Protein AF-0000000085249756 (afdb_homodimer)

Radius of gyration: 27.8 Å; Cα contacts (8 Å, |Δi|>4): 1154; chains: 2; bounding box: 87×97×58 Å

Organism: NCBI:txid5678

Solvent-accessible surface area (backbone atoms only — not comparable to full-atom values): 41626 Å² total; per-residue (Å²): 131,80,69,64,93,68,58,51,68,56,66,18,58,30,31,37,41,35,39,55,57,66,58,37,74,75,39,72,69,78,70,68,62,56,28,53,48,41,50,52,50,50,51,49,50,52,55,45,48,48,43,33,20,74,36,70,45,77,42,36,67,75,70,61,50,64,76,68,68,72,65,55,71,78,68,76,75,75,80,78,74,88,68,78,77,55,53,72,53,57,59,58,46,49,34,54,41,51,49,51,51,50,49,52,52,38,36,36,44,55,62,61,50,63,65,44,80,71,52,57,88,26,47,45,56,36,38,41,28,48,49,40,75,51,28,17,43,48,33,41,35,42,73,72,65,35,29,40,31,41,24,62,15,58,65,51,78,73,72,75,57,87,63,75,73,45,44,59,49,67,73,26,51,44,69,50,57,63,71,55,48,72,67,52,49,52,50,50,51,53,56,70,62,54,48,57,88,50,70,26,47,48,30,43,49,78,79,74,61,82,77,68,73,71,62,78,74,71,81,71,82,74,72,78,86,61,92,65,77,76,75,55,50,48,31,34,16,35,81,38,40,38,50,30,33,42,70,90,43,91,58,73,26,67,48,69,50,51,89,55,46,47,50,47,50,44,58,72,64,48,93,42,74,67,39,50,52,50,35,45,57,29,23,55,48,46,39,51,54,42,48,49,37,27,56,72,27,38,39,58,43,48,52,42,24,54,64,25,20,28,34,29,30,35,84,62,55,97,83,51,64,89,63,78,48,41,64,54,49,23,50,57,23,58,53,61,68,49,88,68,84,48,63,68,58,49,51,50,50,39,51,49,51,51,50,49,53,50,46,43,37,40,69,63,65,48,41,89,70,64,38,72,75,122,131,80,69,66,91,68,56,49,67,57,65,19,59,31,31,37,41,37,40,54,58,68,58,38,74,76,39,73,71,78,71,69,63,56,29,53,46,41,50,52,50,50,52,49,49,50,53,47,49,48,41,33,20,74,36,69,43,76,44,36,68,77,69,61,48,63,75,70,67,73,64,57,73,78,68,77,74,76,80,79,73,86,66,78,76,55,51,72,54,56,58,57,47,48,32,54,42,49,49,51,51,51,48,51,52,39,34,37,43,55,62,61,49,60,65,43,79,71,52,58,89,26,47,46,56,37,38,40,28,49,49,41,75,52,28,16,44,47,33,42,33,43,74,71,65,34,29,40,32,44,22,62,15,56,64,53,78,76,72,74,56,87,63,75,70,43,45,57,48,68,75,26,52,44,67,50,57,63,69,57,48,71,66,51,50,52,50,50,50,52,55,69,60,56,45,57,88,50,69,27,49,47,29,45,50,76,80,72,61,83,76,69,71,74,63,78,76,71,80,72,82,74,73,77,86,61,91,66,76,77,75,55,51,48,31,33,17,35,82,38,42,38,49,33,33,44,71,89,42,90,59,74,27,68,47,69,54,54,90,55,45,48,50,47,50,44,57,73,64,48,91,43,75,65,38,50,52,51,35,44,54,31,23,57,47,48,40,50,54,43,48,48,38,26,57,73,28,37,38,59,44,46,52,42,24,53,62,26,20,29,34,29,31,35,85,63,54,99,82,53,63,90,64,80,48,40,65,53,49,22,49,55,24,57,52,61,67,47,88,70,81,49,63,68,59,49,50,50,51,39,52,50,51,51,51,50,51,51,46,42,37,40,69,62,65,48,40,90,70,66,40,74,77,124

Foldseek 3Di:
DDLPDQQPAALAAEEEEEELQPQVPPQPDDDPPSNVLVVVLVVLLVSLRNRNHPYYHYHYPVNLDDPVVVPDPPPPPDDDPPRDPVPVVRSLVVLVSLVVVVVVVVVCCCVNPVVDPTFPLRYAYEYEYQDECPGNNNVCCQQPVLHAYEHAHQDYDPCVDPDDDALSCVLRYHYFHHRQDSVSSSVSSNVVSRAHPAFAAFAADDPPDVPDPPDPPPVPDPPDPPPPPPQAWEFEAELLRHTQDTSVDPHGHDGDDLPCPVVLCCLQDPDDPVSLVVLQVCLLVLLVSSLVSNLSCQSSNSSSRRRHHHYYYDHDDVPPPNPQHSLNSSLVSQCSNDPDPDPVVSVVSSVVSVVVSVCCNCPVSVGDDHDYPD/DDLPDQQPAALAAEEEEEELQPQVPPLPDDDPVSNVLSVVLVVLLVSLRNRNHPYYHYHYPVNLDDPVVVPDPPPPPDDDPPRDPVPVVRSLVVLVSLVVVVVVVVVCCCVNPVVDPTFPLRYAYEYEYQDECPGNNNVCCQQVVLHAYEHAHQDYDPCPDPDDDALSCVLRYHYFHHRDDSVSSSVSSNVVSRAHPAFAAFAADPPPDVPDPPDPPPVDDPDDPPPPPPQAWEFEAELLQFTQDTSVDPHGHDGDDLPCPVVLCCLQPPDDPVSLVVLQVCLLVLLVSSLVSNLSCQSSNSSSRRRHHHYYYDHDDVPPPNPQHSLNSSLVSQCSNDPDPDPVVSVVSSVVSVVVSVCCNCPVSVGDDHDYPD

Sequence (748 aa):
MAVPAGCHPERFERVTVYTDMVDAANTQLEGRGDDEEAAVLLALIRTSAAALARQLVVVDSKSLLPSAEQARPSLPPKGDTGTASVAASSSTSTTAQLLRYWQAEEADVYTRDVNNTVPFMRDWECLITCKDTRDGAVTYALHRRQMPVLSLALTQTSTSTRTPKSAVEELLYTCVPSGATLKDKEDAITRFFTFPSELGAYVVAPSVTAAGEAKPQHSSEAASASATAAAAAVVLVNKNGYPVRLPWVASLLPPPPARFAGVLQKLCSANSAQMEVLRRRNPLLPGVLAAFHRYENRGLLRSALQRGCHVEVVETTEGDTAVVSAEDWVRRFVDLSTTSSDEADSQRRQTTAAATLKNFELKWLDLPLPQTQTMAVPAGCHPERFERVTVYTDMVDAANTQLEGRGDDEEAAVLLALIRTSAAALARQLVVVDSKSLLPSAEQARPSLPPKGDTGTASVAASSSTSTTAQLLRYWQAEEADVYTRDVNNTVPFMRDWECLITCKDTRDGAVTYALHRRQMPVLSLALTQTSTSTRTPKSAVEELLYTCVPSGATLKDKEDAITRFFTFPSELGAYVVAPSVTAAGEAKPQHSSEAASASATAAAAAVVLVNKNGYPVRLPWVASLLPPPPARFAGVLQKLCSANSAQMEVLRRRNPLLPGVLAAFHRYENRGLLRSALQRGCHVEVVETTEGDTAVVSAEDWVRRFVDLSTTSSDEADSQRRQTTAAATLKNFELKWLDLPLPQTQT

Secondary structure (DSSP, 8-state):
----TT--TTSEEEEEEEEE---TTT---S-HHHHHHHHHHHHHHHHHHHTTEEEEEEE-HHHHS-HHHHSS-----------GGGHHHHHHHHHHHHHHHHHHHHH-HIIIIIS--S-GGGEEEEEEES--TTBHHHHIIIIIS---EEE--SS------SSPPPHHHHHHEEEPPTT--HHHHHHHHHHHT---SSPPPEEE-----TTS-------------S-------EEEE-TTS-EEE-TT-SSPPPPPP-TTHHHHHHHHH---HHHHHHHHH-TTHHHHHHHHHHHHTHHHHHHHHHTT-EEEE-SS-TT------HHHHHHHHHTTS-----HHHHHHHHHHHHHHHHHIIIIIS----PEE--/----TT--TTSEEEEEEEEE---TTT--SS-HHHHHHHHHHHHHHHHHHHTTEEEEEEE-HHHHS-HHHHSS-----------GGGHHHHHHHHHHHHHHHHHHHHH-HIIIIIS--S-GGGEEEEEEES--TTBHHHHIIIIIS---EEE--SS------SSPPPHHHHHHEEEPPTT--HHHHHHHHHHHT---SSPPPEEEPP---TTS-------------S-------EEEE-TTS-EEE-TT-SSPPPPPP-TTHHHHHHHHH---HHHHHHHHH-TTHHHHHHHHHHHHTHHHHHHHHHTT-EEEE-SS-TT------HHHHHHHHHTTS-----HHHHHHHHHHHHHHHHHIIIIIS----PEE--

Structure (mmCIF, N/CA/C/O backbone):
data_AF-0000000085249756-model_v1
#
loop_
_entity.id
_entity.type
_entity.pdbx_description
1 polymer 'Uncharacterized protein'
#
loop_
_atom_site.group_PDB
_atom_site.id
_atom_site.type_symbol
_atom_site.label_atom_id
_atom_site.label_alt_id
_atom_site.label_comp_id
_atom_site.label_asym_id
_atom_site.label_entity_id
_atom_site.label_seq_id
_atom_site.pdbx_PDB_ins_code
_atom_site.Cartn_x
_atom_site.Cartn_y
_atom_site.Cartn_z
_atom_site.occupancy
_atom_site.B_iso_or_equiv
_atom_site.auth_seq_id
_atom_site.auth_comp_id
_atom_site.auth_asym_id
_atom_site.auth_atom_id
_atom_site.pdbx_PDB_model_num
ATOM 1 N N . MET A 1 1 ? 10.797 -23.172 -33.094 1 26.7 1 MET A N 1
ATOM 2 C CA . MET A 1 1 ? 11.523 -23.391 -31.844 1 26.7 1 MET A CA 1
ATOM 3 C C . MET A 1 1 ? 10.602 -23.969 -30.766 1 26.7 1 MET A C 1
ATOM 5 O O . MET A 1 1 ? 9.5 -23.453 -30.547 1 26.7 1 MET A O 1
ATOM 9 N N . ALA A 1 2 ? 10.805 -25.156 -30.281 1 32.47 2 ALA A N 1
ATOM 10 C CA . ALA A 1 2 ? 9.922 -26.047 -29.531 1 32.47 2 ALA A CA 1
ATOM 11 C C . ALA A 1 2 ? 9.594 -25.453 -28.156 1 32.47 2 ALA A C 1
ATOM 13 O O . ALA A 1 2 ? 10.445 -24.844 -27.516 1 32.47 2 ALA A O 1
ATOM 14 N N . VAL A 1 3 ? 8.375 -25.078 -27.984 1 40.91 3 VAL A N 1
ATOM 15 C CA . VAL A 1 3 ? 7.852 -24.766 -26.656 1 40.91 3 VAL A CA 1
ATOM 16 C C . VAL A 1 3 ? 8.422 -25.734 -25.625 1 40.91 3 VAL A C 1
ATOM 18 O O . VAL A 1 3 ? 8.469 -26.938 -25.875 1 40.91 3 VAL A O 1
ATOM 21 N N . PRO A 1 4 ? 9.328 -25.312 -24.828 1 41.38 4 PRO A N 1
ATOM 22 C CA . PRO A 1 4 ? 9.875 -26.328 -23.922 1 41.38 4 PRO A CA 1
ATOM 23 C C . PRO A 1 4 ? 8.812 -27.297 -23.422 1 41.38 4 PRO A C 1
ATOM 25 O O . PRO A 1 4 ? 7.637 -26.938 -23.328 1 41.38 4 PRO A O 1
ATOM 28 N N . ALA A 1 5 ? 8.977 -28.531 -23.203 1 38 5 ALA A N 1
ATOM 29 C CA . ALA A 1 5 ? 8.234 -29.672 -22.688 1 38 5 ALA A CA 1
ATOM 30 C C . ALA A 1 5 ? 7.773 -29.422 -21.25 1 38 5 ALA A C 1
ATOM 32 O O . ALA A 1 5 ? 8.578 -29.078 -20.391 1 38 5 ALA A O 1
ATOM 33 N N . GLY A 1 6 ? 6.41 -29.094 -21 1 46.22 6 GLY A N 1
ATOM 34 C CA . GLY A 1 6 ? 5.734 -28.875 -19.734 1 46.22 6 GLY A CA 1
ATOM 35 C C . GLY A 1 6 ? 5.09 -27.516 -19.625 1 46.22 6 GLY A C 1
ATOM 36 O O . GLY A 1 6 ? 4.598 -27.141 -18.547 1 46.22 6 GLY A O 1
ATOM 37 N N . CYS A 1 7 ? 5.52 -26.641 -20.438 1 49.34 7 CYS A N 1
ATOM 38 C CA . CYS A 1 7 ? 4.883 -25.328 -20.422 1 49.34 7 CYS A CA 1
ATOM 39 C C . CYS A 1 7 ? 3.441 -25.422 -20.906 1 49.34 7 CYS A C 1
ATOM 41 O O . CYS A 1 7 ? 3.164 -26.031 -21.938 1 49.34 7 CYS A O 1
ATOM 43 N N . HIS A 1 8 ? 2.469 -25.562 -20.094 1 54.97 8 HIS A N 1
ATOM 44 C CA . HIS A 1 8 ? 1.066 -25.484 -20.484 1 54.97 8 HIS A CA 1
ATOM 45 C C . HIS A 1 8 ? 0.76 -24.188 -21.203 1 54.97 8 HIS A C 1
ATOM 47 O O . HIS A 1 8 ? 0.866 -23.109 -20.625 1 54.97 8 HIS A O 1
ATOM 53 N N . PRO A 1 9 ? 0.713 -24.312 -22.5 1 60.59 9 PRO A N 1
ATOM 54 C CA . PRO A 1 9 ? 0.316 -23.156 -23.312 1 60.59 9 PRO A CA 1
ATOM 55 C C . PRO A 1 9 ? -0.956 -22.5 -22.797 1 60.59 9 PRO A C 1
ATOM 57 O O . PRO A 1 9 ? -1.84 -23.172 -22.266 1 60.59 9 PRO A O 1
ATOM 60 N N . GLU A 1 10 ? -0.854 -21.281 -22.719 1 70.88 10 GLU A N 1
ATOM 61 C CA . GLU A 1 10 ? -1.98 -20.375 -22.516 1 70.88 10 GLU A CA 1
ATOM 62 C C . GLU A 1 10 ? -2.455 -20.406 -21.062 1 70.88 10 GLU A C 1
ATOM 64 O O . GLU A 1 10 ? -3.658 -20.406 -20.797 1 70.88 10 GLU A O 1
ATOM 69 N N . ARG A 1 11 ? -1.448 -20.688 -20.172 1 84.44 11 ARG A N 1
ATOM 70 C CA . ARG A 1 11 ? -1.786 -20.641 -18.75 1 84.44 11 ARG A CA 1
ATOM 71 C C . ARG A 1 11 ? -2.348 -19.281 -18.375 1 84.44 11 ARG A C 1
ATOM 73 O O . ARG A 1 11 ? -3.295 -19.188 -17.594 1 84.44 11 ARG A O 1
ATOM 80 N N . PHE A 1 12 ? -1.739 -18.375 -19.016 1 92.06 12 PHE A N 1
ATOM 81 C CA . PHE A 1 12 ? -2.131 -17.016 -18.688 1 92.06 12 PHE A CA 1
ATOM 82 C C . PHE A 1 12 ? -2.709 -16.312 -19.906 1 92.06 12 PHE A C 1
ATOM 84 O O . PHE A 1 12 ? -2.352 -16.641 -21.047 1 92.06 12 PHE A O 1
ATOM 91 N N . GLU A 1 13 ? -3.596 -15.477 -19.719 1 92.38 13 GLU A N 1
ATOM 92 C CA . GLU A 1 13 ? -4.074 -14.586 -20.766 1 92.38 13 GLU A CA 1
ATOM 93 C C . GLU A 1 13 ? -3.057 -13.492 -21.078 1 92.38 13 GLU A C 1
ATOM 95 O O . GLU A 1 13 ? -2.844 -13.141 -22.234 1 92.38 13 GLU A O 1
ATOM 100 N N . ARG A 1 14 ? -2.436 -13.07 -20.047 1 92.94 14 ARG A N 1
ATOM 101 C CA . ARG A 1 14 ? -1.44 -12.016 -20.203 1 92.94 14 ARG A CA 1
ATOM 102 C C . ARG A 1 14 ? -0.266 -12.227 -19.25 1 92.94 14 ARG A C 1
ATOM 104 O O . ARG A 1 14 ? -0.459 -12.586 -18.094 1 92.94 14 ARG A O 1
ATOM 111 N N . VAL A 1 15 ? 0.903 -12.07 -19.75 1 94.31 15 VAL A N 1
ATOM 112 C CA . VAL A 1 15 ? 2.127 -12.047 -18.953 1 94.31 15 VAL A CA 1
ATOM 113 C C . VAL A 1 15 ? 2.875 -10.742 -19.188 1 94.31 15 VAL A C 1
ATOM 115 O O . VAL A 1 15 ? 3.119 -10.359 -20.344 1 94.31 15 VAL A O 1
ATOM 118 N N . THR A 1 16 ? 3.139 -10 -18.141 1 94.12 16 THR A N 1
ATOM 119 C CA . THR A 1 16 ? 3.945 -8.789 -18.203 1 94.12 16 THR A CA 1
ATOM 120 C C . THR A 1 16 ? 5.289 -8.992 -17.516 1 94.12 16 THR A C 1
ATOM 122 O O . THR A 1 16 ? 5.336 -9.312 -16.328 1 94.12 16 THR A O 1
ATOM 125 N N . VAL A 1 17 ? 6.348 -8.844 -18.297 1 96.12 17 VAL A N 1
ATOM 126 C CA . VAL A 1 17 ? 7.684 -9.016 -17.734 1 96.12 17 VAL A CA 1
ATOM 127 C C . VAL A 1 17 ? 8.43 -7.684 -17.75 1 96.12 17 VAL A C 1
ATOM 129 O O . VAL A 1 17 ? 8.609 -7.078 -18.812 1 96.12 17 VAL A O 1
ATOM 132 N N . TYR A 1 18 ? 8.773 -7.219 -16.562 1 95.06 18 TYR A N 1
ATOM 133 C CA . TYR A 1 18 ? 9.688 -6.09 -16.438 1 95.06 18 TYR A CA 1
ATOM 134 C C . TYR A 1 18 ? 11.133 -6.562 -16.328 1 95.06 18 TYR A C 1
ATOM 136 O O . TYR A 1 18 ? 11.445 -7.438 -15.516 1 95.06 18 TYR A O 1
ATOM 144 N N . THR A 1 19 ? 11.984 -6.043 -17.156 1 92.62 19 THR A N 1
ATOM 145 C CA . THR A 1 19 ? 13.391 -6.43 -17.109 1 92.62 19 THR A CA 1
ATOM 146 C C . THR A 1 19 ? 14.273 -5.219 -16.828 1 92.62 19 THR A C 1
ATOM 148 O O . THR A 1 19 ? 14.086 -4.156 -17.422 1 92.62 19 THR A O 1
ATOM 151 N N . ASP A 1 20 ? 15.008 -5.27 -15.828 1 85.69 20 ASP A N 1
ATOM 152 C CA . ASP A 1 20 ? 16.016 -4.273 -15.461 1 85.69 20 ASP A CA 1
ATOM 153 C C . ASP A 1 20 ? 17.422 -4.867 -15.523 1 85.69 20 ASP A C 1
ATOM 155 O O . ASP A 1 20 ? 18.031 -5.137 -14.484 1 85.69 20 ASP A O 1
ATOM 159 N N . MET A 1 21 ? 17.734 -5.305 -16.688 1 77.12 21 MET A N 1
ATOM 160 C CA . MET A 1 21 ? 19.062 -5.879 -16.922 1 77.12 21 MET A CA 1
ATOM 161 C C . MET A 1 21 ? 19.922 -4.93 -17.734 1 77.12 21 MET A C 1
ATOM 163 O O . MET A 1 21 ? 19.422 -4.172 -18.562 1 77.12 21 MET A O 1
ATOM 167 N N . VAL A 1 22 ? 20.953 -4.301 -17.109 1 58.12 22 VAL A N 1
ATOM 168 C CA . VAL A 1 22 ? 21.828 -3.375 -17.812 1 58.12 22 VAL A CA 1
ATOM 169 C C . VAL A 1 22 ? 22.062 -3.873 -19.234 1 58.12 22 VAL A C 1
ATOM 171 O O . VAL A 1 22 ? 22.453 -5.027 -19.438 1 58.12 22 VAL A O 1
ATOM 174 N N . ASP A 1 23 ? 21.391 -3.354 -20.156 1 45.97 23 ASP A N 1
ATOM 175 C CA . ASP A 1 23 ? 21.938 -3.537 -21.5 1 45.97 23 ASP A CA 1
ATOM 176 C C . ASP A 1 23 ? 23.438 -3.234 -21.531 1 45.97 23 ASP A C 1
ATOM 178 O O . ASP A 1 23 ? 23.859 -2.152 -21.125 1 45.97 23 ASP A O 1
ATOM 182 N N . ALA A 1 24 ? 24.297 -4.102 -21.484 1 35.22 24 ALA A N 1
ATOM 183 C CA . ALA A 1 24 ? 25.672 -3.879 -21.891 1 35.22 24 ALA A CA 1
ATOM 184 C C . ALA A 1 24 ? 25.75 -2.857 -23.031 1 35.22 24 ALA A C 1
ATOM 186 O O . ALA A 1 24 ? 26.828 -2.512 -23.5 1 35.22 24 ALA A O 1
ATOM 187 N N . ALA A 1 25 ? 24.75 -2.641 -23.75 1 33.19 25 ALA A N 1
ATOM 188 C CA . ALA A 1 25 ? 25.078 -1.747 -24.859 1 33.19 25 ALA A CA 1
ATOM 189 C C . ALA A 1 25 ? 25.516 -0.374 -24.344 1 33.19 25 ALA A C 1
ATOM 191 O O . ALA A 1 25 ? 26.172 0.378 -25.062 1 33.19 25 ALA A O 1
ATOM 192 N N . ASN A 1 26 ? 24.719 0.231 -23.406 1 34.72 26 ASN A N 1
ATOM 193 C CA . ASN A 1 26 ? 25.078 1.627 -23.188 1 34.72 26 ASN A CA 1
ATOM 194 C C . ASN A 1 26 ? 26.312 1.749 -22.312 1 34.72 26 ASN A C 1
ATOM 196 O O . ASN A 1 26 ? 26.734 2.857 -21.969 1 34.72 26 ASN A O 1
ATOM 200 N N . THR A 1 27 ? 26.547 0.923 -21.359 1 34.62 27 THR A N 1
ATOM 201 C CA . THR A 1 27 ? 27.875 1.143 -20.781 1 34.62 27 THR A CA 1
ATOM 202 C C . THR A 1 27 ? 28.969 0.778 -21.766 1 34.62 27 THR A C 1
ATOM 204 O O . THR A 1 27 ? 29.031 -0.354 -22.25 1 34.62 27 THR A O 1
ATOM 207 N N . GLN A 1 28 ? 29.438 1.624 -22.453 1 33.06 28 GLN A N 1
ATOM 208 C CA . GLN A 1 28 ? 30.672 1.558 -23.234 1 33.06 28 GLN A CA 1
ATOM 209 C C . GLN A 1 28 ? 31.734 0.709 -22.531 1 33.06 28 GLN A C 1
ATOM 211 O O . GLN A 1 28 ? 32.875 0.629 -22.984 1 33.06 28 GLN A O 1
ATOM 216 N N . LEU A 1 29 ? 31.797 0.744 -21.188 1 32.12 29 LEU A N 1
ATOM 217 C CA . LEU A 1 29 ? 33.031 0.08 -20.844 1 32.12 29 LEU A CA 1
ATOM 218 C C . LEU A 1 29 ? 33.156 -1.275 -21.531 1 32.12 29 LEU A C 1
ATOM 220 O O . LEU A 1 29 ? 32.125 -1.875 -21.891 1 32.12 29 LEU A O 1
ATOM 224 N N . GLU A 1 30 ? 34.375 -1.739 -21.688 1 34.72 30 GLU A N 1
ATOM 225 C CA . GLU A 1 30 ? 35.125 -2.732 -22.438 1 34.72 30 GLU A CA 1
ATOM 226 C C . GLU A 1 30 ? 34.438 -4.09 -22.422 1 34.72 30 GLU A C 1
ATOM 228 O O . GLU A 1 30 ? 34.688 -4.934 -23.281 1 34.72 30 GLU A O 1
ATOM 233 N N . GLY A 1 31 ? 33.969 -4.715 -21.219 1 36.56 31 GLY A N 1
ATOM 234 C CA . GLY A 1 31 ? 34 -6.16 -21.375 1 36.56 31 GLY A CA 1
ATOM 235 C C . GLY A 1 31 ? 32.812 -6.715 -22.141 1 36.56 31 GLY A C 1
ATOM 236 O O . GLY A 1 31 ? 31.672 -6.543 -21.719 1 36.56 31 GLY A O 1
ATOM 237 N N . ARG A 1 32 ? 32.812 -6.926 -23.406 1 44.44 32 ARG A N 1
ATOM 238 C CA . ARG A 1 32 ? 32.156 -7.57 -24.531 1 44.44 32 ARG A CA 1
ATOM 239 C C . ARG A 1 32 ? 31.219 -8.688 -24.047 1 44.44 32 ARG A C 1
ATOM 241 O O . ARG A 1 32 ? 30.141 -8.883 -24.609 1 44.44 32 ARG A O 1
ATOM 248 N N . GLY A 1 33 ? 31.578 -9.305 -22.984 1 46.22 33 GLY A N 1
ATOM 249 C CA . GLY A 1 33 ? 30.969 -10.539 -22.516 1 46.22 33 GLY A CA 1
ATOM 250 C C . GLY A 1 33 ? 29.656 -10.32 -21.781 1 46.22 33 GLY A C 1
ATOM 251 O O . GLY A 1 33 ? 28.719 -11.117 -21.922 1 46.22 33 GLY A O 1
ATOM 252 N N . ASP A 1 34 ? 29.438 -9.078 -21.031 1 59.25 34 ASP A N 1
ATOM 253 C CA . ASP A 1 34 ? 28.25 -8.852 -20.219 1 59.25 34 ASP A CA 1
ATOM 254 C C . ASP A 1 34 ? 27.047 -8.492 -21.078 1 59.25 34 ASP A C 1
ATOM 256 O O . ASP A 1 34 ? 25.922 -8.891 -20.781 1 59.25 34 ASP A O 1
ATOM 260 N N . ASP A 1 35 ? 27.375 -7.836 -22.188 1 67.62 35 ASP A N 1
ATOM 261 C CA . ASP A 1 35 ? 26.281 -7.488 -23.094 1 67.62 35 ASP A CA 1
ATOM 262 C C . ASP A 1 35 ? 25.734 -8.727 -23.797 1 67.62 35 ASP A C 1
ATOM 264 O O . ASP A 1 35 ? 24.516 -8.859 -23.984 1 67.62 35 ASP A O 1
ATOM 268 N N . GLU A 1 36 ? 26.719 -9.539 -24.203 1 77.12 36 GLU A N 1
ATOM 269 C CA . GLU A 1 36 ? 26.266 -10.766 -24.859 1 77.12 36 GLU A CA 1
ATOM 270 C C . GLU A 1 36 ? 25.453 -11.625 -23.906 1 77.12 36 GLU A C 1
ATOM 272 O O . GLU A 1 36 ? 24.422 -12.195 -24.297 1 77.12 36 GLU A O 1
ATOM 277 N N . GLU A 1 37 ? 25.891 -11.586 -22.641 1 84.25 37 GLU A N 1
ATOM 278 C CA . GLU A 1 37 ? 25.141 -12.367 -21.656 1 84.25 37 GLU A CA 1
ATOM 279 C C . GLU A 1 37 ? 23.734 -11.82 -21.453 1 84.25 37 GLU A C 1
ATOM 281 O O . GLU A 1 37 ? 22.766 -12.586 -21.406 1 84.25 37 GLU A O 1
ATOM 286 N N . ALA A 1 38 ? 23.656 -10.555 -21.391 1 84.44 38 ALA A N 1
ATOM 287 C CA . ALA A 1 38 ? 22.344 -9.93 -21.188 1 84.44 38 ALA A CA 1
ATOM 288 C C . ALA A 1 38 ? 21.406 -10.219 -22.359 1 84.44 38 ALA A C 1
ATOM 290 O O . ALA A 1 38 ? 20.219 -10.461 -22.156 1 84.44 38 ALA A O 1
ATOM 291 N N . ALA A 1 39 ? 22 -10.211 -23.516 1 85.94 39 ALA A N 1
ATOM 292 C CA . ALA A 1 39 ? 21.188 -10.477 -24.703 1 85.94 39 ALA A CA 1
ATOM 293 C C . ALA A 1 39 ? 20.656 -11.906 -24.688 1 85.94 39 ALA A C 1
ATOM 295 O O . ALA A 1 39 ? 19.5 -12.141 -25.031 1 85.94 39 ALA A O 1
ATOM 296 N N . VAL A 1 40 ? 21.531 -12.773 -24.344 1 90.19 40 VAL A N 1
ATOM 297 C CA . VAL A 1 40 ? 21.156 -14.18 -24.281 1 90.19 40 VAL A CA 1
ATOM 298 C C . VAL A 1 40 ? 20.062 -14.367 -23.234 1 90.19 40 VAL A C 1
ATOM 300 O O . VAL A 1 40 ? 19.062 -15.047 -23.484 1 90.19 40 VAL A O 1
ATOM 303 N N . LEU A 1 41 ? 20.234 -13.781 -22.156 1 93 41 LEU A N 1
ATOM 304 C CA . LEU A 1 41 ? 19.266 -13.93 -21.062 1 93 41 LEU A CA 1
ATOM 305 C C . LEU A 1 41 ? 17.938 -13.297 -21.438 1 93 41 LEU A C 1
ATOM 307 O O . LEU A 1 41 ? 16.875 -13.852 -21.141 1 93 41 LEU A O 1
ATOM 311 N N . LEU A 1 42 ? 18 -12.172 -22.062 1 90.88 42 LEU A N 1
ATOM 312 C CA . LEU A 1 42 ? 16.766 -11.492 -22.469 1 90.88 42 LEU A CA 1
ATOM 313 C C . LEU A 1 42 ? 16 -12.328 -23.484 1 90.88 42 LEU A C 1
ATOM 315 O O . LEU A 1 42 ? 14.766 -12.383 -23.453 1 90.88 42 LEU A O 1
ATOM 319 N N . ALA A 1 43 ? 16.734 -12.93 -24.375 1 92.25 43 ALA A N 1
ATOM 320 C CA . ALA A 1 43 ? 16.094 -13.797 -25.359 1 92.25 43 ALA A CA 1
ATOM 321 C C . ALA A 1 43 ? 15.406 -14.984 -24.672 1 92.25 43 ALA A C 1
ATOM 323 O O . ALA A 1 43 ? 14.289 -15.352 -25.031 1 92.25 43 ALA A O 1
ATOM 324 N N . LEU A 1 44 ? 16.078 -15.516 -23.734 1 93.88 44 LEU A N 1
ATOM 325 C CA . LEU A 1 44 ? 15.516 -16.641 -22.984 1 93.88 44 LEU A CA 1
ATOM 326 C C . LEU A 1 44 ? 14.273 -16.219 -22.219 1 93.88 44 LEU A C 1
ATOM 328 O O . LEU A 1 44 ? 13.289 -16.969 -22.172 1 93.88 44 LEU A O 1
ATOM 332 N N . ILE A 1 45 ? 14.328 -15.078 -21.625 1 94.19 45 ILE A N 1
ATOM 333 C CA . ILE A 1 45 ? 13.195 -14.555 -20.875 1 94.19 45 ILE A CA 1
ATOM 334 C C . ILE A 1 45 ? 11.992 -14.391 -21.812 1 94.19 45 ILE A C 1
ATOM 336 O O . ILE A 1 45 ? 10.883 -14.828 -21.484 1 94.19 45 ILE A O 1
ATOM 340 N N . ARG A 1 46 ? 12.258 -13.836 -22.922 1 92.44 46 ARG A N 1
ATOM 341 C CA . ARG A 1 46 ? 11.172 -13.586 -23.875 1 92.44 46 ARG A CA 1
ATOM 342 C C . ARG A 1 46 ? 10.578 -14.898 -24.375 1 92.44 46 ARG A C 1
ATOM 344 O O . ARG A 1 46 ? 9.352 -15.039 -24.453 1 92.44 46 ARG A O 1
ATOM 351 N N . THR A 1 47 ? 11.398 -15.789 -24.641 1 93 47 THR A N 1
ATOM 352 C CA . THR A 1 47 ? 10.93 -17.078 -25.141 1 93 47 THR A CA 1
ATOM 353 C C . THR A 1 47 ? 10.148 -17.828 -24.062 1 93 47 THR A C 1
ATOM 355 O O . THR A 1 47 ? 9.086 -18.375 -24.344 1 93 47 THR A O 1
ATOM 358 N N . SER A 1 48 ? 10.68 -17.797 -22.875 1 93.31 48 SER A N 1
ATOM 359 C CA . SER A 1 48 ? 10.031 -18.5 -21.781 1 93.31 48 SER A CA 1
ATOM 360 C C . SER A 1 48 ? 8.688 -17.859 -21.438 1 93.31 48 SER A C 1
ATOM 362 O O . SER A 1 48 ? 7.703 -18.578 -21.203 1 93.31 48 SER A O 1
ATOM 364 N N . ALA A 1 49 ? 8.641 -16.562 -21.422 1 93 49 ALA A N 1
ATOM 365 C CA . ALA A 1 49 ? 7.406 -15.844 -21.109 1 93 49 ALA A CA 1
ATOM 366 C C . ALA A 1 49 ? 6.367 -16.016 -22.203 1 93 49 ALA A C 1
ATOM 368 O O . ALA A 1 49 ? 5.172 -16.156 -21.938 1 93 49 ALA A O 1
ATOM 369 N N . ALA A 1 50 ? 6.801 -16.016 -23.438 1 92.25 50 ALA A N 1
ATOM 370 C CA . ALA A 1 50 ? 5.902 -16.156 -24.578 1 92.25 50 ALA A CA 1
ATOM 371 C C . ALA A 1 50 ? 5.203 -17.5 -24.578 1 92.25 50 ALA A C 1
ATOM 373 O O . ALA A 1 50 ? 4.07 -17.625 -25.062 1 92.25 50 ALA A O 1
ATOM 374 N N . ALA A 1 51 ? 5.844 -18.453 -24.031 1 90.56 51 ALA A N 1
ATOM 375 C CA . ALA A 1 51 ? 5.289 -19.812 -24 1 90.56 51 ALA A CA 1
ATOM 376 C C . ALA A 1 51 ? 4.137 -19.906 -23.016 1 90.56 51 ALA A C 1
ATOM 378 O O . ALA A 1 51 ? 3.324 -20.828 -23.078 1 90.56 51 ALA A O 1
ATOM 379 N N . LEU A 1 52 ? 4.023 -18.953 -22.094 1 90.38 52 LEU A N 1
ATOM 380 C CA . LEU A 1 52 ? 3.059 -19.047 -21 1 90.38 52 LEU A CA 1
ATOM 381 C C . LEU A 1 52 ? 1.783 -18.281 -21.344 1 90.38 52 LEU A C 1
ATOM 383 O O . LEU A 1 52 ? 0.754 -18.453 -20.688 1 90.38 52 LEU A O 1
ATOM 387 N N . ALA A 1 53 ? 1.854 -17.344 -22.266 1 86.75 53 ALA A N 1
ATOM 388 C CA . ALA A 1 53 ? 0.736 -16.406 -22.328 1 86.75 53 ALA A CA 1
ATOM 389 C C . ALA A 1 53 ? 0.293 -16.172 -23.766 1 86.75 53 ALA A C 1
ATOM 391 O O . ALA A 1 53 ? 1.076 -16.359 -24.703 1 86.75 53 ALA A O 1
ATOM 392 N N . ARG A 1 54 ? -0.941 -15.766 -23.938 1 86.12 54 ARG A N 1
ATOM 393 C CA . ARG A 1 54 ? -1.479 -15.297 -25.219 1 86.12 54 ARG A CA 1
ATOM 394 C C . ARG A 1 54 ? -0.963 -13.898 -25.547 1 86.12 54 ARG A C 1
ATOM 396 O O . ARG A 1 54 ? -0.614 -13.617 -26.703 1 86.12 54 ARG A O 1
ATOM 403 N N . GLN A 1 55 ? -0.929 -13.094 -24.547 1 89.56 55 GLN A N 1
ATOM 404 C CA . GLN A 1 55 ? -0.425 -11.734 -24.672 1 89.56 55 GLN A CA 1
ATOM 405 C C . GLN A 1 55 ? 0.811 -11.516 -23.812 1 89.56 55 GLN A C 1
ATOM 407 O O . GLN A 1 55 ? 0.749 -11.664 -22.578 1 89.56 55 GLN A O 1
ATOM 412 N N . LEU A 1 56 ? 1.883 -11.242 -24.469 1 92.81 56 LEU A N 1
ATOM 413 C CA . LEU A 1 56 ? 3.121 -10.961 -23.75 1 92.81 56 LEU A CA 1
ATOM 414 C C . LEU A 1 56 ? 3.477 -9.477 -23.844 1 92.81 56 LEU A C 1
ATOM 416 O O . LEU A 1 56 ? 3.486 -8.898 -24.938 1 92.81 56 LEU A O 1
ATOM 420 N N . VAL A 1 57 ? 3.654 -8.875 -22.719 1 91.06 57 VAL A N 1
ATOM 421 C CA . VAL A 1 57 ? 4.152 -7.508 -22.641 1 91.06 57 VAL A CA 1
ATOM 422 C C . VAL A 1 57 ? 5.523 -7.5 -21.953 1 91.06 57 VAL A C 1
ATOM 424 O O . VAL A 1 57 ? 5.664 -7.965 -20.828 1 91.06 57 VAL A O 1
ATOM 427 N N . VAL A 1 58 ? 6.48 -7.078 -22.688 1 92.31 58 VAL A N 1
ATOM 428 C CA . VAL A 1 58 ? 7.816 -6.965 -22.109 1 92.31 58 VAL A CA 1
ATOM 429 C C . VAL A 1 58 ? 8.211 -5.496 -22 1 92.31 58 VAL A C 1
ATOM 431 O O . VAL A 1 58 ? 8.156 -4.754 -22.984 1 92.31 58 VAL A O 1
ATOM 434 N N . VAL A 1 59 ? 8.5 -5.09 -20.766 1 90.62 59 VAL A N 1
ATOM 435 C CA . VAL A 1 59 ? 8.969 -3.736 -20.516 1 90.62 59 VAL A CA 1
ATOM 436 C C . VAL A 1 59 ? 10.461 -3.766 -20.172 1 90.62 59 VAL A C 1
ATOM 438 O O . VAL A 1 59 ? 10.852 -4.246 -19.109 1 90.62 59 VAL A O 1
ATOM 441 N N . ASP A 1 60 ? 11.258 -3.301 -21.078 1 87.19 60 ASP A N 1
ATOM 442 C CA . ASP A 1 60 ? 12.703 -3.275 -20.875 1 87.19 60 ASP A CA 1
ATOM 443 C C . ASP A 1 60 ? 13.227 -1.842 -20.844 1 87.19 60 ASP A C 1
ATOM 445 O O . ASP A 1 60 ? 12.445 -0.889 -20.844 1 87.19 60 ASP A O 1
ATOM 449 N N . SER A 1 61 ? 14.578 -1.715 -20.672 1 76.31 61 SER A N 1
ATOM 450 C CA . SER A 1 61 ? 15.188 -0.394 -20.578 1 76.31 61 SER A CA 1
ATOM 451 C C . SER A 1 61 ? 14.867 0.453 -21.812 1 76.31 61 SER A C 1
ATOM 453 O O . SER A 1 61 ? 14.703 1.671 -21.703 1 76.31 61 SER A O 1
ATOM 455 N N . LYS A 1 62 ? 14.742 -0.172 -22.906 1 71.44 62 LYS A N 1
ATOM 456 C CA . LYS A 1 62 ? 14.414 0.547 -24.125 1 71.44 62 LYS A CA 1
ATOM 457 C C . LYS A 1 62 ? 12.992 1.093 -24.094 1 71.44 62 LYS A C 1
ATOM 459 O O . LYS A 1 62 ? 12.727 2.186 -24.594 1 71.44 62 LYS A O 1
ATOM 464 N N . SER A 1 63 ? 12.109 0.333 -23.438 1 74.94 63 SER A N 1
ATOM 465 C CA . SER A 1 63 ? 10.711 0.733 -23.328 1 74.94 63 SER A CA 1
ATOM 466 C C . SER A 1 63 ? 10.547 1.883 -22.344 1 74.94 63 SER A C 1
ATOM 468 O O . SER A 1 63 ? 9.555 2.607 -22.391 1 74.94 63 SER A O 1
ATOM 470 N N . LEU A 1 64 ? 11.508 1.965 -21.469 1 73 64 LEU A N 1
ATOM 471 C CA . LEU A 1 64 ? 11.391 2.945 -20.391 1 73 64 LEU A CA 1
ATOM 472 C C . LEU A 1 64 ? 11.953 4.293 -20.828 1 73 64 LEU A C 1
ATOM 474 O O . LEU A 1 64 ? 11.68 5.32 -20.188 1 73 64 LEU A O 1
ATOM 478 N N . LEU A 1 65 ? 12.875 4.391 -21.891 1 59.72 65 LEU A N 1
ATOM 479 C CA . LEU A 1 65 ? 13.453 5.637 -22.375 1 59.72 65 LEU A CA 1
ATOM 480 C C . LEU A 1 65 ? 12.43 6.438 -23.172 1 59.72 65 LEU A C 1
ATOM 482 O O . LEU A 1 65 ? 11.602 5.863 -23.891 1 59.72 65 LEU A O 1
ATOM 486 N N . PRO A 1 66 ? 12.289 7.75 -22.891 1 50.19 66 PRO A N 1
ATOM 487 C CA . PRO A 1 66 ? 11.359 8.57 -23.656 1 50.19 66 PRO A CA 1
ATOM 488 C C . PRO A 1 66 ? 11.625 8.523 -25.156 1 50.19 66 PRO A C 1
ATOM 490 O O . PRO A 1 66 ? 12.766 8.281 -25.578 1 50.19 66 PRO A O 1
ATOM 493 N N . SER A 1 67 ? 10.609 8.5 -26.062 1 42.28 67 SER A N 1
ATOM 494 C CA . SER A 1 67 ? 10.68 8.523 -27.531 1 42.28 67 SER A CA 1
ATOM 495 C C . SER A 1 67 ? 11.703 9.547 -28.016 1 42.28 67 SER A C 1
ATOM 497 O O . SER A 1 67 ? 12.328 9.359 -29.062 1 42.28 67 SER A O 1
ATOM 499 N N . ALA A 1 68 ? 11.953 10.797 -27.578 1 36.22 68 ALA A N 1
ATOM 500 C CA . ALA A 1 68 ? 12.852 11.773 -28.172 1 36.22 68 ALA A CA 1
ATOM 501 C C . ALA A 1 68 ? 14.305 11.305 -28.109 1 36.22 68 ALA A C 1
ATOM 503 O O . ALA A 1 68 ? 15.102 11.594 -29 1 36.22 68 ALA A O 1
ATOM 504 N N . GLU A 1 69 ? 14.836 10.75 -27.141 1 39.56 69 GLU A N 1
ATOM 505 C CA . GLU A 1 69 ? 16.234 10.344 -27.172 1 39.56 69 GLU A CA 1
ATOM 506 C C . GLU A 1 69 ? 16.438 9.109 -28.047 1 39.56 69 GLU A C 1
ATOM 508 O O . GLU A 1 69 ? 17.578 8.75 -28.359 1 39.56 69 GLU A O 1
ATOM 513 N N . GLN A 1 70 ? 15.414 8.422 -28.266 1 34.72 70 GLN A N 1
ATOM 514 C CA . GLN A 1 70 ? 15.664 7.383 -29.266 1 34.72 70 GLN A CA 1
ATOM 515 C C . GLN A 1 70 ? 16.141 7.992 -30.578 1 34.72 70 GLN A C 1
ATOM 517 O O . GLN A 1 70 ? 16.812 7.324 -31.375 1 34.72 70 GLN A O 1
ATOM 522 N N . ALA A 1 71 ? 15.758 9.234 -30.922 1 31.55 71 ALA A N 1
ATOM 523 C CA . ALA A 1 71 ? 16.109 9.805 -32.219 1 31.55 71 ALA A CA 1
ATOM 524 C C . ALA A 1 71 ? 17.406 10.594 -32.156 1 31.55 71 ALA A C 1
ATOM 526 O O . ALA A 1 71 ? 17.828 11.211 -33.125 1 31.55 71 ALA A O 1
ATOM 527 N N . ARG A 1 72 ? 17.938 11.039 -31.031 1 29.42 72 ARG A N 1
ATOM 528 C CA . ARG A 1 72 ? 19.141 11.836 -31.266 1 29.42 72 ARG A CA 1
ATOM 529 C C . ARG A 1 72 ? 20.266 10.977 -31.812 1 29.42 72 ARG A C 1
ATOM 531 O O . ARG A 1 72 ? 20.578 9.922 -31.25 1 29.42 72 ARG A O 1
ATOM 538 N N . PRO A 1 73 ? 20.641 11.188 -32.969 1 27.23 73 PRO A N 1
ATOM 539 C CA . PRO A 1 73 ? 21.859 10.578 -33.5 1 27.23 73 PRO A CA 1
ATOM 540 C C . PRO A 1 73 ? 23.047 10.688 -32.531 1 27.23 73 PRO A C 1
ATOM 542 O O . PRO A 1 73 ? 23.141 11.656 -31.781 1 27.23 73 PRO A O 1
ATOM 545 N N . SER A 1 74 ? 23.578 9.609 -32.094 1 29.75 74 SER A N 1
ATOM 546 C CA . SER A 1 74 ? 24.859 9.461 -31.406 1 29.75 74 SER A CA 1
ATOM 547 C C . SER A 1 74 ? 25.875 10.484 -31.891 1 29.75 74 SER A C 1
ATOM 549 O O . SER A 1 74 ? 26.359 10.391 -33 1 29.75 74 SER A O 1
ATOM 551 N N . LEU A 1 75 ? 25.703 11.734 -31.625 1 27.39 75 LEU A N 1
ATOM 552 C CA . LEU A 1 75 ? 26.938 12.422 -32.031 1 27.39 75 LEU A CA 1
ATOM 553 C C . LEU A 1 75 ? 28.141 11.781 -31.359 1 27.39 75 LEU A C 1
ATOM 555 O O . LEU A 1 75 ? 28.062 11.312 -30.219 1 27.39 75 LEU A O 1
ATOM 559 N N . PRO A 1 76 ? 29.141 11.398 -32.125 1 26.58 76 PRO A N 1
ATOM 560 C CA . PRO A 1 76 ? 30.391 10.766 -31.703 1 26.58 76 PRO A CA 1
ATOM 561 C C . PRO A 1 76 ? 31.016 11.453 -30.5 1 26.58 76 PRO A C 1
ATOM 563 O O . PRO A 1 76 ? 31.078 12.688 -30.453 1 26.58 76 PRO A O 1
ATOM 566 N N . PRO A 1 77 ? 30.859 10.82 -29.328 1 26.22 77 PRO A N 1
ATOM 567 C CA . PRO A 1 77 ? 31.562 11.445 -28.203 1 26.22 77 PRO A CA 1
ATOM 568 C C . PRO A 1 77 ? 33 11.836 -28.547 1 26.22 77 PRO A C 1
ATOM 570 O O . PRO A 1 77 ? 33.656 11.164 -29.359 1 26.22 77 PRO A O 1
ATOM 573 N N . LYS A 1 78 ? 33.312 13.086 -28.656 1 26.14 78 LYS A N 1
ATOM 574 C CA . LYS A 1 78 ? 34.719 13.414 -28.625 1 26.14 78 LYS A CA 1
ATOM 575 C C . LYS A 1 78 ? 35.438 12.625 -27.531 1 26.14 78 LYS A C 1
ATOM 577 O O . LYS A 1 78 ? 34.844 12.273 -26.516 1 26.14 78 LYS A O 1
ATOM 582 N N . GLY A 1 79 ? 36.656 11.938 -27.734 1 24.38 79 GLY A N 1
ATOM 583 C CA . GLY A 1 79 ? 37.625 11 -27.188 1 24.38 79 GLY A CA 1
ATOM 584 C C . GLY A 1 79 ? 37.969 11.258 -25.734 1 24.38 79 GLY A C 1
ATOM 585 O O . GLY A 1 79 ? 39 10.789 -25.234 1 24.38 79 GLY A O 1
ATOM 586 N N . ASP A 1 80 ? 37.5 12.289 -25.062 1 25.06 80 ASP A N 1
ATOM 587 C CA . ASP A 1 80 ? 38.281 12.391 -23.859 1 25.06 80 ASP A CA 1
ATOM 588 C C . ASP A 1 80 ? 38 11.234 -22.906 1 25.06 80 ASP A C 1
ATOM 590 O O . ASP A 1 80 ? 36.875 10.75 -22.828 1 25.06 80 ASP A O 1
ATOM 594 N N . THR A 1 81 ? 39 10.461 -22.344 1 26.19 81 THR A N 1
ATOM 595 C CA . THR A 1 81 ? 39.406 9.258 -21.625 1 26.19 81 THR A CA 1
ATOM 596 C C . THR A 1 81 ? 38.625 9.117 -20.312 1 26.19 81 THR A C 1
ATOM 598 O O . THR A 1 81 ? 38.906 8.227 -19.516 1 26.19 81 THR A O 1
ATOM 601 N N . GLY A 1 82 ? 37.969 10.117 -19.797 1 26.16 82 GLY A N 1
ATOM 602 C CA . GLY A 1 82 ? 37.719 9.828 -18.391 1 26.16 82 GLY A CA 1
ATOM 603 C C . GLY A 1 82 ? 36.625 8.766 -18.203 1 26.16 82 GLY A C 1
ATOM 604 O O . GLY A 1 82 ? 35.5 8.969 -18.578 1 26.16 82 GLY A O 1
ATOM 605 N N . THR A 1 83 ? 36.938 7.414 -18.188 1 26.09 83 THR A N 1
ATOM 606 C CA . THR A 1 83 ? 36.375 6.074 -18.297 1 26.09 83 THR A CA 1
ATOM 607 C C . THR A 1 83 ? 35.25 5.859 -17.281 1 26.09 83 THR A C 1
ATOM 609 O O . THR A 1 83 ? 34.25 5.25 -17.594 1 26.09 83 THR A O 1
ATOM 612 N N . ALA A 1 84 ? 35.656 5.719 -15.969 1 26.89 84 ALA A N 1
ATOM 613 C CA . ALA A 1 84 ? 35.062 4.828 -14.992 1 26.89 84 ALA A CA 1
ATOM 614 C C . ALA A 1 84 ? 33.656 5.328 -14.594 1 26.89 84 ALA A C 1
ATOM 616 O O . ALA A 1 84 ? 32.875 4.586 -14.008 1 26.89 84 ALA A O 1
ATOM 617 N N . SER A 1 85 ? 33.406 6.605 -14.609 1 27.3 85 SER A N 1
ATOM 618 C CA . SER A 1 85 ? 32.281 7.234 -13.898 1 27.3 85 SER A CA 1
ATOM 619 C C . SER A 1 85 ? 30.969 6.926 -14.578 1 27.3 85 SER A C 1
ATOM 621 O O . SER A 1 85 ? 29.906 7.379 -14.133 1 27.3 85 SER A O 1
ATOM 623 N N . VAL A 1 86 ? 30.984 6.344 -15.75 1 29 86 VAL A N 1
ATOM 624 C CA . VAL A 1 86 ? 29.828 6.277 -16.641 1 29 86 VAL A CA 1
ATOM 625 C C . VAL A 1 86 ? 28.953 5.074 -16.281 1 29 86 VAL A C 1
ATOM 627 O O . VAL A 1 86 ? 27.734 5.094 -16.469 1 29 86 VAL A O 1
ATOM 630 N N . ALA A 1 87 ? 29.578 3.936 -15.844 1 29.7 87 ALA A N 1
ATOM 631 C CA . ALA A 1 87 ? 28.859 2.686 -15.641 1 29.7 87 ALA A CA 1
ATOM 632 C C . ALA A 1 87 ? 27.844 2.818 -14.508 1 29.7 87 ALA A C 1
ATOM 634 O O . ALA A 1 87 ? 26.75 2.232 -14.57 1 29.7 87 ALA A O 1
ATOM 635 N N . ALA A 1 88 ? 28.203 3.285 -13.305 1 33.69 88 ALA A N 1
ATOM 636 C CA . ALA A 1 88 ? 27.328 3.504 -12.148 1 33.69 88 ALA A CA 1
ATOM 637 C C . ALA A 1 88 ? 26.125 4.352 -12.531 1 33.69 88 ALA A C 1
ATOM 639 O O . ALA A 1 88 ? 25.062 4.23 -11.922 1 33.69 88 ALA A O 1
ATOM 640 N N . SER A 1 89 ? 26.156 5.148 -13.57 1 37.25 89 SER A N 1
ATOM 641 C CA . SER A 1 89 ? 25.172 6.129 -14.008 1 37.25 89 SER A CA 1
ATOM 642 C C . SER A 1 89 ? 24 5.453 -14.711 1 37.25 89 SER A C 1
ATOM 644 O O . SER A 1 89 ? 22.859 5.871 -14.555 1 37.25 89 SER A O 1
ATOM 646 N N . SER A 1 90 ? 24.297 4.371 -15.539 1 38.28 90 SER A N 1
ATOM 647 C CA . SER A 1 90 ? 23.266 3.791 -16.391 1 38.28 90 SER A CA 1
ATOM 648 C C . SER A 1 90 ? 22.312 2.916 -15.586 1 38.28 90 SER A C 1
ATOM 650 O O . SER A 1 90 ? 21.094 2.922 -15.828 1 38.28 90 SER A O 1
ATOM 652 N N . SER A 1 91 ? 22.812 1.949 -14.695 1 43.62 91 SER A N 1
ATOM 653 C CA . SER A 1 91 ? 22.016 1.059 -13.859 1 43.62 91 SER A CA 1
ATOM 654 C C . SER A 1 91 ? 21.078 1.847 -12.945 1 43.62 91 SER A C 1
ATOM 656 O O . SER A 1 91 ? 19.953 1.413 -12.68 1 43.62 91 SER A O 1
ATOM 658 N N . THR A 1 92 ? 21.656 2.965 -12.398 1 50.56 92 THR A N 1
ATOM 659 C CA . THR A 1 92 ? 20.984 3.883 -11.484 1 50.56 92 THR A CA 1
ATOM 660 C C . THR A 1 92 ? 19.766 4.523 -12.156 1 50.56 92 THR A C 1
ATOM 662 O O . THR A 1 92 ? 18.75 4.738 -11.508 1 50.56 92 THR A O 1
ATOM 665 N N . SER A 1 93 ? 19.844 4.504 -13.508 1 62.47 93 SER A N 1
ATOM 666 C CA . SER A 1 93 ? 18.828 5.203 -14.289 1 62.47 93 SER A CA 1
ATOM 667 C C . SER A 1 93 ? 17.609 4.324 -14.516 1 62.47 93 SER A C 1
ATOM 669 O O . SER A 1 93 ? 16.469 4.789 -14.406 1 62.47 93 SER A O 1
ATOM 671 N N . THR A 1 94 ? 17.891 3.021 -14.336 1 79.12 94 THR A N 1
ATOM 672 C CA . THR A 1 94 ? 16.781 2.139 -14.695 1 79.12 94 THR A CA 1
ATOM 673 C C . THR A 1 94 ? 15.82 1.974 -13.523 1 79.12 94 THR A C 1
ATOM 675 O O . THR A 1 94 ? 14.609 1.86 -13.719 1 79.12 94 THR A O 1
ATOM 678 N N . THR A 1 95 ? 16.406 2.09 -12.297 1 85.38 95 THR A N 1
ATOM 679 C CA . THR A 1 95 ? 15.555 1.971 -11.117 1 85.38 95 THR A CA 1
ATOM 680 C C . THR A 1 95 ? 14.539 3.109 -11.062 1 85.38 95 THR A C 1
ATOM 682 O O . THR A 1 95 ? 13.336 2.871 -10.938 1 85.38 95 THR A O 1
ATOM 685 N N . ALA A 1 96 ? 15.016 4.27 -11.211 1 81.25 96 ALA A N 1
ATOM 686 C CA . ALA A 1 96 ? 14.133 5.43 -11.156 1 81.25 96 ALA A CA 1
ATOM 687 C C . ALA A 1 96 ? 13.109 5.398 -12.289 1 81.25 96 ALA A C 1
ATOM 689 O O . ALA A 1 96 ? 11.945 5.758 -12.094 1 81.25 96 ALA A O 1
ATOM 690 N N . GLN A 1 97 ? 13.594 4.953 -13.453 1 83.12 97 GLN A N 1
ATOM 691 C CA . GLN A 1 97 ? 12.703 4.887 -14.609 1 83.12 97 GLN A CA 1
ATOM 692 C C . GLN A 1 97 ? 11.594 3.859 -14.391 1 83.12 97 GLN A C 1
ATOM 694 O O . GLN A 1 97 ? 10.438 4.109 -14.727 1 83.12 97 GLN A O 1
ATOM 699 N N . LEU A 1 98 ? 11.945 2.766 -13.844 1 88.12 98 LEU A N 1
ATOM 700 C CA . LEU A 1 98 ? 10.953 1.73 -13.57 1 88.12 98 LEU A CA 1
ATOM 701 C C . LEU A 1 98 ? 9.938 2.207 -12.531 1 88.12 98 LEU A C 1
ATOM 703 O O . LEU A 1 98 ? 8.742 1.965 -12.672 1 88.12 98 LEU A O 1
ATOM 707 N N . LEU A 1 99 ? 10.422 2.877 -11.5 1 86.31 99 LEU A N 1
ATOM 708 C CA . LEU A 1 99 ? 9.547 3.404 -10.461 1 86.31 99 LEU A CA 1
ATOM 709 C C . LEU A 1 99 ? 8.547 4.398 -11.047 1 86.31 99 LEU A C 1
ATOM 711 O O . LEU A 1 99 ? 7.348 4.32 -10.766 1 86.31 99 LEU A O 1
ATOM 715 N N . ARG A 1 100 ? 8.992 5.23 -11.852 1 80.62 100 ARG A N 1
ATOM 716 C CA . ARG A 1 100 ? 8.117 6.223 -12.469 1 80.62 100 ARG A CA 1
ATOM 717 C C . ARG A 1 100 ? 7.117 5.562 -13.414 1 80.62 100 ARG A C 1
ATOM 719 O O . ARG A 1 100 ? 5.957 5.969 -13.484 1 80.62 100 ARG A O 1
ATOM 726 N N . TYR A 1 101 ? 7.617 4.582 -14.203 1 84.69 101 TYR A N 1
ATOM 727 C CA . TYR A 1 101 ? 6.734 3.832 -15.086 1 84.69 101 TYR A CA 1
ATOM 728 C C . TYR A 1 101 ? 5.598 3.184 -14.305 1 84.69 101 TYR A C 1
ATOM 730 O O . TYR A 1 101 ? 4.43 3.287 -14.688 1 84.69 101 TYR A O 1
ATOM 738 N N . TRP A 1 102 ? 5.914 2.562 -13.188 1 86.56 102 TRP A N 1
ATOM 739 C CA . TRP A 1 102 ? 4.91 1.884 -12.375 1 86.56 102 TRP A CA 1
ATOM 740 C C . TRP A 1 102 ? 3.949 2.889 -11.75 1 86.56 102 TRP A C 1
ATOM 742 O O . TRP A 1 102 ? 2.748 2.629 -11.648 1 86.56 102 TRP A O 1
ATOM 752 N N . GLN A 1 103 ? 4.438 4.023 -11.352 1 78.81 103 GLN A N 1
ATOM 753 C CA . GLN A 1 103 ? 3.576 5.059 -10.789 1 78.81 103 GLN A CA 1
ATOM 754 C C . GLN A 1 103 ? 2.576 5.562 -11.828 1 78.81 103 GLN A C 1
ATOM 756 O O . GLN A 1 103 ? 1.406 5.789 -11.508 1 78.81 103 GLN A O 1
ATOM 761 N N . ALA A 1 104 ? 3.057 5.672 -13.016 1 76.69 104 ALA A N 1
ATOM 762 C CA . ALA A 1 104 ? 2.174 6.102 -14.094 1 76.69 104 ALA A CA 1
ATOM 763 C C . ALA A 1 104 ? 1.116 5.043 -14.391 1 76.69 104 ALA A C 1
ATOM 765 O O . ALA A 1 104 ? -0.047 5.371 -14.633 1 76.69 104 ALA A O 1
ATOM 766 N N . GLU A 1 105 ? 1.534 3.779 -14.414 1 79.5 105 GLU A N 1
ATOM 767 C CA . GLU A 1 105 ? 0.588 2.688 -14.617 1 79.5 105 GLU A CA 1
ATOM 768 C C . GLU A 1 105 ? -0.481 2.672 -13.531 1 79.5 105 GLU A C 1
ATOM 770 O O . GLU A 1 105 ? -1.658 2.439 -13.812 1 79.5 105 GLU A O 1
ATOM 775 N N . GLU A 1 106 ? -0.056 2.902 -12.305 1 75.5 106 GLU A N 1
ATOM 776 C CA . GLU A 1 106 ? -0.979 2.857 -11.172 1 75.5 106 GLU A CA 1
ATOM 777 C C . GLU A 1 106 ? -1.936 4.047 -11.195 1 75.5 106 GLU A C 1
ATOM 779 O O . GLU A 1 106 ? -3.07 3.945 -10.727 1 75.5 106 GLU A O 1
ATOM 784 N N . ALA A 1 107 ? -1.479 5.094 -11.789 1 68.06 107 ALA A N 1
ATOM 785 C CA . ALA A 1 107 ? -2.307 6.297 -11.875 1 68.06 107 ALA A CA 1
ATOM 786 C C . ALA A 1 107 ? -3.396 6.133 -12.93 1 68.06 107 ALA A C 1
ATOM 788 O O . ALA A 1 107 ? -4.457 6.754 -12.836 1 68.06 107 ALA A O 1
ATOM 789 N N . ASP A 1 108 ? -3.074 5.293 -13.859 1 68.69 108 ASP A N 1
ATOM 790 C CA . ASP A 1 108 ? -4.043 5.059 -14.922 1 68.69 108 ASP A CA 1
ATOM 791 C C . ASP A 1 108 ? -5.043 3.975 -14.531 1 68.69 108 ASP A C 1
ATOM 793 O O . ASP A 1 108 ? -5.008 2.865 -15.07 1 68.69 108 ASP A O 1
ATOM 797 N N . VAL A 1 109 ? -5.957 4.371 -13.695 1 63.88 109 VAL A N 1
ATOM 798 C CA . VAL A 1 109 ? -6.934 3.455 -13.109 1 63.88 109 VAL A CA 1
ATOM 799 C C . VAL A 1 109 ? -7.867 2.934 -14.203 1 63.88 109 VAL A C 1
ATOM 801 O O . VAL A 1 109 ? -8.289 1.776 -14.164 1 63.88 109 VAL A O 1
ATOM 804 N N . TYR A 1 110 ? -8.164 3.75 -15.055 1 63.81 110 TYR A N 1
ATOM 805 C CA . TYR A 1 110 ? -9.109 3.377 -16.109 1 63.81 110 TYR A CA 1
ATOM 806 C C . TYR A 1 110 ? -8.578 2.211 -16.922 1 63.81 110 TYR A C 1
ATOM 808 O O . TYR A 1 110 ? -9.273 1.216 -17.141 1 63.81 110 TYR A O 1
ATOM 816 N N . THR A 1 111 ? -7.391 2.332 -17.328 1 67.88 111 THR A N 1
ATOM 817 C CA . THR A 1 111 ? -6.805 1.268 -18.125 1 67.88 111 THR A CA 1
ATOM 818 C C . THR A 1 111 ? -6.516 0.038 -17.266 1 67.88 111 THR A C 1
ATOM 820 O O . THR A 1 111 ? -6.766 -1.093 -17.688 1 67.88 111 THR A O 1
ATOM 823 N N . ARG A 1 112 ? -6.117 0.256 -16.109 1 70.12 112 ARG A N 1
ATOM 824 C CA . ARG A 1 112 ? -5.641 -0.837 -15.273 1 70.12 112 ARG A CA 1
ATOM 825 C C . ARG A 1 112 ? -6.809 -1.632 -14.695 1 70.12 112 ARG A C 1
ATOM 827 O O . ARG A 1 112 ? -6.754 -2.861 -14.625 1 70.12 112 ARG A O 1
ATOM 834 N N . ASP A 1 113 ? -7.797 -0.852 -14.328 1 66.25 113 ASP A N 1
ATOM 835 C CA . ASP A 1 113 ? -8.828 -1.526 -13.547 1 66.25 113 ASP A CA 1
ATOM 836 C C . ASP A 1 113 ? -10.148 -1.6 -14.312 1 66.25 113 ASP A C 1
ATOM 838 O O . ASP A 1 113 ? -10.805 -2.641 -14.328 1 66.25 113 ASP A O 1
ATOM 842 N N . VAL A 1 114 ? -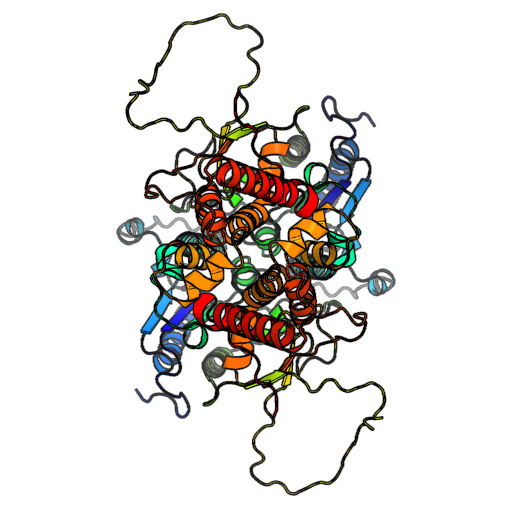10.461 -0.538 -14.898 1 63.31 114 VAL A N 1
ATOM 843 C CA . VAL A 1 114 ? -11.797 -0.436 -15.469 1 63.31 114 VAL A CA 1
ATOM 844 C C . VAL A 1 114 ? -11.844 -1.156 -16.812 1 63.31 114 VAL A C 1
ATOM 846 O O . VAL A 1 114 ? -12.75 -1.953 -17.078 1 63.31 114 VAL A O 1
ATOM 849 N N . ASN A 1 115 ? -10.828 -0.885 -17.609 1 68.38 115 ASN A N 1
ATOM 850 C CA . ASN A 1 115 ? -10.82 -1.454 -18.953 1 68.38 115 ASN A CA 1
ATOM 851 C C . ASN A 1 115 ? -10.094 -2.797 -18.984 1 68.38 115 ASN A C 1
ATOM 853 O O . ASN A 1 115 ? -10.008 -3.432 -20.047 1 68.38 115 ASN A O 1
ATOM 857 N N . ASN A 1 116 ? -9.625 -3.176 -17.875 1 76.06 116 ASN A N 1
ATOM 858 C CA . ASN A 1 116 ? -8.906 -4.445 -17.844 1 76.06 116 ASN A CA 1
ATOM 859 C C . ASN A 1 116 ? -9.859 -5.633 -17.953 1 76.06 116 ASN A C 1
ATOM 861 O O . ASN A 1 116 ? -10.734 -5.812 -17.094 1 76.06 116 ASN A O 1
ATOM 865 N N . THR A 1 117 ? -9.703 -6.359 -18.938 1 79.19 117 THR A N 1
ATOM 866 C CA . THR A 1 117 ? -10.586 -7.496 -19.172 1 79.19 117 THR A CA 1
ATOM 867 C C . THR A 1 117 ? -9.898 -8.805 -18.781 1 79.19 117 THR A C 1
ATOM 869 O O . THR A 1 117 ? -10.5 -9.875 -18.859 1 79.19 117 THR A O 1
ATOM 872 N N . VAL A 1 118 ? -8.672 -8.805 -18.406 1 86.31 118 VAL A N 1
ATOM 873 C CA . VAL A 1 118 ? -7.938 -10.016 -18.047 1 86.31 118 VAL A CA 1
ATOM 874 C C . VAL A 1 118 ? -8.219 -10.383 -16.594 1 86.31 118 VAL A C 1
ATOM 876 O O . VAL A 1 118 ? -7.965 -9.594 -15.688 1 86.31 118 VAL A O 1
ATOM 879 N N . PRO A 1 119 ? -8.75 -11.562 -16.391 1 86 119 PRO A N 1
ATOM 880 C CA . PRO A 1 119 ? -9.016 -11.984 -15.016 1 86 119 PRO A CA 1
ATOM 881 C C . PRO A 1 119 ? -7.762 -11.969 -14.141 1 86 119 PRO A C 1
ATOM 883 O O . PRO A 1 119 ? -6.668 -12.281 -14.625 1 86 119 PRO A O 1
ATOM 886 N N . PHE A 1 120 ? -7.953 -11.773 -12.938 1 87.5 120 PHE A N 1
ATOM 887 C CA . PHE A 1 120 ? -6.875 -11.586 -11.969 1 87.5 120 PHE A CA 1
ATOM 888 C C . PHE A 1 120 ? -5.965 -12.812 -11.938 1 87.5 120 PHE A C 1
ATOM 890 O O . PHE A 1 120 ? -4.742 -12.68 -11.977 1 87.5 120 PHE A O 1
ATOM 897 N N . MET A 1 121 ? -6.555 -13.984 -11.992 1 89.19 121 MET A N 1
ATOM 898 C CA . MET A 1 121 ? -5.785 -15.219 -11.867 1 89.19 121 MET A CA 1
ATOM 899 C C . MET A 1 121 ? -5.109 -15.578 -13.188 1 89.19 121 MET A C 1
ATOM 901 O O . MET A 1 121 ? -4.223 -16.438 -13.219 1 89.19 121 MET A O 1
ATOM 905 N N . ARG A 1 122 ? -5.441 -14.906 -14.227 1 91.12 122 ARG A N 1
ATOM 906 C CA . ARG A 1 122 ? -4.879 -15.211 -15.539 1 91.12 122 ARG A CA 1
ATOM 907 C C . ARG A 1 122 ? -3.922 -14.117 -15.992 1 91.12 122 ARG A C 1
ATOM 909 O O . ARG A 1 122 ? -3.471 -14.109 -17.141 1 91.12 122 ARG A O 1
ATOM 916 N N . ASP A 1 123 ? -3.729 -13.234 -15.117 1 91.44 123 ASP A N 1
ATOM 917 C CA . ASP A 1 123 ? -2.748 -12.172 -15.312 1 91.44 123 ASP A CA 1
ATOM 918 C C . ASP A 1 123 ? -1.51 -12.398 -14.445 1 91.44 123 ASP A C 1
ATOM 920 O O . ASP A 1 123 ? -1.617 -12.57 -13.234 1 91.44 123 ASP A O 1
ATOM 924 N N . TRP A 1 124 ? -0.325 -12.492 -15.102 1 94.25 124 TRP A N 1
ATOM 925 C CA . TRP A 1 124 ? 0.907 -12.68 -14.352 1 94.25 124 TRP A CA 1
ATOM 926 C C . TRP A 1 124 ? 1.927 -11.602 -14.688 1 94.25 124 TRP A C 1
ATOM 928 O O . TRP A 1 124 ? 2.178 -11.32 -15.859 1 94.25 124 TRP A O 1
ATOM 938 N N . GLU A 1 125 ? 2.438 -10.93 -13.68 1 95.38 125 GLU A N 1
ATOM 939 C CA . GLU A 1 125 ? 3.49 -9.93 -13.844 1 95.38 125 GLU A CA 1
ATOM 940 C C . GLU A 1 125 ? 4.707 -10.273 -12.984 1 95.38 125 GLU A C 1
ATOM 942 O O . GLU A 1 125 ? 4.57 -10.828 -11.891 1 95.38 125 GLU A O 1
ATOM 947 N N . CYS A 1 126 ? 5.875 -9.953 -13.484 1 97.38 126 CYS A N 1
ATOM 948 C CA . CYS A 1 126 ? 7.082 -10.234 -12.719 1 97.38 126 CYS A CA 1
ATOM 949 C C . CYS A 1 126 ? 8.195 -9.25 -13.078 1 97.38 126 CYS A C 1
ATOM 951 O O . CYS A 1 126 ? 8.086 -8.523 -14.07 1 97.38 126 CYS A O 1
ATOM 953 N N . LEU A 1 127 ? 9.18 -9.164 -12.195 1 97.5 127 LEU A N 1
ATOM 954 C CA . LEU A 1 127 ? 10.391 -8.383 -12.422 1 97.5 127 LEU A CA 1
ATOM 955 C C . LEU A 1 127 ? 11.625 -9.281 -12.461 1 97.5 127 LEU A C 1
ATOM 957 O O . LEU A 1 127 ? 11.844 -10.07 -11.539 1 97.5 127 LEU A O 1
ATOM 961 N N . ILE A 1 128 ? 12.32 -9.266 -13.531 1 96.44 128 ILE A N 1
ATOM 962 C CA . ILE A 1 128 ? 13.625 -9.906 -13.617 1 96.44 128 ILE A CA 1
ATOM 963 C C . ILE A 1 128 ? 14.719 -8.844 -13.625 1 96.44 128 ILE A C 1
ATOM 965 O O . ILE A 1 128 ? 14.711 -7.941 -14.461 1 96.44 128 ILE A O 1
ATOM 969 N N . THR A 1 129 ? 15.648 -8.945 -12.688 1 94 129 THR A N 1
ATOM 970 C CA . THR A 1 129 ? 16.609 -7.855 -12.508 1 94 129 THR A CA 1
ATOM 971 C C . THR A 1 129 ? 17.984 -8.398 -12.125 1 94 129 THR A C 1
ATOM 973 O O . THR A 1 129 ? 18.094 -9.555 -11.703 1 94 129 THR A O 1
ATOM 976 N N . CYS A 1 130 ? 19 -7.574 -12.312 1 90.5 130 CYS A N 1
ATOM 977 C CA . CYS A 1 130 ? 20.359 -7.891 -11.859 1 90.5 130 CYS A CA 1
ATOM 978 C C . CYS A 1 130 ? 20.672 -7.203 -10.539 1 90.5 130 CYS A C 1
ATOM 980 O O . CYS A 1 130 ? 21.828 -7.082 -10.148 1 90.5 130 CYS A O 1
ATOM 982 N N . LYS A 1 131 ? 19.672 -6.75 -9.914 1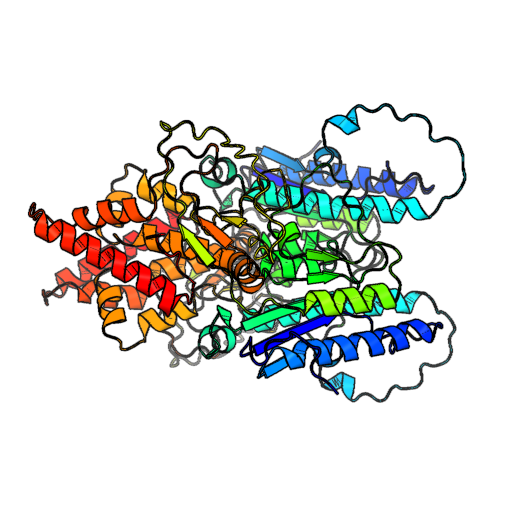 89.75 131 LYS A N 1
ATOM 983 C CA . LYS A 1 131 ? 19.812 -6.074 -8.625 1 89.75 131 LYS A CA 1
ATOM 984 C C . LYS A 1 131 ? 19.219 -6.914 -7.496 1 89.75 131 LYS A C 1
ATOM 986 O O . LYS A 1 131 ? 18.609 -7.957 -7.746 1 89.75 131 LYS A O 1
ATOM 991 N N . ASP A 1 132 ? 19.531 -6.5 -6.289 1 89.12 132 ASP A N 1
ATOM 992 C CA . ASP A 1 132 ? 19.062 -7.289 -5.156 1 89.12 132 ASP A CA 1
ATOM 993 C C . ASP A 1 132 ? 18.031 -6.512 -4.336 1 89.12 132 ASP A C 1
ATOM 995 O O . ASP A 1 132 ? 17.469 -5.531 -4.816 1 89.12 132 ASP A O 1
ATOM 999 N N . THR A 1 133 ? 17.672 -6.992 -3.154 1 87.94 133 THR A N 1
ATOM 1000 C CA . THR A 1 133 ? 16.562 -6.488 -2.354 1 87.94 133 THR A CA 1
ATOM 1001 C C . THR A 1 133 ? 16.859 -5.074 -1.857 1 87.94 133 THR A C 1
ATOM 1003 O O . THR A 1 133 ? 15.961 -4.391 -1.354 1 87.94 133 THR A O 1
ATOM 1006 N N . ARG A 1 134 ? 18.109 -4.57 -2.088 1 86.94 134 ARG A N 1
ATOM 1007 C CA . ARG A 1 134 ? 18.469 -3.23 -1.636 1 86.94 134 ARG A CA 1
ATOM 1008 C C . ARG A 1 134 ? 18.062 -2.18 -2.666 1 86.94 134 ARG A C 1
ATOM 1010 O O . ARG A 1 134 ? 18.047 -0.983 -2.367 1 86.94 134 ARG A O 1
ATOM 1017 N N . ASP A 1 135 ? 17.703 -2.682 -3.771 1 91.31 135 ASP A N 1
ATOM 1018 C CA . ASP A 1 135 ? 17.344 -1.781 -4.859 1 91.31 135 ASP A CA 1
ATOM 1019 C C . ASP A 1 135 ? 15.891 -1.306 -4.715 1 91.31 135 ASP A C 1
ATOM 1021 O O . ASP A 1 135 ? 15.016 -2.084 -4.344 1 91.31 135 ASP A O 1
ATOM 1025 N N . GLY A 1 136 ? 15.672 -0.055 -5.051 1 92.19 136 GLY A N 1
ATOM 1026 C CA . GLY A 1 136 ? 14.352 0.55 -4.922 1 92.19 136 GLY A CA 1
ATOM 1027 C C . GLY A 1 136 ? 13.305 -0.113 -5.797 1 92.19 136 GLY A C 1
ATOM 1028 O O . GLY A 1 136 ? 12.148 -0.252 -5.391 1 92.19 136 GLY A O 1
ATOM 1029 N N . ALA A 1 137 ? 13.68 -0.477 -6.965 1 93 137 ALA A N 1
ATOM 1030 C CA . ALA A 1 137 ? 12.719 -1.126 -7.859 1 93 137 ALA A CA 1
ATOM 1031 C C . ALA A 1 137 ? 12.312 -2.494 -7.324 1 93 137 ALA A C 1
ATOM 1033 O O . ALA A 1 137 ? 11.141 -2.877 -7.41 1 93 137 ALA A O 1
ATOM 1034 N N . VAL A 1 138 ? 13.281 -3.189 -6.824 1 94.56 138 VAL A N 1
ATOM 1035 C CA . VAL A 1 138 ? 12.992 -4.5 -6.254 1 94.56 138 VAL A CA 1
ATOM 1036 C C . VAL A 1 138 ? 12.078 -4.348 -5.043 1 94.56 138 VAL A C 1
ATOM 1038 O O . VAL A 1 138 ? 11.094 -5.082 -4.91 1 94.56 138 VAL A O 1
ATOM 1041 N N . THR A 1 139 ? 12.359 -3.383 -4.27 1 93.31 139 THR A N 1
ATOM 1042 C CA . THR A 1 139 ? 11.547 -3.131 -3.086 1 93.31 139 THR A CA 1
ATOM 1043 C C . THR A 1 139 ? 10.125 -2.74 -3.482 1 93.31 139 THR A C 1
ATOM 1045 O O . THR A 1 139 ? 9.156 -3.209 -2.883 1 93.31 139 THR A O 1
ATOM 1048 N N . TYR A 1 140 ? 10.039 -1.893 -4.445 1 93.88 140 TYR A N 1
ATOM 1049 C CA . TYR A 1 140 ? 8.727 -1.479 -4.93 1 93.88 140 TYR A CA 1
ATOM 1050 C C . TYR A 1 140 ? 7.949 -2.67 -5.484 1 93.88 140 TYR A C 1
ATOM 1052 O O . TYR A 1 140 ? 6.766 -2.842 -5.18 1 93.88 140 TYR A O 1
ATOM 1060 N N . ALA A 1 141 ? 8.586 -3.48 -6.203 1 95.56 141 ALA A N 1
ATOM 1061 C CA . ALA A 1 141 ? 7.965 -4.656 -6.809 1 95.56 141 ALA A CA 1
ATOM 1062 C C . ALA A 1 141 ? 7.457 -5.617 -5.738 1 95.56 141 ALA A C 1
ATOM 1064 O O . ALA A 1 141 ? 6.336 -6.125 -5.836 1 95.56 141 ALA A O 1
ATOM 1065 N N . LEU A 1 142 ? 8.242 -5.797 -4.723 1 93.12 142 LEU A N 1
ATOM 1066 C CA . LEU A 1 142 ? 7.926 -6.777 -3.693 1 93.12 142 LEU A CA 1
ATOM 1067 C C . LEU A 1 142 ? 6.844 -6.25 -2.758 1 93.12 142 LEU A C 1
ATOM 1069 O O . LEU A 1 142 ? 5.84 -6.926 -2.52 1 93.12 142 LEU A O 1
ATOM 1073 N N . HIS A 1 143 ? 6.977 -5.004 -2.365 1 88.19 143 HIS A N 1
ATOM 1074 C CA . HIS A 1 143 ? 6.195 -4.578 -1.208 1 88.19 143 HIS A CA 1
ATOM 1075 C C . HIS A 1 143 ? 5.012 -3.715 -1.63 1 88.19 143 HIS A C 1
ATOM 1077 O O . HIS A 1 143 ? 4.047 -3.568 -0.877 1 88.19 143 HIS A O 1
ATOM 1083 N N . ARG A 1 144 ? 5.141 -3.1 -2.736 1 87.25 144 ARG A N 1
ATOM 1084 C CA . ARG A 1 144 ? 4.035 -2.266 -3.201 1 87.25 144 ARG A CA 1
ATOM 1085 C C . ARG A 1 144 ? 3.186 -3.006 -4.23 1 87.25 144 ARG A C 1
ATOM 1087 O O . ARG A 1 144 ? 1.966 -3.107 -4.078 1 87.25 144 ARG A O 1
ATOM 1094 N N . ARG A 1 145 ? 3.797 -3.584 -5.168 1 89.5 145 ARG A N 1
ATOM 1095 C CA . ARG A 1 145 ? 3.061 -4.23 -6.246 1 89.5 145 ARG A CA 1
ATOM 1096 C C . ARG A 1 145 ? 2.807 -5.703 -5.93 1 89.5 145 ARG A C 1
ATOM 1098 O O . ARG A 1 145 ? 1.94 -6.336 -6.539 1 89.5 145 ARG A O 1
ATOM 1105 N N . GLN A 1 146 ? 3.598 -6.297 -5.02 1 90.44 146 GLN A N 1
ATOM 1106 C CA . GLN A 1 146 ? 3.545 -7.707 -4.648 1 90.44 146 GLN A CA 1
ATOM 1107 C C . GLN A 1 146 ? 3.648 -8.602 -5.883 1 90.44 146 GLN A C 1
ATOM 1109 O O . GLN A 1 146 ? 2.83 -9.508 -6.07 1 90.44 146 GLN A O 1
ATOM 1114 N N . MET A 1 147 ? 4.668 -8.367 -6.699 1 94.81 147 MET A N 1
ATOM 1115 C CA . MET A 1 147 ? 4.926 -9.234 -7.848 1 94.81 147 MET A CA 1
ATOM 1116 C C . MET A 1 147 ? 6.203 -10.039 -7.648 1 94.81 147 MET A C 1
ATOM 1118 O O . MET A 1 147 ? 7.141 -9.578 -7 1 94.81 147 MET A O 1
ATOM 1122 N N . PRO A 1 148 ? 6.23 -11.219 -8.211 1 96.94 148 PRO A N 1
ATOM 1123 C CA . PRO A 1 148 ? 7.441 -12.039 -8.102 1 96.94 148 PRO A CA 1
ATOM 1124 C C . PRO A 1 148 ? 8.664 -11.367 -8.734 1 96.94 148 PRO A C 1
ATOM 1126 O O . PRO A 1 148 ? 8.539 -10.695 -9.766 1 96.94 148 PRO A O 1
ATOM 1129 N N . VAL A 1 149 ? 9.781 -11.562 -8.078 1 97.5 149 VAL A N 1
ATOM 1130 C CA . VAL A 1 149 ? 11.039 -10.977 -8.547 1 97.5 149 VAL A CA 1
ATOM 1131 C C . VAL A 1 149 ? 12.102 -12.07 -8.664 1 97.5 149 VAL A C 1
ATOM 1133 O O . VAL A 1 149 ? 12.281 -12.867 -7.746 1 97.5 149 VAL A O 1
ATOM 1136 N N . LEU A 1 150 ? 12.727 -12.164 -9.82 1 97.5 150 LEU A N 1
ATOM 1137 C CA . LEU A 1 150 ? 13.922 -12.984 -10 1 97.5 150 LEU A CA 1
ATOM 1138 C C . LEU A 1 150 ? 15.172 -12.109 -10.086 1 97.5 150 LEU A C 1
ATOM 1140 O O . LEU A 1 150 ? 15.312 -11.312 -11.016 1 97.5 150 LEU A O 1
ATOM 1144 N N . SER A 1 151 ? 15.992 -12.242 -9.062 1 95.56 151 SER A N 1
ATOM 1145 C CA . SER A 1 151 ? 17.234 -11.484 -9.031 1 95.56 151 SER A CA 1
ATOM 1146 C C . SER A 1 151 ? 18.406 -12.305 -9.562 1 95.56 151 SER A C 1
ATOM 1148 O O . SER A 1 151 ? 18.719 -13.367 -9.031 1 95.56 151 SER A O 1
ATOM 1150 N N . LEU A 1 152 ? 19.016 -11.805 -10.602 1 93.75 152 LEU A N 1
ATOM 1151 C CA . LEU A 1 152 ? 20.203 -12.43 -11.195 1 93.75 152 LEU A CA 1
ATOM 1152 C C . LEU A 1 152 ? 21.469 -11.688 -10.789 1 93.75 152 LEU A C 1
ATOM 1154 O O . LEU A 1 152 ? 22.453 -11.695 -11.523 1 93.75 152 LEU A O 1
ATOM 1158 N N . ALA A 1 153 ? 21.375 -10.984 -9.68 1 86.19 153 ALA A N 1
ATOM 1159 C CA . ALA A 1 153 ? 22.5 -10.172 -9.195 1 86.19 153 ALA A CA 1
ATOM 1160 C C . ALA A 1 153 ? 23.719 -11.039 -8.898 1 86.19 153 ALA A C 1
ATOM 1162 O O . ALA A 1 153 ? 23.578 -12.18 -8.453 1 86.19 153 ALA A O 1
ATOM 1163 N N . LEU A 1 154 ? 24.859 -10.477 -9.156 1 78.44 154 LEU A N 1
ATOM 1164 C CA . LEU A 1 154 ? 26.125 -11.172 -8.922 1 78.44 154 LEU A CA 1
ATOM 1165 C C . LEU A 1 154 ? 26.359 -11.375 -7.43 1 78.44 154 LEU A C 1
ATOM 1167 O O . LEU A 1 154 ? 26.875 -12.422 -7.016 1 78.44 154 LEU A O 1
ATOM 1171 N N . THR A 1 155 ? 26.094 -10.328 -6.68 1 76.12 155 THR A N 1
ATOM 1172 C CA . THR A 1 155 ? 26.234 -10.406 -5.23 1 76.12 155 THR A CA 1
ATOM 1173 C C . THR A 1 155 ? 24.875 -10.234 -4.551 1 76.12 155 THR A C 1
ATOM 1175 O O . THR A 1 155 ? 24.094 -9.367 -4.941 1 76.12 155 THR A O 1
ATOM 1178 N N . GLN A 1 156 ? 24.625 -11.273 -3.805 1 74.56 156 GLN A N 1
ATOM 1179 C CA . GLN A 1 156 ? 23.359 -11.211 -3.076 1 74.56 156 GLN A CA 1
ATOM 1180 C C . GLN A 1 156 ? 23.578 -10.719 -1.645 1 74.56 156 GLN A C 1
ATOM 1182 O O . GLN A 1 156 ? 24.625 -10.977 -1.05 1 74.56 156 GLN A O 1
ATOM 1187 N N . THR A 1 157 ? 22.812 -9.75 -1.358 1 62.88 157 THR A N 1
ATOM 1188 C CA . THR A 1 157 ? 22.906 -9.289 0.022 1 62.88 157 THR A CA 1
ATOM 1189 C C . THR A 1 157 ? 22.781 -10.461 0.994 1 62.88 157 THR A C 1
ATOM 1191 O O . THR A 1 157 ? 21.922 -11.328 0.813 1 62.88 157 THR A O 1
ATOM 1194 N N . SER A 1 158 ? 24 -10.812 1.588 1 55.91 158 SER A N 1
ATOM 1195 C CA . SER A 1 158 ? 24 -11.891 2.57 1 55.91 158 SER A CA 1
ATOM 1196 C C . SER A 1 158 ? 22.953 -11.641 3.65 1 55.91 158 SER A C 1
ATOM 1198 O O . SER A 1 158 ? 22.859 -10.531 4.188 1 55.91 158 SER A O 1
ATOM 1200 N N . THR A 1 159 ? 21.922 -12.008 3.41 1 52.03 159 THR A N 1
ATOM 1201 C CA . THR A 1 159 ? 20.953 -11.914 4.5 1 52.03 159 THR A CA 1
ATOM 1202 C C . THR A 1 159 ? 21.5 -12.562 5.766 1 52.03 159 THR A C 1
ATOM 1204 O O . THR A 1 159 ? 21.469 -13.789 5.902 1 52.03 159 THR A O 1
ATOM 1207 N N . SER A 1 160 ? 22.797 -12.344 6.117 1 45.5 160 SER A N 1
ATOM 1208 C CA . SER A 1 160 ? 23.125 -12.953 7.402 1 45.5 160 SER A CA 1
ATOM 1209 C C . SER A 1 160 ? 21.922 -12.914 8.352 1 45.5 160 SER A C 1
ATOM 1211 O O . SER A 1 160 ? 22.031 -13.336 9.508 1 45.5 160 SER A O 1
ATOM 1213 N N . THR A 1 161 ? 21.141 -11.961 8.125 1 47.97 161 THR A N 1
ATOM 1214 C CA . THR A 1 161 ? 20.547 -11.289 9.281 1 47.97 161 THR A CA 1
ATOM 1215 C C . THR A 1 161 ? 19.609 -12.234 10.031 1 47.97 161 THR A C 1
ATOM 1217 O O . THR A 1 161 ? 18.938 -13.062 9.422 1 47.97 161 THR A O 1
ATOM 1220 N N . ARG A 1 162 ? 19.812 -12.227 11.297 1 48.59 162 ARG A N 1
ATOM 1221 C CA . ARG A 1 162 ? 19 -12.68 12.414 1 48.59 162 ARG A CA 1
ATOM 1222 C C . ARG A 1 162 ? 17.516 -12.359 12.172 1 48.59 162 ARG A C 1
ATOM 1224 O O . ARG A 1 162 ? 16.641 -12.969 12.773 1 48.59 162 ARG A O 1
ATOM 1231 N N . THR A 1 163 ? 17.25 -11.422 11.258 1 59.16 163 THR A N 1
ATOM 1232 C CA . THR A 1 163 ? 15.82 -11.141 11.125 1 59.16 163 THR A CA 1
ATOM 1233 C C . THR A 1 163 ? 15.203 -11.977 10.016 1 59.16 163 THR A C 1
ATOM 1235 O O . THR A 1 163 ? 15.688 -11.961 8.875 1 59.16 163 THR A O 1
ATOM 1238 N N . PRO A 1 164 ? 14.359 -12.844 10.414 1 66 164 PRO A N 1
ATOM 1239 C CA . PRO A 1 164 ? 13.695 -13.711 9.438 1 66 164 PRO A CA 1
ATOM 1240 C C . PRO A 1 164 ? 13.109 -12.938 8.266 1 66 164 PRO A C 1
ATOM 1242 O O . PRO A 1 164 ? 12.727 -11.773 8.414 1 66 164 PRO A O 1
ATOM 1245 N N . LYS A 1 165 ? 13.234 -13.539 7.07 1 74.25 165 LYS A N 1
ATOM 1246 C CA . LYS A 1 165 ? 12.586 -12.992 5.883 1 74.25 165 LYS A CA 1
ATOM 1247 C C . LYS A 1 165 ? 11.07 -12.891 6.082 1 74.25 165 LYS A C 1
ATOM 1249 O O . LYS A 1 165 ? 10.477 -13.688 6.809 1 74.25 165 LYS A O 1
ATOM 1254 N N . SER A 1 166 ? 10.539 -11.898 5.504 1 77.38 166 SER A N 1
ATOM 1255 C CA . SER A 1 166 ? 9.086 -11.766 5.508 1 77.38 166 SER A CA 1
ATOM 1256 C C . SER A 1 166 ? 8.445 -12.734 4.527 1 77.38 166 SER A C 1
ATOM 1258 O O . SER A 1 166 ? 9.125 -13.32 3.688 1 77.38 166 SER A O 1
ATOM 1260 N N . ALA A 1 167 ? 7.09 -12.906 4.645 1 79.5 167 ALA A N 1
ATOM 1261 C CA . ALA A 1 167 ? 6.336 -13.734 3.709 1 79.5 167 ALA A CA 1
ATOM 1262 C C . ALA A 1 167 ? 6.5 -13.234 2.277 1 79.5 167 ALA A C 1
ATOM 1264 O O . ALA A 1 167 ? 6.57 -14.031 1.339 1 79.5 167 ALA A O 1
ATOM 1265 N N . VAL A 1 168 ? 6.629 -11.93 2.18 1 85.88 168 VAL A N 1
ATOM 1266 C CA . VAL A 1 168 ? 6.773 -11.312 0.865 1 85.88 168 VAL A CA 1
ATOM 1267 C C . VAL A 1 168 ? 8.102 -11.742 0.236 1 85.88 168 VAL A C 1
ATOM 1269 O O . VAL A 1 168 ? 8.133 -12.172 -0.918 1 85.88 168 VAL A O 1
ATOM 1272 N N . GLU A 1 169 ? 9.141 -11.688 1.02 1 84.75 169 GLU A N 1
ATOM 1273 C CA . GLU A 1 169 ? 10.461 -12.055 0.503 1 84.75 169 GLU A CA 1
ATOM 1274 C C . GLU A 1 169 ? 10.539 -13.547 0.205 1 84.75 169 GLU A C 1
ATOM 1276 O O . GLU A 1 169 ? 11.117 -13.953 -0.804 1 84.75 169 GLU A O 1
ATOM 1281 N N . GLU A 1 170 ? 9.922 -14.305 1.059 1 85 170 GLU A N 1
ATOM 1282 C CA . GLU A 1 170 ? 9.992 -15.75 0.91 1 85 170 GLU A CA 1
ATOM 1283 C C . GLU A 1 170 ? 9.195 -16.219 -0.302 1 85 170 GLU A C 1
ATOM 1285 O O . GLU A 1 170 ? 9.609 -17.141 -1.004 1 85 170 GLU A O 1
ATOM 1290 N N . LEU A 1 171 ? 8.109 -15.609 -0.55 1 88.56 171 LEU A N 1
ATOM 1291 C CA . LEU A 1 171 ? 7.191 -16.094 -1.578 1 88.56 171 LEU A CA 1
ATOM 1292 C C . LEU A 1 171 ? 7.496 -15.445 -2.924 1 88.56 171 LEU A C 1
ATOM 1294 O O . LEU A 1 171 ? 7.277 -16.062 -3.975 1 88.56 171 LEU A O 1
ATOM 1298 N N . LEU A 1 172 ? 8.008 -14.219 -2.844 1 93.62 172 LEU A N 1
ATOM 1299 C CA . LEU A 1 172 ? 8.016 -13.461 -4.09 1 93.62 172 LEU A CA 1
ATOM 1300 C C . LEU A 1 172 ? 9.445 -13.203 -4.559 1 93.62 172 LEU A C 1
ATOM 1302 O O . LEU A 1 172 ? 9.664 -12.836 -5.715 1 93.62 172 LEU A O 1
ATOM 1306 N N . TYR A 1 173 ? 10.422 -13.375 -3.711 1 93.12 173 TYR A N 1
ATOM 1307 C CA . TYR A 1 173 ? 11.789 -13.055 -4.082 1 93.12 173 TYR A CA 1
ATOM 1308 C C . TYR A 1 173 ? 12.609 -14.32 -4.305 1 93.12 173 TYR A C 1
ATOM 1310 O O . TYR A 1 173 ? 12.805 -15.117 -3.381 1 93.12 173 TYR A O 1
ATOM 1318 N N . THR A 1 174 ? 13.023 -14.531 -5.508 1 94.06 174 THR A N 1
ATOM 1319 C CA . THR A 1 174 ? 13.945 -15.602 -5.887 1 94.06 174 THR A CA 1
ATOM 1320 C C . THR A 1 174 ? 15.258 -15.023 -6.398 1 94.06 174 THR A C 1
ATOM 1322 O O . THR A 1 174 ? 15.266 -14.031 -7.129 1 94.06 174 THR A O 1
ATOM 1325 N N . CYS A 1 175 ? 16.359 -15.633 -5.949 1 92.94 175 CYS A N 1
ATOM 1326 C CA . CYS A 1 175 ? 17.641 -15.109 -6.414 1 92.94 175 CYS A CA 1
ATOM 1327 C C . CYS A 1 175 ? 18.609 -16.25 -6.73 1 92.94 175 CYS A C 1
ATOM 1329 O O . CYS A 1 175 ? 18.453 -17.359 -6.215 1 92.94 175 CYS A O 1
ATOM 1331 N N . VAL A 1 176 ? 19.516 -16 -7.656 1 92.56 176 VAL A N 1
ATOM 1332 C CA . VAL A 1 176 ? 20.625 -16.922 -7.922 1 92.56 176 VAL A CA 1
ATOM 1333 C C . VAL A 1 176 ? 21.703 -16.75 -6.855 1 92.56 176 VAL A C 1
ATOM 1335 O O . VAL A 1 176 ? 21.828 -15.688 -6.258 1 92.56 176 VAL A O 1
ATOM 1338 N N . PRO A 1 177 ? 22.422 -17.797 -6.59 1 89.25 177 PRO A N 1
ATOM 1339 C CA . PRO A 1 177 ? 23.5 -17.656 -5.625 1 89.25 177 PRO A CA 1
ATOM 1340 C C . PRO A 1 177 ? 24.578 -16.688 -6.09 1 89.25 177 PRO A C 1
ATOM 1342 O O . PRO A 1 177 ? 24.719 -16.422 -7.289 1 89.25 177 PRO A O 1
ATOM 1345 N N . SER A 1 178 ? 25.328 -16.109 -5.047 1 86.44 178 SER A N 1
ATOM 1346 C CA . SER A 1 178 ? 26.453 -15.242 -5.391 1 86.44 178 SER A CA 1
ATOM 1347 C C . SER A 1 178 ? 27.469 -15.961 -6.27 1 86.44 178 SER A C 1
ATOM 1349 O O . SER A 1 178 ? 27.797 -17.125 -6.023 1 86.44 178 SER A O 1
ATOM 1351 N N . GLY A 1 179 ? 27.906 -15.352 -7.309 1 84.88 179 GLY A N 1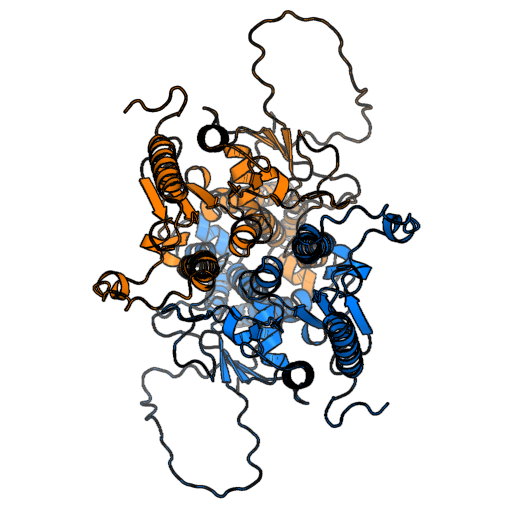
ATOM 1352 C CA . GLY A 1 179 ? 28.859 -15.945 -8.234 1 84.88 179 GLY A CA 1
ATOM 1353 C C . GLY A 1 179 ? 28.219 -16.875 -9.242 1 84.88 179 GLY A C 1
ATOM 1354 O O . GLY A 1 179 ? 28.906 -17.688 -9.867 1 84.88 179 GLY A O 1
ATOM 1355 N N . ALA A 1 180 ? 27 -16.797 -9.398 1 90.44 180 ALA A N 1
ATOM 1356 C CA . ALA A 1 180 ? 26.266 -17.656 -10.328 1 90.44 180 ALA A CA 1
ATOM 1357 C C . ALA A 1 180 ? 26.812 -17.484 -11.75 1 90.44 180 ALA A C 1
ATOM 1359 O O . ALA A 1 180 ? 27.109 -16.375 -12.18 1 90.44 180 ALA A O 1
ATOM 1360 N N . THR A 1 181 ? 26.984 -18.578 -12.461 1 91 181 THR A N 1
ATOM 1361 C CA . THR A 1 181 ? 27.422 -18.609 -13.852 1 91 181 THR A CA 1
ATOM 1362 C C . THR A 1 181 ? 26.25 -18.297 -14.789 1 91 181 THR A C 1
ATOM 1364 O O . THR A 1 181 ? 25.109 -18.172 -14.352 1 91 181 THR A O 1
ATOM 1367 N N . LEU A 1 182 ? 26.594 -18.109 -16.047 1 91.69 182 LEU A N 1
ATOM 1368 C CA . LEU A 1 182 ? 25.562 -17.891 -17.047 1 91.69 182 LEU A CA 1
ATOM 1369 C C . LEU A 1 182 ? 24.578 -19.047 -17.078 1 91.69 182 LEU A C 1
ATOM 1371 O O . LEU A 1 182 ? 23.359 -18.844 -17.188 1 91.69 182 LEU A O 1
ATOM 1375 N N . LYS A 1 183 ? 25.141 -20.219 -17 1 93.25 183 LYS A N 1
ATOM 1376 C CA . LYS A 1 183 ? 24.281 -21.406 -17 1 93.25 183 LYS A CA 1
ATOM 1377 C C . LYS A 1 183 ? 23.359 -21.422 -15.789 1 93.25 183 LYS A C 1
ATOM 1379 O O . LYS A 1 183 ? 22.188 -21.797 -15.891 1 93.25 183 LYS A O 1
ATOM 1384 N N . ASP A 1 184 ? 23.844 -21.016 -14.641 1 93.94 184 ASP A N 1
ATOM 1385 C CA . ASP A 1 184 ? 23.016 -20.922 -13.445 1 93.94 184 ASP A CA 1
ATOM 1386 C C . ASP A 1 184 ? 21.859 -19.938 -13.648 1 93.94 184 ASP A C 1
ATOM 1388 O O . ASP A 1 184 ? 20.734 -20.203 -13.227 1 93.94 184 ASP A O 1
ATOM 1392 N N . LYS A 1 185 ? 22.188 -18.906 -14.258 1 94.62 185 LYS A N 1
ATOM 1393 C CA . LYS A 1 185 ? 21.188 -17.891 -14.523 1 94.62 185 LYS A CA 1
ATOM 1394 C C . LYS A 1 185 ? 20.125 -18.391 -15.508 1 94.62 185 LYS A C 1
ATOM 1396 O O . LYS A 1 185 ? 18.938 -18.156 -15.312 1 94.62 185 LYS A O 1
ATOM 1401 N N . GLU A 1 186 ? 20.609 -19.078 -16.531 1 94.56 186 GLU A N 1
ATOM 1402 C CA . GLU A 1 186 ? 19.672 -19.656 -17.516 1 94.56 186 GLU A CA 1
ATOM 1403 C C . GLU A 1 186 ? 18.734 -20.641 -16.844 1 94.56 186 GLU A C 1
ATOM 1405 O O . GLU A 1 186 ? 17.516 -20.625 -17.094 1 94.56 186 GLU A O 1
ATOM 1410 N N . ASP A 1 187 ? 19.297 -21.422 -16.031 1 95.19 187 ASP A N 1
ATOM 1411 C CA . ASP A 1 187 ? 18.5 -22.422 -15.328 1 95.19 187 ASP A CA 1
ATOM 1412 C C . ASP A 1 187 ? 17.484 -21.75 -14.406 1 95.19 187 ASP A C 1
ATOM 1414 O O . ASP A 1 187 ? 16.328 -22.203 -14.305 1 95.19 187 ASP A O 1
ATOM 1418 N N . ALA A 1 188 ? 17.891 -20.734 -13.734 1 95.56 188 ALA A N 1
ATOM 1419 C CA . ALA A 1 188 ? 17.016 -20.016 -12.828 1 95.56 188 ALA A CA 1
ATOM 1420 C C . ALA A 1 188 ? 15.836 -19.406 -13.586 1 95.56 188 ALA A C 1
ATOM 1422 O O . ALA A 1 188 ? 14.703 -19.422 -13.109 1 95.56 188 ALA A O 1
ATOM 1423 N N . ILE A 1 189 ? 16.125 -18.859 -14.734 1 95.56 189 ILE A N 1
ATOM 1424 C CA . ILE A 1 189 ? 15.078 -18.266 -15.555 1 95.56 189 ILE A CA 1
ATOM 1425 C C . ILE A 1 189 ? 14.086 -19.328 -15.992 1 95.56 189 ILE A C 1
ATOM 1427 O O . ILE A 1 189 ? 12.867 -19.141 -15.898 1 95.56 189 ILE A O 1
ATOM 1431 N N . THR A 1 190 ? 14.609 -20.406 -16.438 1 93.88 190 THR A N 1
ATOM 1432 C CA . THR A 1 190 ? 13.75 -21.5 -16.891 1 93.88 190 THR A CA 1
ATOM 1433 C C . THR A 1 190 ? 12.852 -21.984 -15.75 1 93.88 190 THR A C 1
ATOM 1435 O O . THR A 1 190 ? 11.648 -22.156 -15.93 1 93.88 190 THR A O 1
ATOM 1438 N N . ARG A 1 191 ? 13.438 -22.141 -14.602 1 94 191 ARG A N 1
ATOM 1439 C CA . ARG A 1 191 ? 12.672 -22.594 -13.438 1 94 191 ARG A CA 1
ATOM 1440 C C . ARG A 1 191 ? 11.625 -21.562 -13.039 1 94 191 ARG A C 1
ATOM 1442 O O . ARG A 1 191 ? 10.508 -21.922 -12.672 1 94 191 ARG A O 1
ATOM 1449 N N . PHE A 1 192 ? 11.992 -20.344 -13.172 1 95.88 192 PHE A N 1
ATOM 1450 C CA . PHE A 1 192 ? 11.133 -19.25 -12.773 1 95.88 192 PHE A CA 1
ATOM 1451 C C . PHE A 1 192 ? 9.883 -19.188 -13.648 1 95.88 192 PHE A C 1
ATOM 1453 O O . PHE A 1 192 ? 8.797 -18.859 -13.172 1 95.88 192 PHE A O 1
ATOM 1460 N N . PHE A 1 193 ? 10.008 -19.547 -14.922 1 94.81 193 PHE A N 1
ATOM 1461 C CA . PHE A 1 193 ? 8.891 -19.469 -15.859 1 94.81 193 PHE A CA 1
ATOM 1462 C C . PHE A 1 193 ? 8.227 -20.828 -16.016 1 94.81 193 PHE A C 1
ATOM 1464 O O . PHE A 1 193 ? 7.398 -21.031 -16.906 1 94.81 193 PHE A O 1
ATOM 1471 N N . THR A 1 194 ? 8.602 -21.75 -15.195 1 92.12 194 THR A N 1
ATOM 1472 C CA . THR A 1 194 ? 7.949 -23.062 -15.203 1 92.12 194 THR A CA 1
ATOM 1473 C C . THR A 1 194 ? 6.836 -23.109 -14.164 1 92.12 194 THR A C 1
ATOM 1475 O O . THR A 1 194 ? 7.082 -22.875 -12.977 1 92.12 194 THR A O 1
ATOM 1478 N N . PHE A 1 195 ? 5.656 -23.359 -14.633 1 91.44 195 PHE A N 1
ATOM 1479 C CA . PHE A 1 195 ? 4.492 -23.438 -13.758 1 91.44 195 PHE A CA 1
ATOM 1480 C C . PHE A 1 195 ? 3.891 -24.844 -13.781 1 91.44 195 PHE A C 1
ATOM 1482 O O . PHE A 1 195 ? 3.957 -25.531 -14.805 1 91.44 195 PHE A O 1
ATOM 1489 N N . PRO A 1 196 ? 3.373 -25.234 -12.641 1 86.12 196 PRO A N 1
ATOM 1490 C CA . PRO A 1 196 ? 2.629 -26.484 -12.672 1 86.12 196 PRO A CA 1
ATOM 1491 C C . PRO A 1 196 ? 1.395 -26.422 -13.57 1 86.12 196 PRO A C 1
ATOM 1493 O O . PRO A 1 196 ? 0.903 -25.328 -13.867 1 86.12 196 PRO A O 1
ATOM 1496 N N . SER A 1 197 ? 0.901 -27.5 -14.016 1 81.62 197 SER A N 1
ATOM 1497 C CA . SER A 1 197 ? -0.236 -27.578 -14.922 1 81.62 197 SER A CA 1
ATOM 1498 C C . SER A 1 197 ? -1.522 -27.125 -14.242 1 81.62 197 SER A C 1
ATOM 1500 O O . SER A 1 197 ? -2.396 -26.531 -14.883 1 81.62 197 SER A O 1
ATOM 1502 N N . GLU A 1 198 ? -1.522 -27.391 -12.953 1 83.56 198 GLU A N 1
ATOM 1503 C CA . GLU A 1 198 ? -2.744 -27.031 -12.234 1 83.56 198 GLU A CA 1
ATOM 1504 C C . GLU A 1 198 ? -2.496 -25.906 -11.234 1 83.56 198 GLU A C 1
ATOM 1506 O O . GLU A 1 198 ? -1.403 -25.797 -10.672 1 83.56 198 GLU A O 1
ATOM 1511 N N . LEU A 1 199 ? -3.594 -25.094 -11.141 1 85 199 LEU A N 1
ATOM 1512 C CA . LEU A 1 199 ? -3.557 -24.078 -10.094 1 85 199 LEU A CA 1
ATOM 1513 C C . LEU A 1 199 ? -3.66 -24.719 -8.719 1 85 199 LEU A C 1
ATOM 1515 O O . LEU A 1 199 ? -4.184 -25.828 -8.578 1 85 199 LEU A O 1
ATOM 1519 N N . GLY A 1 200 ? -3.039 -23.953 -7.805 1 86.12 200 GLY A N 1
ATOM 1520 C CA . GLY A 1 200 ? -3.207 -24.391 -6.43 1 86.12 200 GLY A CA 1
ATOM 1521 C C . GLY A 1 200 ? -4.641 -24.297 -5.941 1 86.12 200 GLY A C 1
ATOM 1522 O O . GLY A 1 200 ? -5.492 -23.703 -6.617 1 86.12 200 GLY A O 1
ATOM 1523 N N . ALA A 1 201 ? -4.871 -25 -4.762 1 88.06 201 ALA A N 1
ATOM 1524 C CA . ALA A 1 201 ? -6.191 -24.969 -4.137 1 88.06 201 ALA A CA 1
ATOM 1525 C C . ALA A 1 201 ? -6.234 -23.953 -2.996 1 88.06 201 ALA A C 1
ATOM 1527 O O . ALA A 1 201 ? -5.238 -23.766 -2.295 1 88.06 201 ALA A O 1
ATOM 1528 N N . TYR A 1 202 ? -7.301 -23.266 -2.938 1 88.62 202 TYR A N 1
ATOM 1529 C CA . TYR A 1 202 ? -7.574 -22.344 -1.839 1 88.62 202 TYR A CA 1
ATOM 1530 C C . TYR A 1 202 ? -8.719 -22.859 -0.968 1 88.62 202 TYR A C 1
ATOM 1532 O O . TYR A 1 202 ? -9.875 -22.844 -1.387 1 88.62 202 TYR A O 1
ATOM 1540 N N . VAL A 1 203 ? -8.328 -23.297 0.307 1 85.5 203 VAL A N 1
ATOM 1541 C CA . VAL A 1 203 ? -9.328 -24.016 1.093 1 85.5 203 VAL A CA 1
ATOM 1542 C C . VAL A 1 203 ? -9.359 -23.469 2.518 1 85.5 203 VAL A C 1
ATOM 1544 O O . VAL A 1 203 ? -8.375 -22.875 2.982 1 85.5 203 VAL A O 1
ATOM 1547 N N . VAL A 1 204 ? -10.539 -23.578 3.156 1 80.19 204 VAL A N 1
ATOM 1548 C CA . VAL A 1 204 ? -10.648 -23.25 4.574 1 80.19 204 VAL A CA 1
ATOM 1549 C C . VAL A 1 204 ? -10.234 -24.453 5.422 1 80.19 204 VAL A C 1
ATOM 1551 O O . VAL A 1 204 ? -10.711 -25.562 5.199 1 80.19 204 VAL A O 1
ATOM 1554 N N . ALA A 1 205 ? -9.195 -24.141 6.266 1 72.5 205 ALA A N 1
ATOM 1555 C CA . ALA A 1 205 ? -8.781 -25.234 7.137 1 72.5 205 ALA A CA 1
ATOM 1556 C C . ALA A 1 205 ? -9.906 -25.641 8.078 1 72.5 205 ALA A C 1
ATOM 1558 O O . ALA A 1 205 ? -10.672 -24.797 8.547 1 72.5 205 ALA A O 1
ATOM 1559 N N . PRO A 1 206 ? -10.25 -26.906 8.266 1 59.75 206 PRO A N 1
ATOM 1560 C CA . PRO A 1 206 ? -11.266 -27.328 9.234 1 59.75 206 PRO A CA 1
ATOM 1561 C C . PRO A 1 206 ? -10.984 -26.812 10.648 1 59.75 206 PRO A C 1
ATOM 1563 O O . PRO A 1 206 ? -9.82 -26.672 11.031 1 59.75 206 PRO A O 1
ATOM 1566 N N . SER A 1 207 ? -11.82 -25.875 11.297 1 50.22 207 SER A N 1
ATOM 1567 C CA . SER A 1 207 ? -11.672 -25.438 12.68 1 50.22 207 SER A CA 1
ATOM 1568 C C . SER A 1 207 ? -11.227 -26.578 13.578 1 50.22 207 SER A C 1
ATOM 1570 O O . SER A 1 207 ? -11.93 -27.594 13.695 1 50.22 207 SER A O 1
ATOM 1572 N N . VAL A 1 208 ? -10.055 -26.938 13.773 1 40.78 208 VAL A N 1
ATOM 1573 C CA . VAL A 1 208 ? -9.758 -27.922 14.812 1 40.78 208 VAL A CA 1
ATOM 1574 C C . VAL A 1 208 ? -10.344 -27.453 16.141 1 40.78 208 VAL A C 1
ATOM 1576 O O . VAL A 1 208 ? -9.977 -26.391 16.656 1 40.78 208 VAL A O 1
ATOM 1579 N N . THR A 1 209 ? -11.609 -27.625 16.594 1 35.94 209 THR A N 1
ATOM 1580 C CA . THR A 1 209 ? -11.945 -27.578 18.016 1 35.94 209 THR A CA 1
ATOM 1581 C C . THR A 1 209 ? -10.773 -28.047 18.859 1 35.94 209 THR A C 1
ATOM 1583 O O . THR A 1 209 ? -10.039 -28.953 18.469 1 35.94 209 THR A O 1
ATOM 1586 N N . ALA A 1 210 ? -10.32 -27.266 19.906 1 32.22 210 ALA A N 1
ATOM 1587 C CA . ALA A 1 210 ? -9.391 -27.703 20.938 1 32.22 210 ALA A CA 1
ATOM 1588 C C . ALA A 1 210 ? -9.602 -29.172 21.297 1 32.22 210 ALA A C 1
ATOM 1590 O O . ALA A 1 210 ? -8.781 -29.781 21.984 1 32.22 210 ALA A O 1
ATOM 1591 N N . ALA A 1 211 ? -10.805 -29.734 21.422 1 30.86 211 ALA A N 1
ATOM 1592 C CA . ALA A 1 211 ? -10.781 -31 22.141 1 30.86 211 ALA A CA 1
ATOM 1593 C C . ALA A 1 211 ? -9.945 -32.031 21.406 1 30.86 211 ALA A C 1
ATOM 1595 O O . ALA A 1 211 ? -9.594 -33.062 21.969 1 30.86 211 ALA A O 1
ATOM 1596 N N . GLY A 1 212 ? -10.141 -32.312 20.172 1 29.88 212 GLY A N 1
ATOM 1597 C CA . GLY A 1 212 ? -9.406 -33.5 19.703 1 29.88 212 GLY A CA 1
ATOM 1598 C C . GLY A 1 212 ? -7.914 -33.25 19.578 1 29.88 212 GLY A C 1
ATOM 1599 O O . GLY A 1 212 ? -7.492 -32.188 19.109 1 29.88 212 GLY A O 1
ATOM 1600 N N . GLU A 1 213 ? -7.117 -33.938 20.469 1 29.62 213 GLU A N 1
ATOM 1601 C CA . GLU A 1 213 ? -5.711 -34.312 20.484 1 29.62 213 GLU A CA 1
ATOM 1602 C C . GLU A 1 213 ? -5.203 -34.594 19.062 1 29.62 213 GLU A C 1
ATOM 1604 O O . GLU A 1 213 ? -5.504 -35.625 18.484 1 29.62 213 GLU A O 1
ATOM 1609 N N . ALA A 1 214 ? -5.438 -33.844 18.234 1 30.59 214 ALA A N 1
ATOM 1610 C CA . ALA A 1 214 ? -4.691 -34.406 17.109 1 30.59 214 ALA A CA 1
ATOM 1611 C C . ALA A 1 214 ? -3.275 -34.781 17.516 1 30.59 214 ALA A C 1
ATOM 1613 O O . ALA A 1 214 ? -2.488 -33.938 17.938 1 30.59 214 ALA A O 1
ATOM 1614 N N . LYS A 1 215 ? -3.158 -36 18.062 1 29.62 215 LYS A N 1
ATOM 1615 C CA . LYS A 1 215 ? -1.833 -36.594 18.016 1 29.62 215 LYS A CA 1
ATOM 1616 C C . LYS A 1 215 ? -1.114 -36.25 16.719 1 29.62 215 LYS A C 1
ATOM 1618 O O . LYS A 1 215 ? -1.733 -36.219 15.648 1 29.62 215 LYS A O 1
ATOM 1623 N N . PRO A 1 216 ? 0.008 -35.719 16.828 1 30.36 216 PRO A N 1
ATOM 1624 C CA . PRO A 1 216 ? 0.863 -35.812 15.641 1 30.36 216 PRO A CA 1
ATOM 1625 C C . PRO A 1 216 ? 0.738 -37.156 14.93 1 30.36 216 PRO A C 1
ATOM 1627 O O . PRO A 1 216 ? 1.088 -38.188 15.5 1 30.36 216 PRO A O 1
ATOM 1630 N N . GLN A 1 217 ? -0.422 -37.688 14.633 1 24.81 217 GLN A N 1
ATOM 1631 C CA . GLN A 1 217 ? -0.139 -38.906 13.898 1 24.81 217 GLN A CA 1
ATOM 1632 C C . GLN A 1 217 ? 1.017 -38.719 12.922 1 24.81 217 GLN A C 1
ATOM 1634 O O . GLN A 1 217 ? 0.895 -37.969 11.953 1 24.81 217 GLN A O 1
ATOM 1639 N N . HIS A 1 218 ? 2.262 -39.031 13.5 1 25.34 218 HIS A N 1
ATOM 1640 C CA . HIS A 1 218 ? 3.443 -39.594 12.844 1 25.34 218 HIS A CA 1
ATOM 1641 C C . HIS A 1 218 ? 3.08 -40.781 11.961 1 25.34 218 HIS A C 1
ATOM 1643 O O . HIS A 1 218 ? 3.166 -41.938 12.406 1 25.34 218 HIS A O 1
ATOM 1649 N N . SER A 1 219 ? 1.938 -41.125 11.555 1 24.28 219 SER A N 1
ATOM 1650 C CA . SER A 1 219 ? 1.999 -42.344 10.742 1 24.28 219 SER A CA 1
ATOM 1651 C C . SER A 1 219 ? 3.242 -42.344 9.859 1 24.28 219 SER A C 1
ATOM 1653 O O . SER A 1 219 ? 3.453 -41.438 9.062 1 24.28 219 SER A O 1
ATOM 1655 N N . SER A 1 220 ? 4.336 -43.125 10.312 1 23.53 220 SER A N 1
ATOM 1656 C CA . SER A 1 220 ? 5.562 -43.781 9.875 1 23.53 220 SER A CA 1
ATOM 1657 C C . SER A 1 220 ? 5.383 -44.438 8.508 1 23.53 220 SER A C 1
ATOM 1659 O O . SER A 1 220 ? 6.344 -44.938 7.926 1 23.53 220 SER A O 1
ATOM 1661 N N . GLU A 1 221 ? 4.34 -45.406 8.422 1 25.27 221 GLU A N 1
ATOM 1662 C CA . GLU A 1 221 ? 4.664 -46.438 7.449 1 25.27 221 GLU A CA 1
ATOM 1663 C C . GLU A 1 221 ? 5.043 -45.844 6.102 1 25.27 221 GLU A C 1
ATOM 1665 O O . GLU A 1 221 ? 4.535 -44.781 5.727 1 25.27 221 GLU A O 1
ATOM 1670 N N . ALA A 1 222 ? 6.215 -46.5 5.531 1 23.67 222 ALA A N 1
ATOM 1671 C CA . ALA A 1 222 ? 6.945 -46.688 4.285 1 23.67 222 ALA A CA 1
ATOM 1672 C C . ALA A 1 222 ? 5.988 -46.812 3.102 1 23.67 222 ALA A C 1
ATOM 1674 O O . ALA A 1 222 ? 5.695 -47.938 2.646 1 23.67 222 ALA A O 1
ATOM 1675 N N . ALA A 1 223 ? 4.738 -46.656 3.26 1 25.02 223 ALA A N 1
ATOM 1676 C CA . ALA A 1 223 ? 4.113 -47.188 2.053 1 25.02 223 ALA A CA 1
ATOM 1677 C C . ALA A 1 223 ? 4.934 -46.844 0.812 1 25.02 223 ALA A C 1
ATOM 1679 O O . ALA A 1 223 ? 5.578 -45.781 0.76 1 25.02 223 ALA A O 1
ATOM 1680 N N . SER A 1 224 ? 5.113 -47.781 -0.067 1 24.98 224 SER A N 1
ATOM 1681 C CA . SER A 1 224 ? 5.883 -48 -1.288 1 24.98 224 SER A CA 1
ATOM 1682 C C . SER A 1 224 ? 5.949 -46.719 -2.117 1 24.98 224 SER A C 1
ATOM 1684 O O . SER A 1 224 ? 5.09 -45.844 -1.992 1 24.98 224 SER A O 1
ATOM 1686 N N . ALA A 1 225 ? 7.121 -46.5 -2.869 1 27.8 225 ALA A N 1
ATOM 1687 C CA . ALA A 1 225 ? 7.883 -45.75 -3.861 1 27.8 225 ALA A CA 1
ATOM 1688 C C . ALA A 1 225 ? 6.969 -45.219 -4.949 1 27.8 225 ALA A C 1
ATOM 1690 O O . ALA A 1 225 ? 7.422 -44.906 -6.055 1 27.8 225 ALA A O 1
ATOM 1691 N N . SER A 1 226 ? 5.766 -45.75 -5.035 1 27.67 226 SER A N 1
ATOM 1692 C CA . SER A 1 226 ? 5.176 -45.406 -6.324 1 27.67 226 SER A CA 1
ATOM 1693 C C . SER A 1 226 ? 5.117 -43.875 -6.527 1 27.67 226 SER A C 1
ATOM 1695 O O . SER A 1 226 ? 5.195 -43.125 -5.559 1 27.67 226 SER A O 1
ATOM 1697 N N . ALA A 1 227 ? 4.863 -43.406 -7.793 1 30.55 227 ALA A N 1
ATOM 1698 C CA . ALA A 1 227 ? 4.922 -42.094 -8.453 1 30.55 227 ALA A CA 1
ATOM 1699 C C . ALA A 1 227 ? 4.152 -41.062 -7.656 1 30.55 227 ALA A C 1
ATOM 1701 O O . ALA A 1 227 ? 2.932 -40.938 -7.785 1 30.55 227 ALA A O 1
ATOM 1702 N N . THR A 1 228 ? 4.109 -40.969 -6.293 1 32.69 228 THR A N 1
ATOM 1703 C CA . THR A 1 228 ? 3.396 -40.219 -5.285 1 32.69 228 THR A CA 1
ATOM 1704 C C . THR A 1 228 ? 3.258 -38.75 -5.727 1 32.69 228 THR A C 1
ATOM 1706 O O . THR A 1 228 ? 4.246 -38.094 -6.078 1 32.69 228 THR A O 1
ATOM 1709 N N . ALA A 1 229 ? 2.094 -38.375 -6.078 1 33.06 229 ALA A N 1
ATOM 1710 C CA . ALA A 1 229 ? 1.688 -37.031 -6.469 1 33.06 229 ALA A CA 1
ATOM 1711 C C . ALA A 1 229 ? 2.348 -35.969 -5.582 1 33.06 229 ALA A C 1
ATOM 1713 O O . ALA A 1 229 ? 2.295 -36.062 -4.352 1 33.06 229 ALA A O 1
ATOM 1714 N N . ALA A 1 230 ? 3.562 -35.438 -5.715 1 39.19 230 ALA A N 1
ATOM 1715 C CA . ALA A 1 230 ? 4.281 -34.344 -5.094 1 39.19 230 ALA A CA 1
ATOM 1716 C C . ALA A 1 230 ? 3.344 -33.5 -4.238 1 39.19 230 ALA A C 1
ATOM 1718 O O . ALA A 1 230 ? 2.357 -32.938 -4.742 1 39.19 230 ALA A O 1
ATOM 1719 N N . ALA A 1 231 ? 2.949 -33.812 -2.926 1 47.03 231 ALA A N 1
ATOM 1720 C CA . ALA A 1 231 ? 2.146 -33.094 -1.939 1 47.03 231 ALA A CA 1
ATOM 1721 C C . ALA A 1 231 ? 2.27 -31.578 -2.127 1 47.03 231 ALA A C 1
ATOM 1723 O O . ALA A 1 231 ? 3.377 -31.031 -2.154 1 47.03 231 ALA A O 1
ATOM 1724 N N . ALA A 1 232 ? 1.329 -31.062 -2.75 1 63.09 232 ALA A N 1
ATOM 1725 C CA . ALA A 1 232 ? 1.295 -29.625 -3.01 1 63.09 232 ALA A CA 1
ATOM 1726 C C . ALA A 1 232 ? 1.732 -28.844 -1.778 1 63.09 232 ALA A C 1
ATOM 1728 O O . ALA A 1 232 ? 1.353 -29.172 -0.653 1 63.09 232 ALA A O 1
ATOM 1729 N N . ALA A 1 233 ? 2.865 -28.094 -1.786 1 78.44 233 ALA A N 1
ATOM 1730 C CA . ALA A 1 233 ? 3.322 -27.203 -0.731 1 78.44 233 ALA A CA 1
ATOM 1731 C C . ALA A 1 233 ? 2.154 -26.422 -0.135 1 78.44 233 ALA A C 1
ATOM 1733 O O . ALA A 1 233 ? 1.341 -25.844 -0.868 1 78.44 233 ALA A O 1
ATOM 1734 N N . VAL A 1 234 ? 1.926 -26.672 1.216 1 80.62 234 VAL A N 1
ATOM 1735 C CA . VAL A 1 234 ? 0.808 -26.016 1.894 1 80.62 234 VAL A CA 1
ATOM 1736 C C . VAL A 1 234 ? 1.246 -24.656 2.424 1 80.62 234 VAL A C 1
ATOM 1738 O O . VAL A 1 234 ? 2.248 -24.547 3.135 1 80.62 234 VAL A O 1
ATOM 1741 N N . VAL A 1 235 ? 0.533 -23.672 1.962 1 81.25 235 VAL A N 1
ATOM 1742 C CA . VAL A 1 235 ? 0.699 -22.328 2.484 1 81.25 235 VAL A CA 1
ATOM 1743 C C . VAL A 1 235 ? -0.458 -21.984 3.424 1 81.25 235 VAL A C 1
ATOM 1745 O O . VAL A 1 235 ? -1.624 -22.047 3.025 1 81.25 235 VAL A O 1
ATOM 1748 N N . LEU A 1 236 ? -0.087 -21.688 4.625 1 77.06 236 LEU A N 1
ATOM 1749 C CA . LEU A 1 236 ? -1.121 -21.25 5.562 1 77.06 236 LEU A CA 1
ATOM 1750 C C . LEU A 1 236 ? -1.3 -19.75 5.523 1 77.06 236 LEU A C 1
ATOM 1752 O O . LEU A 1 236 ? -0.328 -19 5.66 1 77.06 236 LEU A O 1
ATOM 1756 N N . VAL A 1 237 ? -2.562 -19.391 5.234 1 78.12 237 VAL A N 1
ATOM 1757 C CA . VAL A 1 237 ? -2.861 -17.953 5.211 1 78.12 237 VAL A CA 1
ATOM 1758 C C . VAL A 1 237 ? -3.857 -17.609 6.316 1 78.12 237 VAL A C 1
ATOM 1760 O O . VAL A 1 237 ? -4.672 -18.453 6.707 1 78.12 237 VAL A O 1
ATOM 1763 N N . ASN A 1 238 ? -3.713 -16.422 6.84 1 74.81 238 ASN A N 1
ATOM 1764 C CA . ASN A 1 238 ? -4.707 -15.969 7.805 1 74.81 238 ASN A CA 1
ATOM 1765 C C . ASN A 1 238 ? -5.996 -15.531 7.113 1 74.81 238 ASN A C 1
ATOM 1767 O O . ASN A 1 238 ? -6.125 -15.641 5.895 1 74.81 238 ASN A O 1
ATOM 1771 N N . LYS A 1 239 ? -6.93 -15.055 7.844 1 72.69 239 LYS A N 1
ATOM 1772 C CA . LYS A 1 239 ? -8.25 -14.68 7.348 1 72.69 239 LYS A CA 1
ATOM 1773 C C . LYS A 1 239 ? -8.164 -13.555 6.328 1 72.69 239 LYS A C 1
ATOM 1775 O O . LYS A 1 239 ? -9.07 -13.367 5.52 1 72.69 239 LYS A O 1
ATOM 1780 N N . ASN A 1 240 ? -7.098 -12.836 6.344 1 71.81 240 ASN A N 1
ATOM 1781 C CA . ASN A 1 240 ? -6.906 -11.711 5.438 1 71.81 240 ASN A CA 1
ATOM 1782 C C . ASN A 1 240 ? -6.117 -12.109 4.195 1 71.81 240 ASN A C 1
ATOM 1784 O O . ASN A 1 240 ? -5.789 -11.266 3.361 1 71.81 240 ASN A O 1
ATOM 1788 N N . GLY A 1 241 ? -5.852 -13.469 4.121 1 72.69 241 GLY A N 1
ATOM 1789 C CA . GLY A 1 241 ? -5.188 -13.977 2.934 1 72.69 241 GLY A CA 1
ATOM 1790 C C . GLY A 1 241 ? -3.68 -13.82 2.98 1 72.69 241 GLY A C 1
ATOM 1791 O O . GLY A 1 241 ? -2.996 -14.031 1.976 1 72.69 241 GLY A O 1
ATOM 1792 N N . TYR A 1 242 ? -3.23 -13.383 4.09 1 76.75 242 TYR A N 1
ATOM 1793 C CA . TYR A 1 242 ? -1.784 -13.234 4.211 1 76.75 242 TYR A CA 1
ATOM 1794 C C . TYR A 1 242 ? -1.134 -14.547 4.629 1 76.75 242 TYR A C 1
ATOM 1796 O O . TYR A 1 242 ? -1.581 -15.188 5.582 1 76.75 242 TYR A O 1
ATOM 1804 N N . PRO A 1 243 ? -0.047 -14.875 3.943 1 79.88 243 PRO A N 1
ATOM 1805 C CA . PRO A 1 243 ? 0.649 -16.094 4.332 1 79.88 243 PRO A CA 1
ATOM 1806 C C . PRO A 1 243 ? 1.305 -16 5.707 1 79.88 243 PRO A C 1
ATOM 1808 O O . PRO A 1 243 ? 2.096 -15.078 5.953 1 79.88 243 PRO A O 1
ATOM 1811 N N . VAL A 1 244 ? 0.991 -16.906 6.605 1 78.38 244 VAL A N 1
ATOM 1812 C CA . VAL A 1 244 ? 1.563 -16.922 7.945 1 78.38 244 VAL A CA 1
ATOM 1813 C C . VAL A 1 244 ? 2.572 -18.047 8.07 1 78.38 244 VAL A C 1
ATOM 1815 O O . VAL A 1 244 ? 3.443 -18.031 8.945 1 78.38 244 VAL A O 1
ATOM 1818 N N . ARG A 1 245 ? 2.389 -19.031 7.277 1 79.31 245 ARG A N 1
ATOM 1819 C CA . ARG A 1 245 ? 3.314 -20.156 7.262 1 79.31 245 ARG A CA 1
ATOM 1820 C C . ARG A 1 245 ? 3.547 -20.656 5.84 1 79.31 245 ARG A C 1
ATOM 1822 O O . ARG A 1 245 ? 2.602 -20.766 5.055 1 79.31 245 ARG A O 1
ATOM 1829 N N . LEU A 1 246 ? 4.766 -20.828 5.645 1 81.06 246 LEU A N 1
ATOM 1830 C CA . LEU A 1 246 ? 5.16 -21.375 4.348 1 81.06 246 LEU A CA 1
ATOM 1831 C C . LEU A 1 246 ? 5.797 -22.75 4.512 1 81.06 246 LEU A C 1
ATOM 1833 O O . LEU A 1 246 ? 6.41 -23.031 5.543 1 81.06 246 LEU A O 1
ATOM 1837 N N . PRO A 1 247 ? 5.621 -23.578 3.549 1 77.56 247 PRO A N 1
ATOM 1838 C CA . PRO A 1 247 ? 6.113 -24.953 3.676 1 77.56 247 PRO A CA 1
ATOM 1839 C C . PRO A 1 247 ? 7.625 -25.016 3.869 1 77.56 247 PRO A C 1
ATOM 1841 O O . PRO A 1 247 ? 8.125 -25.953 4.496 1 77.56 247 PRO A O 1
ATOM 1844 N N . TRP A 1 248 ? 8.289 -24.109 3.439 1 74.38 248 TRP A N 1
ATOM 1845 C CA . TRP A 1 248 ? 9.75 -24.188 3.459 1 74.38 248 TRP A CA 1
ATOM 1846 C C . TRP A 1 248 ? 10.328 -23.297 4.551 1 74.38 248 TRP A C 1
ATOM 1848 O O . TRP A 1 248 ? 11.547 -23.125 4.637 1 74.38 248 TRP A O 1
ATOM 1858 N N . VAL A 1 249 ? 9.484 -22.641 5.32 1 71.94 249 VAL A N 1
ATOM 1859 C CA . VAL A 1 249 ? 9.914 -21.797 6.43 1 71.94 249 VAL A CA 1
ATOM 1860 C C . VAL A 1 249 ? 9.398 -22.375 7.746 1 71.94 249 VAL A C 1
ATOM 1862 O O . VAL A 1 249 ? 8.203 -22.656 7.887 1 71.94 249 VAL A O 1
ATOM 1865 N N . ALA A 1 250 ? 10.219 -22.578 8.602 1 65.06 250 ALA A N 1
ATOM 1866 C CA . ALA A 1 250 ? 9.852 -23.219 9.859 1 65.06 250 ALA A CA 1
ATOM 1867 C C . ALA A 1 250 ? 9.078 -22.266 10.758 1 65.06 250 ALA A C 1
ATOM 1869 O O . ALA A 1 250 ? 8.117 -22.656 11.422 1 65.06 250 ALA A O 1
ATOM 1870 N N . SER A 1 251 ? 9.492 -21.062 10.656 1 62.03 251 SER A N 1
ATOM 1871 C CA . SER A 1 251 ? 8.906 -20.094 11.586 1 62.03 251 SER A CA 1
ATOM 1872 C C . SER A 1 251 ? 7.703 -19.406 10.969 1 62.03 251 SER A C 1
ATOM 1874 O O . SER A 1 251 ? 7.578 -19.328 9.75 1 62.03 251 SER A O 1
ATOM 1876 N N . LEU A 1 252 ? 6.793 -19.016 11.844 1 62.06 252 LEU A N 1
ATOM 1877 C CA . LEU A 1 252 ? 5.668 -18.203 11.414 1 62.06 252 LEU A CA 1
ATOM 1878 C C . LEU A 1 252 ? 6.148 -16.859 10.875 1 62.06 252 LEU A C 1
ATOM 1880 O O . LEU A 1 252 ? 7.082 -16.266 11.414 1 62.06 252 LEU A O 1
ATOM 1884 N N . LEU A 1 253 ? 5.465 -16.594 9.789 1 63.56 253 LEU A N 1
ATOM 1885 C CA . LEU A 1 253 ? 5.793 -15.312 9.195 1 63.56 253 LEU A CA 1
ATOM 1886 C C . LEU A 1 253 ? 5.008 -14.188 9.867 1 63.56 253 LEU A C 1
ATOM 1888 O O . LEU A 1 253 ? 3.869 -14.391 10.289 1 63.56 253 LEU A O 1
ATOM 1892 N N . PRO A 1 254 ? 5.625 -13.109 10.023 1 57.22 254 PRO A N 1
ATOM 1893 C CA . PRO A 1 254 ? 4.867 -11.992 10.578 1 57.22 254 PRO A CA 1
ATOM 1894 C C . PRO A 1 254 ? 3.752 -11.516 9.648 1 57.22 254 PRO A C 1
ATOM 1896 O O . PRO A 1 254 ? 3.959 -11.406 8.438 1 57.22 254 PRO A O 1
ATOM 1899 N N . PRO A 1 255 ? 2.494 -11.438 10.164 1 58.97 255 PRO A N 1
ATOM 1900 C CA . PRO A 1 255 ? 1.409 -10.961 9.305 1 58.97 255 PRO A CA 1
ATOM 1901 C C . PRO A 1 255 ? 1.581 -9.5 8.891 1 58.97 255 PRO A C 1
ATOM 1903 O O . PRO A 1 255 ? 2.199 -8.719 9.617 1 58.97 255 PRO A O 1
ATOM 1906 N N . PRO A 1 256 ? 1.223 -9.141 7.582 1 56.53 256 PRO A N 1
ATOM 1907 C CA . PRO A 1 256 ? 1.293 -7.734 7.184 1 56.53 256 PRO A CA 1
ATOM 1908 C C . PRO A 1 256 ? 0.26 -6.867 7.902 1 56.53 256 PRO A C 1
ATOM 1910 O O . PRO A 1 256 ? -0.722 -7.387 8.438 1 56.53 256 PRO A O 1
ATOM 1913 N N . PRO A 1 257 ? 0.596 -5.543 7.906 1 54.19 257 PRO A N 1
ATOM 1914 C CA . PRO A 1 257 ? -0.395 -4.637 8.5 1 54.19 257 PRO A CA 1
ATOM 1915 C C . PRO A 1 257 ? -1.734 -4.672 7.766 1 54.19 257 PRO A C 1
ATOM 1917 O O . PRO A 1 257 ? -1.769 -4.672 6.531 1 54.19 257 PRO A O 1
ATOM 1920 N N . ALA A 1 258 ? -2.73 -5.047 8.539 1 60.84 258 ALA A N 1
ATOM 1921 C CA . ALA A 1 258 ? -4.051 -4.875 7.934 1 60.84 258 ALA A CA 1
ATOM 1922 C C . ALA A 1 258 ? -4.492 -3.416 7.984 1 60.84 258 ALA A C 1
ATOM 1924 O O . ALA A 1 258 ? -4.605 -2.832 9.062 1 60.84 258 ALA A O 1
ATOM 1925 N N . ARG A 1 259 ? -4.453 -2.695 6.848 1 63.22 259 ARG A N 1
ATOM 1926 C CA . ARG A 1 259 ? -4.746 -1.27 6.723 1 63.22 259 ARG A CA 1
ATOM 1927 C C . ARG A 1 259 ? -5.953 -0.883 7.57 1 63.22 259 ARG A C 1
ATOM 1929 O O . ARG A 1 259 ? -5.941 0.15 8.242 1 63.22 259 ARG A O 1
ATOM 1936 N N . PHE A 1 260 ? -6.961 -1.735 7.668 1 72.19 260 PHE A N 1
ATOM 1937 C CA . PHE A 1 260 ? -8.203 -1.329 8.312 1 72.19 260 PHE A CA 1
ATOM 1938 C C . PHE A 1 260 ? -8.469 -2.164 9.562 1 72.19 260 PHE A C 1
ATOM 1940 O O . PHE A 1 260 ? -9.609 -2.266 10.016 1 72.19 260 PHE A O 1
ATOM 1947 N N . ALA A 1 261 ? -7.418 -2.67 10.102 1 71.25 261 ALA A N 1
ATOM 1948 C CA . ALA A 1 261 ? -7.598 -3.553 11.25 1 71.25 261 ALA A CA 1
ATOM 1949 C C . ALA A 1 261 ? -8.109 -2.779 12.461 1 71.25 261 ALA A C 1
ATOM 1951 O O . ALA A 1 261 ? -9.008 -3.242 13.172 1 71.25 261 ALA A O 1
ATOM 1952 N N . GLY A 1 262 ? -7.508 -1.621 12.656 1 71.06 262 GLY A N 1
ATOM 1953 C CA . GLY A 1 262 ? -7.961 -0.811 13.781 1 71.06 262 GLY A CA 1
ATOM 1954 C C . GLY A 1 262 ? -9.414 -0.39 13.656 1 71.06 262 GLY A C 1
ATOM 1955 O O . GLY A 1 262 ? -10.164 -0.444 14.641 1 71.06 262 GLY A O 1
ATOM 1956 N N . VAL A 1 263 ? -9.758 -0.049 12.508 1 74.19 263 VAL A N 1
ATOM 1957 C CA . VAL A 1 263 ? -11.125 0.377 12.25 1 74.19 263 VAL A CA 1
ATOM 1958 C C . VAL A 1 263 ? -12.078 -0.8 12.445 1 74.19 263 VAL A C 1
ATOM 1960 O O . VAL A 1 263 ? -13.141 -0.656 13.062 1 74.19 263 VAL A O 1
ATOM 1963 N N . LEU A 1 264 ? -11.719 -1.903 11.945 1 80.44 264 LEU A N 1
ATOM 1964 C CA . LEU A 1 264 ? -12.555 -3.092 12.062 1 80.44 264 LEU A CA 1
ATOM 1965 C C . LEU A 1 264 ? -12.75 -3.475 13.531 1 80.44 264 LEU A C 1
ATOM 1967 O O . LEU A 1 264 ? -13.867 -3.771 13.961 1 80.44 264 LEU A O 1
ATOM 1971 N N . GLN A 1 265 ? -11.711 -3.438 14.219 1 78 265 GLN A N 1
ATOM 1972 C CA . GLN A 1 265 ? -11.781 -3.775 15.641 1 78 265 GLN A CA 1
ATOM 1973 C C . GLN A 1 265 ? -12.695 -2.812 16.391 1 78 265 GLN A C 1
ATOM 1975 O O . GLN A 1 265 ? -13.539 -3.24 17.188 1 78 265 GLN A O 1
ATOM 1980 N N . LYS A 1 266 ? -12.562 -1.6 16.109 1 77.5 266 LYS A N 1
ATOM 1981 C CA . LYS A 1 266 ? -13.391 -0.597 16.766 1 77.5 266 LYS A CA 1
ATOM 1982 C C . LYS A 1 266 ? -14.859 -0.749 16.375 1 77.5 266 LYS A C 1
ATOM 1984 O O . LYS A 1 266 ? -15.75 -0.675 17.219 1 77.5 266 LYS A O 1
ATOM 1989 N N . LEU A 1 267 ? -15.039 -0.921 15.164 1 81.69 267 LEU A N 1
ATOM 1990 C CA . LEU A 1 267 ? -16.391 -1.104 14.656 1 81.69 267 LEU A CA 1
ATOM 1991 C C . LEU A 1 267 ? -17.078 -2.291 15.336 1 81.69 267 LEU A C 1
ATOM 1993 O O . LEU A 1 267 ? -18.25 -2.213 15.703 1 81.69 267 LEU A O 1
ATOM 1997 N N . CYS A 1 268 ? -16.359 -3.279 15.516 1 82.06 268 CYS A N 1
ATOM 1998 C CA . CYS A 1 268 ? -16.938 -4.535 15.969 1 82.06 268 CYS A CA 1
ATOM 1999 C C . CYS A 1 268 ? -17.031 -4.566 17.484 1 82.06 268 CYS A C 1
ATOM 2001 O O . CYS A 1 268 ? -17.938 -5.203 18.047 1 82.06 268 CYS A O 1
ATOM 2003 N N . SER A 1 269 ? -16.188 -3.883 18.203 1 78.94 269 SER A N 1
ATOM 2004 C CA . SER A 1 269 ? -16.109 -4.141 19.641 1 78.94 269 SER A CA 1
ATOM 2005 C C . SER A 1 269 ? -16.438 -2.889 20.438 1 78.94 269 SER A C 1
ATOM 2007 O O . SER A 1 269 ? -16.734 -2.973 21.625 1 78.94 269 SER A O 1
ATOM 2009 N N . ALA A 1 270 ? -16.297 -1.778 19.797 1 78.19 270 ALA A N 1
ATOM 2010 C CA . ALA A 1 270 ? -16.469 -0.559 20.578 1 78.19 270 ALA A CA 1
ATOM 2011 C C . ALA A 1 270 ? -17.938 -0.392 21 1 78.19 270 ALA A C 1
ATOM 2013 O O . ALA A 1 270 ? -18.844 -0.626 20.219 1 78.19 270 ALA A O 1
ATOM 2014 N N . ASN A 1 271 ? -18.109 -0.096 22.281 1 81.12 271 ASN A N 1
ATOM 2015 C CA . ASN A 1 271 ? -19.438 0.123 22.828 1 81.12 271 ASN A CA 1
ATOM 2016 C C . ASN A 1 271 ? -19.828 1.6 22.797 1 81.12 271 ASN A C 1
ATOM 2018 O O . ASN A 1 271 ? -19.844 2.262 23.844 1 81.12 271 ASN A O 1
ATOM 2022 N N . SER A 1 272 ? -19.953 2.18 21.703 1 78.06 272 SER A N 1
ATOM 2023 C CA . SER A 1 272 ? -20.391 3.568 21.547 1 78.06 272 SER A CA 1
ATOM 2024 C C . SER A 1 272 ? -21.656 3.672 20.703 1 78.06 272 SER A C 1
ATOM 2026 O O . SER A 1 272 ? -21.906 2.824 19.844 1 78.06 272 SER A O 1
ATOM 2028 N N . ALA A 1 273 ? -22.469 4.672 21.078 1 77.88 273 ALA A N 1
ATOM 2029 C CA . ALA A 1 273 ? -23.719 4.906 20.359 1 77.88 273 ALA A CA 1
ATOM 2030 C C . ALA A 1 273 ? -23.469 5.129 18.875 1 77.88 273 ALA A C 1
ATOM 2032 O O . ALA A 1 273 ? -24.234 4.66 18.031 1 77.88 273 ALA A O 1
ATOM 2033 N N . GLN A 1 274 ? -22.406 5.723 18.656 1 71.25 274 GLN A N 1
ATOM 2034 C CA . GLN A 1 274 ? -22.031 6.012 17.266 1 71.25 274 GLN A CA 1
ATOM 2035 C C . GLN A 1 274 ? -21.734 4.727 16.5 1 71.25 274 GLN A C 1
ATOM 2037 O O . GLN A 1 274 ? -22.188 4.566 15.359 1 71.25 274 GLN A O 1
ATOM 2042 N N . MET A 1 275 ? -21.094 3.885 17.109 1 76.5 275 MET A N 1
ATOM 2043 C CA . MET A 1 275 ? -20.766 2.623 16.453 1 76.5 275 MET A CA 1
ATOM 2044 C C . MET A 1 275 ? -22 1.764 16.266 1 76.5 275 MET A C 1
ATOM 2046 O O . MET A 1 275 ? -22.125 1.055 15.266 1 76.5 275 MET A O 1
ATOM 2050 N N . GLU A 1 276 ? -22.828 1.924 17.188 1 81.06 276 GLU A N 1
ATOM 2051 C CA . GLU A 1 276 ? -24.078 1.165 17.062 1 81.06 276 GLU A CA 1
ATOM 2052 C C . GLU A 1 276 ? -24.875 1.595 15.836 1 81.06 276 GLU A C 1
ATOM 2054 O O . GLU A 1 276 ? -25.391 0.753 15.109 1 81.06 276 GLU A O 1
ATOM 2059 N N . VAL A 1 277 ? -24.906 2.844 15.672 1 74.56 277 VAL A N 1
ATOM 2060 C CA . VAL A 1 277 ? -25.625 3.369 14.516 1 74.56 277 VAL A CA 1
ATOM 2061 C C . VAL A 1 277 ? -24.953 2.906 13.227 1 74.56 277 VAL A C 1
ATOM 2063 O O . VAL A 1 277 ? -25.609 2.504 12.273 1 74.56 277 VAL A O 1
ATOM 2066 N N . LEU A 1 278 ? -23.625 2.93 13.242 1 75.62 278 LEU A N 1
ATOM 2067 C CA . LEU A 1 278 ? -22.859 2.521 12.062 1 75.62 278 LEU A CA 1
ATOM 2068 C C . LEU A 1 278 ? -23.078 1.043 11.758 1 75.62 278 LEU A C 1
ATOM 2070 O O . LEU A 1 278 ? -23.203 0.657 10.594 1 75.62 278 LEU A O 1
ATOM 2074 N N . ARG A 1 279 ? -23.172 0.31 12.742 1 82.38 279 ARG A N 1
ATOM 2075 C CA . ARG A 1 279 ? -23.391 -1.124 12.578 1 82.38 279 ARG A CA 1
ATOM 2076 C C . ARG A 1 279 ? -24.766 -1.403 11.992 1 82.38 279 ARG A C 1
ATOM 2078 O O . ARG A 1 279 ? -24.906 -2.238 11.094 1 82.38 279 ARG A O 1
ATOM 2085 N N . ARG A 1 280 ? -25.719 -0.722 12.445 1 79.19 280 ARG A N 1
ATOM 2086 C CA . ARG A 1 280 ? -27.094 -0.924 12.008 1 79.19 280 ARG A CA 1
ATOM 2087 C C . ARG A 1 280 ? -27.281 -0.49 10.562 1 79.19 280 ARG A C 1
ATOM 2089 O O . ARG A 1 280 ? -27.984 -1.152 9.789 1 79.19 280 ARG A O 1
ATOM 2096 N N . ARG A 1 281 ? -26.594 0.499 10.266 1 73.75 281 ARG A N 1
ATOM 2097 C CA . ARG A 1 281 ? -26.781 1.077 8.938 1 73.75 281 ARG A CA 1
ATOM 2098 C C . ARG A 1 281 ? -25.922 0.359 7.902 1 73.75 281 ARG A C 1
ATOM 2100 O O . ARG A 1 281 ? -26.234 0.403 6.707 1 73.75 281 ARG A O 1
ATOM 2107 N N . ASN A 1 282 ? -24.922 -0.21 8.352 1 80.06 282 ASN A N 1
ATOM 2108 C CA . ASN A 1 282 ? -23.984 -0.853 7.438 1 80.06 282 ASN A CA 1
ATOM 2109 C C . ASN A 1 282 ? -23.594 -2.252 7.914 1 80.06 282 ASN A C 1
ATOM 2111 O O . ASN A 1 282 ? -22.438 -2.521 8.203 1 80.06 282 ASN A O 1
ATOM 2115 N N . PRO A 1 283 ? -24.516 -3.068 7.875 1 83.94 283 PRO A N 1
ATOM 2116 C CA . PRO A 1 283 ? -24.25 -4.395 8.445 1 83.94 283 PRO A CA 1
ATOM 2117 C C . PRO A 1 283 ? -23.188 -5.172 7.684 1 83.94 283 PRO A C 1
ATOM 2119 O O . PRO A 1 283 ? -22.562 -6.074 8.242 1 83.94 283 PRO A O 1
ATOM 2122 N N . LEU A 1 284 ? -22.922 -4.863 6.441 1 87 284 LEU A N 1
ATOM 2123 C CA . LEU A 1 284 ? -21.969 -5.625 5.637 1 87 284 LEU A CA 1
ATOM 2124 C C . LEU A 1 284 ? -20.562 -5.051 5.766 1 87 284 LEU A C 1
ATOM 2126 O O . LEU A 1 284 ? -19.609 -5.633 5.262 1 87 284 LEU A O 1
ATOM 2130 N N . LEU A 1 285 ? -20.375 -3.973 6.488 1 84.38 285 LEU A N 1
ATOM 2131 C CA . LEU A 1 285 ? -19.125 -3.213 6.52 1 84.38 285 LEU A CA 1
ATOM 2132 C C . LEU A 1 285 ? -17.984 -4.07 7.043 1 84.38 285 LEU A C 1
ATOM 2134 O O . LEU A 1 285 ? -16.891 -4.074 6.469 1 84.38 285 LEU A O 1
ATOM 2138 N N . PRO A 1 286 ? -18.156 -4.832 8.102 1 85.75 286 PRO A N 1
ATOM 2139 C CA . PRO A 1 286 ? -17.047 -5.68 8.531 1 85.75 286 PRO A CA 1
ATOM 2140 C C . PRO A 1 286 ? -16.578 -6.648 7.445 1 85.75 286 PRO A C 1
ATOM 2142 O O . PRO A 1 286 ? -15.383 -6.863 7.277 1 85.75 286 PRO A O 1
ATOM 2145 N N . GLY A 1 287 ? -17.547 -7.234 6.762 1 86.06 287 GLY A N 1
ATOM 2146 C CA . GLY A 1 287 ? -17.219 -8.141 5.68 1 86.06 287 GLY A CA 1
ATOM 2147 C C . GLY A 1 287 ? -16.5 -7.461 4.531 1 86.06 287 GLY A C 1
ATOM 2148 O O . GLY A 1 287 ? -15.547 -8.016 3.967 1 86.06 287 GLY A O 1
ATOM 2149 N N . VAL A 1 288 ? -16.922 -6.262 4.254 1 82.88 288 VAL A N 1
ATOM 2150 C CA . VAL A 1 288 ? -16.312 -5.484 3.182 1 82.88 288 VAL A CA 1
ATOM 2151 C C . VAL A 1 288 ? -14.891 -5.105 3.564 1 82.88 288 VAL A C 1
ATOM 2153 O O . VAL A 1 288 ? -13.969 -5.219 2.75 1 82.88 288 VAL A O 1
ATOM 2156 N N . LEU A 1 289 ? -14.695 -4.695 4.773 1 82.75 289 LEU A N 1
ATOM 2157 C CA . LEU A 1 289 ? -13.367 -4.32 5.242 1 82.75 289 LEU A CA 1
ATOM 2158 C C . LEU A 1 289 ? -12.43 -5.523 5.223 1 82.75 289 LEU A C 1
ATOM 2160 O O . LEU A 1 289 ? -11.266 -5.398 4.824 1 82.75 289 LEU A O 1
ATOM 2164 N N . ALA A 1 290 ? -12.969 -6.602 5.598 1 83.81 290 ALA A N 1
ATOM 2165 C CA . ALA A 1 290 ? -12.164 -7.824 5.547 1 83.81 290 ALA A CA 1
ATOM 2166 C C . ALA A 1 290 ? -11.805 -8.18 4.105 1 83.81 290 ALA A C 1
ATOM 2168 O O . ALA A 1 290 ? -10.688 -8.625 3.832 1 83.81 290 ALA A O 1
ATOM 2169 N N . ALA A 1 291 ? -12.75 -8.062 3.242 1 84.12 291 ALA A N 1
ATOM 2170 C CA . ALA A 1 291 ? -12.492 -8.32 1.827 1 84.12 291 ALA A CA 1
ATOM 2171 C C . ALA A 1 291 ? -11.398 -7.402 1.288 1 84.12 291 ALA A C 1
ATOM 2173 O O . ALA A 1 291 ? -10.578 -7.824 0.471 1 84.12 291 ALA A O 1
ATOM 2174 N N . PHE A 1 292 ? -11.375 -6.227 1.777 1 80.88 292 PHE A N 1
ATOM 2175 C CA . PHE A 1 292 ? -10.344 -5.285 1.343 1 80.88 292 PHE A CA 1
ATOM 2176 C C . PHE A 1 292 ? -8.977 -5.695 1.87 1 80.88 292 PHE A C 1
ATOM 2178 O O . PHE A 1 292 ? -7.961 -5.488 1.203 1 80.88 292 PHE A O 1
ATOM 2185 N N . HIS A 1 293 ? -8.945 -6.211 3.016 1 80.56 293 HIS A N 1
ATOM 2186 C CA . HIS A 1 293 ? -7.684 -6.758 3.516 1 80.56 293 HIS A CA 1
ATOM 2187 C C . HIS A 1 293 ? -7.172 -7.875 2.617 1 80.56 293 HIS A C 1
ATOM 2189 O O . HIS A 1 293 ? -5.984 -7.918 2.289 1 80.56 293 HIS A O 1
ATOM 2195 N N . ARG A 1 294 ? -8.055 -8.688 2.273 1 82.94 294 ARG A N 1
ATOM 2196 C CA . ARG A 1 294 ? -7.676 -9.773 1.375 1 82.94 294 ARG A CA 1
ATOM 2197 C C . ARG A 1 294 ? -7.23 -9.234 0.019 1 82.94 294 ARG A C 1
ATOM 2199 O O . ARG A 1 294 ? -6.301 -9.766 -0.592 1 82.94 294 ARG A O 1
ATOM 2206 N N . TYR A 1 295 ? -7.898 -8.219 -0.356 1 83.25 295 TYR A N 1
ATOM 2207 C CA . TYR A 1 295 ? -7.551 -7.59 -1.623 1 83.25 295 TYR A CA 1
ATOM 2208 C C . TYR A 1 295 ? -6.137 -7.027 -1.585 1 83.25 295 TYR A C 1
ATOM 2210 O O . TYR A 1 295 ? -5.406 -7.098 -2.576 1 83.25 295 TYR A O 1
ATOM 2218 N N . GLU A 1 296 ? -5.77 -6.523 -0.465 1 79.12 296 GLU A N 1
ATOM 2219 C CA . GLU A 1 296 ? -4.438 -5.945 -0.314 1 79.12 296 GLU A CA 1
ATOM 2220 C C . GLU A 1 296 ? -3.357 -7.016 -0.429 1 79.12 296 GLU A C 1
ATOM 2222 O O . GLU A 1 296 ? -2.227 -6.723 -0.825 1 79.12 296 GLU A O 1
ATOM 2227 N N . ASN A 1 297 ? -3.719 -8.156 -0.102 1 83.69 297 ASN A N 1
ATOM 2228 C CA . ASN A 1 297 ? -2.746 -9.242 -0.109 1 83.69 297 ASN A CA 1
ATOM 2229 C C . ASN A 1 297 ? -2.934 -10.156 -1.317 1 83.69 297 ASN A C 1
ATOM 2231 O O . ASN A 1 297 ? -2.383 -11.258 -1.36 1 83.69 297 ASN A O 1
ATOM 2235 N N . ARG A 1 298 ? -3.598 -9.688 -2.232 1 87.06 298 ARG A N 1
ATOM 2236 C CA . ARG A 1 298 ? -4.016 -10.547 -3.34 1 87.06 298 ARG A CA 1
ATOM 2237 C C . ARG A 1 298 ? -2.818 -10.984 -4.172 1 87.06 298 ARG A C 1
ATOM 2239 O O . ARG A 1 298 ? -2.828 -12.078 -4.75 1 87.06 298 ARG A O 1
ATOM 2246 N N . GLY A 1 299 ? -1.807 -10.18 -4.223 1 88.88 299 GLY A N 1
ATOM 2247 C CA . GLY A 1 299 ? -0.622 -10.57 -4.965 1 88.88 299 GLY A CA 1
ATOM 2248 C C . GLY A 1 299 ? 0.052 -11.805 -4.402 1 88.88 299 GLY A C 1
ATOM 2249 O O . GLY A 1 299 ? 0.512 -12.672 -5.156 1 88.88 299 GLY A O 1
ATOM 2250 N N . LEU A 1 300 ? 0.11 -11.898 -3.096 1 89.5 300 LEU A N 1
ATOM 2251 C CA . LEU A 1 300 ? 0.7 -13.055 -2.432 1 89.5 300 LEU A CA 1
ATOM 2252 C C . LEU A 1 300 ? -0.139 -14.305 -2.672 1 89.5 300 LEU A C 1
ATOM 2254 O O . LEU A 1 300 ? 0.401 -15.375 -2.979 1 89.5 300 LEU A O 1
ATOM 2258 N N . LEU A 1 301 ? -1.435 -14.125 -2.545 1 88.5 301 LEU A N 1
ATOM 2259 C CA . LEU A 1 301 ? -2.35 -15.234 -2.77 1 88.5 301 LEU A CA 1
ATOM 2260 C C . LEU A 1 301 ? -2.246 -15.742 -4.203 1 88.5 301 LEU A C 1
ATOM 2262 O O . LEU A 1 301 ? -2.158 -16.953 -4.434 1 88.5 301 LEU A O 1
ATOM 2266 N N . ARG A 1 302 ? -2.246 -14.828 -5.121 1 90.5 302 ARG A N 1
ATOM 2267 C CA . ARG A 1 302 ? -2.133 -15.18 -6.531 1 90.5 302 ARG A CA 1
ATOM 2268 C C . ARG A 1 302 ? -0.853 -15.969 -6.801 1 90.5 302 ARG A C 1
ATOM 2270 O O . ARG A 1 302 ? -0.881 -17 -7.473 1 90.5 302 ARG A O 1
ATOM 2277 N N . SER A 1 303 ? 0.218 -15.438 -6.277 1 92.12 303 SER A N 1
ATOM 2278 C CA . SER A 1 303 ? 1.504 -16.078 -6.516 1 92.12 303 SER A CA 1
ATOM 2279 C C . SER A 1 303 ? 1.52 -17.5 -5.957 1 92.12 303 SER A C 1
ATOM 2281 O O . SER A 1 303 ? 1.988 -18.438 -6.621 1 92.12 303 SER A O 1
ATOM 2283 N N . ALA A 1 304 ? 1.034 -17.719 -4.785 1 90.38 304 ALA A N 1
ATOM 2284 C CA . ALA A 1 304 ? 0.987 -19.031 -4.172 1 90.38 304 ALA A CA 1
ATOM 2285 C C . ALA A 1 304 ? 0.134 -20 -4.996 1 90.38 304 ALA A C 1
ATOM 2287 O O . ALA A 1 304 ? 0.551 -21.125 -5.281 1 90.38 304 A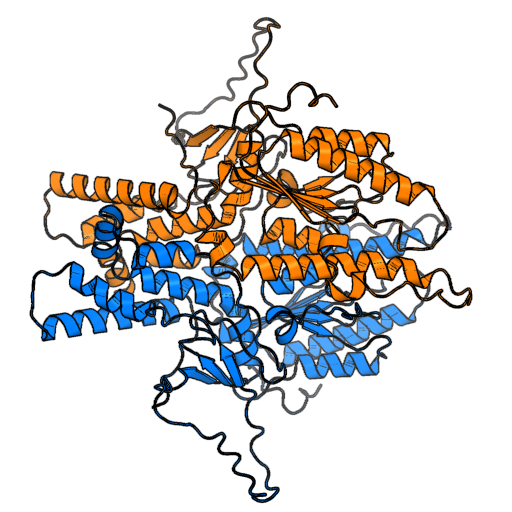LA A O 1
ATOM 2288 N N . LEU A 1 305 ? -1.013 -19.516 -5.41 1 90.06 305 LEU A N 1
ATOM 2289 C CA . LEU A 1 305 ? -1.941 -20.359 -6.152 1 90.06 305 LEU A CA 1
ATOM 2290 C C . LEU A 1 305 ? -1.401 -20.672 -7.543 1 90.06 305 LEU A C 1
ATOM 2292 O O . LEU A 1 305 ? -1.506 -21.812 -8.016 1 90.06 305 LEU A O 1
ATOM 2296 N N . GLN A 1 306 ? -0.896 -19.688 -8.188 1 90.81 306 GLN A N 1
ATOM 2297 C CA . GLN A 1 306 ? -0.346 -19.891 -9.523 1 90.81 306 GLN A CA 1
ATOM 2298 C C . GLN A 1 306 ? 0.83 -20.859 -9.5 1 90.81 306 GLN A C 1
ATOM 2300 O O . GLN A 1 306 ? 1.074 -21.562 -10.477 1 90.81 306 GLN A O 1
ATOM 2305 N N . ARG A 1 307 ? 1.521 -20.859 -8.391 1 90.88 307 ARG A N 1
ATOM 2306 C CA . ARG A 1 307 ? 2.662 -21.766 -8.25 1 90.88 307 ARG A CA 1
ATOM 2307 C C . ARG A 1 307 ? 2.213 -23.141 -7.793 1 90.88 307 ARG A C 1
ATOM 2309 O O . ARG A 1 307 ? 3.043 -24 -7.48 1 90.88 307 ARG A O 1
ATOM 2316 N N . GLY A 1 308 ? 0.903 -23.375 -7.633 1 87.88 308 GLY A N 1
ATOM 2317 C CA . GLY A 1 308 ? 0.344 -24.688 -7.371 1 87.88 308 GLY A CA 1
ATOM 2318 C C . GLY A 1 308 ? 0.266 -25.031 -5.895 1 87.88 308 GLY A C 1
ATOM 2319 O O . GLY A 1 308 ? 0.016 -26.172 -5.523 1 87.88 308 GLY A O 1
ATOM 2320 N N . CYS A 1 309 ? 0.538 -24.062 -5.062 1 87.56 309 CYS A N 1
ATOM 2321 C CA . CYS A 1 309 ? 0.48 -24.312 -3.625 1 87.56 309 CYS A CA 1
ATOM 2322 C C . CYS A 1 309 ? -0.958 -24.516 -3.162 1 87.56 309 CYS A C 1
ATOM 2324 O O . CYS A 1 309 ? -1.882 -23.906 -3.717 1 87.56 309 CYS A O 1
ATOM 2326 N N . HIS A 1 310 ? -1.023 -25.406 -2.186 1 88.25 310 HIS A N 1
ATOM 2327 C CA . HIS A 1 310 ? -2.271 -25.531 -1.442 1 88.25 310 HIS A CA 1
ATOM 2328 C C . HIS A 1 310 ? -2.363 -24.469 -0.347 1 88.25 310 HIS A C 1
ATOM 2330 O O . HIS A 1 310 ? -1.565 -24.469 0.595 1 88.25 310 HIS A O 1
ATOM 2336 N N . VAL A 1 311 ? -3.33 -23.547 -0.559 1 87.62 311 VAL A N 1
ATOM 2337 C CA . VAL A 1 311 ? -3.471 -22.438 0.386 1 87.62 311 VAL A CA 1
ATOM 2338 C C . VAL A 1 311 ? -4.617 -22.734 1.351 1 87.62 311 VAL A C 1
ATOM 2340 O O . VAL A 1 311 ? -5.762 -22.922 0.927 1 87.62 311 VAL A O 1
ATOM 2343 N N . GLU A 1 312 ? -4.262 -22.734 2.676 1 86.81 312 GLU A N 1
ATOM 2344 C CA . GLU A 1 312 ? -5.258 -23 3.709 1 86.81 312 GLU A CA 1
ATOM 2345 C C . GLU A 1 312 ? -5.469 -21.797 4.605 1 86.81 312 GLU A C 1
ATOM 2347 O O . GLU A 1 312 ? -4.508 -21.203 5.113 1 86.81 312 GLU A O 1
ATOM 2352 N N . VAL A 1 313 ? -6.73 -21.469 4.738 1 84.69 313 VAL A N 1
ATOM 2353 C CA . VAL A 1 313 ? -7.066 -20.359 5.621 1 84.69 313 VAL A CA 1
ATOM 2354 C C . VAL A 1 313 ? -7.172 -20.859 7.059 1 84.69 313 VAL A C 1
ATOM 2356 O O . VAL A 1 313 ? -7.914 -21.797 7.344 1 84.69 313 VAL A O 1
ATOM 2359 N N . VAL A 1 314 ? -6.367 -20.156 7.84 1 75.75 314 VAL A N 1
ATOM 2360 C CA . VAL A 1 314 ? -6.441 -20.531 9.25 1 75.75 314 VAL A CA 1
ATOM 2361 C C . VAL A 1 314 ? -7.164 -19.438 10.031 1 75.75 314 VAL A C 1
ATOM 2363 O O . VAL A 1 314 ? -6.938 -18.234 9.797 1 75.75 314 VAL A O 1
ATOM 2366 N N . GLU A 1 315 ? -8.312 -19.719 10.695 1 64.25 315 GLU A N 1
ATOM 2367 C CA . GLU A 1 315 ? -9.117 -18.75 11.453 1 64.25 315 GLU A CA 1
ATOM 2368 C C . GLU A 1 315 ? -8.312 -18.141 12.602 1 64.25 315 GLU A C 1
ATOM 2370 O O . GLU A 1 315 ? -8.43 -16.953 12.883 1 64.25 315 GLU A O 1
ATOM 2375 N N . THR A 1 316 ? -7.746 -18.891 13.391 1 58.25 316 THR A N 1
ATOM 2376 C CA . THR A 1 316 ? -7.016 -18.375 14.547 1 58.25 316 THR A CA 1
ATOM 2377 C C . THR A 1 316 ? -5.523 -18.688 14.422 1 58.25 316 THR A C 1
ATOM 2379 O O . THR A 1 316 ? -5.145 -19.812 14.109 1 58.25 316 THR A O 1
ATOM 2382 N N . THR A 1 317 ? -4.785 -17.688 13.938 1 51.44 317 THR A N 1
ATOM 2383 C CA . THR A 1 317 ? -3.363 -17.984 14.039 1 51.44 317 THR A CA 1
ATOM 2384 C C . THR A 1 317 ? -2.941 -18.109 15.5 1 51.44 317 THR A C 1
ATOM 2386 O O . THR A 1 317 ? -3.645 -17.641 16.406 1 51.44 317 THR A O 1
ATOM 2389 N N . GLU A 1 318 ? -1.822 -18.844 15.75 1 44 318 GLU A N 1
ATOM 2390 C CA . GLU A 1 318 ? -1.26 -19 17.078 1 44 318 GLU A CA 1
ATOM 2391 C C . GLU A 1 318 ? -1.084 -17.656 17.781 1 44 318 GLU A C 1
ATOM 2393 O O . GLU A 1 318 ? -0.409 -16.766 17.25 1 44 318 GLU A O 1
ATOM 2398 N N . GLY A 1 319 ? -1.953 -17.297 18.828 1 45 319 GLY A N 1
ATOM 2399 C CA . GLY A 1 319 ? -1.937 -16.141 19.703 1 45 319 GLY A CA 1
ATOM 2400 C C . GLY A 1 319 ? -3.133 -15.227 19.5 1 45 319 GLY A C 1
ATOM 2401 O O . GLY A 1 319 ? -3.293 -14.234 20.219 1 45 319 GLY A O 1
ATOM 2402 N N . ASP A 1 320 ? -3.736 -15.32 18.328 1 47.56 320 ASP A N 1
ATOM 2403 C CA . ASP A 1 320 ? -4.859 -14.406 18.125 1 47.56 320 ASP A CA 1
ATOM 2404 C C . ASP A 1 320 ? -6.062 -14.812 18.969 1 47.56 320 ASP A C 1
ATOM 2406 O O . ASP A 1 320 ? -6.371 -16 19.094 1 47.56 320 ASP A O 1
ATOM 2410 N N . THR A 1 321 ? -6.238 -14.195 19.984 1 45.41 321 THR A N 1
ATOM 2411 C CA . THR A 1 321 ? -7.5 -14.422 20.688 1 45.41 321 THR A CA 1
ATOM 2412 C C . THR A 1 321 ? -8.641 -14.602 19.688 1 45.41 321 THR A C 1
ATOM 2414 O O . THR A 1 321 ? -8.617 -14.039 18.594 1 45.41 321 THR A O 1
ATOM 2417 N N . ALA A 1 322 ? -9.406 -15.656 19.984 1 47.34 322 ALA A N 1
ATOM 2418 C CA . ALA A 1 322 ? -10.602 -16.047 19.234 1 47.34 322 ALA A CA 1
ATOM 2419 C C . ALA A 1 322 ? -11.312 -14.82 18.672 1 47.34 322 ALA A C 1
ATOM 2421 O O . ALA A 1 322 ? -12.078 -14.156 19.391 1 47.34 322 ALA A O 1
ATOM 2422 N N . VAL A 1 323 ? -10.625 -14.008 17.75 1 57.03 323 VAL A N 1
ATOM 2423 C CA . VAL A 1 323 ? -11.266 -12.805 17.234 1 57.03 323 VAL A CA 1
ATOM 2424 C C . VAL A 1 323 ? -12.391 -13.195 16.281 1 57.03 323 VAL A C 1
ATOM 2426 O O . VAL A 1 323 ? -12.234 -14.094 15.453 1 57.03 323 VAL A O 1
ATOM 2429 N N . VAL A 1 324 ? -13.656 -12.969 16.688 1 64.69 324 VAL A N 1
ATOM 2430 C CA . VAL A 1 324 ? -14.852 -13.078 15.859 1 64.69 324 VAL A CA 1
ATOM 2431 C C . VAL A 1 324 ? -14.523 -12.656 14.43 1 64.69 324 VAL A C 1
ATOM 2433 O O . VAL A 1 324 ? -13.914 -11.609 14.211 1 64.69 324 VAL A O 1
ATOM 2436 N N . SER A 1 325 ? -14.703 -13.648 13.516 1 75 325 SER A N 1
ATOM 2437 C CA . SER A 1 325 ? -14.438 -13.367 12.102 1 75 325 SER A CA 1
ATOM 2438 C C . SER A 1 325 ? -15.32 -12.234 11.594 1 75 325 SER A C 1
ATOM 2440 O O . SER A 1 325 ? -16.359 -11.945 12.18 1 75 325 SER A O 1
ATOM 2442 N N . ALA A 1 326 ? -14.859 -11.586 10.594 1 78 326 ALA A N 1
ATOM 2443 C CA . ALA A 1 326 ? -15.656 -10.531 9.969 1 78 326 ALA A CA 1
ATOM 2444 C C . ALA A 1 326 ? -17.016 -11.062 9.531 1 78 326 ALA A C 1
ATOM 2446 O O . ALA A 1 326 ? -18.031 -10.359 9.641 1 78 326 ALA A O 1
ATOM 2447 N N . GLU A 1 327 ? -17.094 -12.328 9.133 1 78.31 327 GLU A N 1
ATOM 2448 C CA . GLU A 1 327 ? -18.344 -12.953 8.711 1 78.31 327 GLU A CA 1
ATOM 2449 C C . GLU A 1 327 ? -19.312 -13.094 9.883 1 78.31 327 GLU A C 1
ATOM 2451 O O . GLU A 1 327 ? -20.516 -12.875 9.727 1 78.31 327 GLU A O 1
ATOM 2456 N N . ASP A 1 328 ? -18.719 -13.383 10.961 1 83.56 328 ASP A N 1
ATOM 2457 C CA . ASP A 1 328 ? -19.531 -13.5 12.164 1 83.56 328 ASP A CA 1
ATOM 2458 C C . ASP A 1 328 ? -20.094 -12.141 12.578 1 83.56 328 ASP A C 1
ATOM 2460 O O . ASP A 1 328 ? -21.25 -12.047 12.992 1 83.56 328 ASP A O 1
ATOM 2464 N N . TRP A 1 329 ? -19.344 -11.258 12.445 1 86.19 329 TRP A N 1
ATOM 2465 C CA . TRP A 1 329 ? -19.812 -9.922 12.773 1 86.19 329 TRP A CA 1
ATOM 2466 C C . TRP A 1 329 ? -20.922 -9.484 11.836 1 86.19 329 TRP A C 1
ATOM 2468 O O . TRP A 1 329 ? -21.906 -8.875 12.258 1 86.19 329 TRP A O 1
ATOM 2478 N N . VAL A 1 330 ? -20.766 -9.789 10.625 1 88 330 VAL A N 1
ATOM 2479 C CA . VAL A 1 330 ? -21.812 -9.469 9.656 1 88 330 VAL A CA 1
ATOM 2480 C C . VAL A 1 330 ? -23.125 -10.156 10.055 1 88 330 VAL A C 1
ATOM 2482 O O . VAL A 1 330 ? -24.188 -9.531 10.047 1 88 330 VAL A O 1
ATOM 2485 N N . ARG A 1 331 ? -23.078 -11.359 10.453 1 87.19 331 ARG A N 1
ATOM 2486 C CA . ARG A 1 331 ? -24.25 -12.102 10.875 1 87.19 331 ARG A CA 1
ATOM 2487 C C . ARG A 1 331 ? -24.938 -11.43 12.062 1 87.19 331 ARG A C 1
ATOM 2489 O O . ARG A 1 331 ? -26.156 -11.328 12.109 1 87.19 331 ARG A O 1
ATOM 2496 N N . ARG A 1 332 ? -24.156 -10.938 12.883 1 86.19 332 ARG A N 1
ATOM 2497 C CA . ARG A 1 332 ? -24.672 -10.258 14.062 1 86.19 332 ARG A CA 1
ATOM 2498 C C . ARG A 1 332 ? -25.281 -8.914 13.695 1 86.19 332 ARG A C 1
ATOM 2500 O O . ARG A 1 332 ? -26.328 -8.531 14.219 1 86.19 332 ARG A O 1
ATOM 2507 N N . PHE A 1 333 ? -24.656 -8.273 12.82 1 88.12 333 PHE A N 1
ATOM 2508 C CA . PHE A 1 333 ? -25.078 -6.906 12.508 1 88.12 333 PHE A CA 1
ATOM 2509 C C . PHE A 1 333 ? -26.344 -6.902 11.664 1 88.12 333 PHE A C 1
ATOM 2511 O O . PHE A 1 333 ? -27.172 -6.004 11.797 1 88.12 333 PHE A O 1
ATOM 2518 N N . VAL A 1 334 ? -26.531 -7.816 10.773 1 86.88 334 VAL A N 1
ATOM 2519 C CA . VAL A 1 334 ? -27.688 -7.867 9.883 1 86.88 334 VAL A CA 1
ATOM 2520 C C . VAL A 1 334 ? -28.969 -7.988 10.703 1 86.88 334 VAL A C 1
ATOM 2522 O O . VAL A 1 334 ? -30.016 -7.512 10.289 1 86.88 334 VAL A O 1
ATOM 2525 N N . ASP A 1 335 ? -28.844 -8.516 11.852 1 85.75 335 ASP A N 1
ATOM 2526 C CA . ASP A 1 335 ? -30.016 -8.734 12.688 1 85.75 335 ASP A CA 1
ATOM 2527 C C . ASP A 1 335 ? -30.281 -7.535 13.594 1 85.75 335 ASP A C 1
ATOM 2529 O O . ASP A 1 335 ? -31.312 -7.473 14.266 1 85.75 335 ASP A O 1
ATOM 2533 N N . LEU A 1 336 ? -29.438 -6.637 13.562 1 79.88 336 LEU A N 1
ATOM 2534 C CA . LEU A 1 336 ? -29.594 -5.469 14.422 1 79.88 336 LEU A CA 1
ATOM 2535 C C . LEU A 1 336 ? -30.688 -4.551 13.883 1 79.88 336 LEU A C 1
ATOM 2537 O O . LEU A 1 336 ? -31.297 -3.799 14.648 1 79.88 336 LEU A O 1
ATOM 2541 N N . SER A 1 337 ? -30.891 -4.473 12.531 1 65.25 337 SER A N 1
ATOM 2542 C CA . SER A 1 337 ? -31.812 -3.512 11.93 1 65.25 337 SER A CA 1
ATOM 2543 C C . SER A 1 337 ? -33.25 -4.023 11.969 1 65.25 337 SER A C 1
ATOM 2545 O O . SER A 1 337 ? -34.188 -3.309 11.578 1 65.25 337 SER A O 1
ATOM 2547 N N . THR A 1 338 ? -33.406 -5.25 12.297 1 69.56 338 THR A N 1
ATOM 2548 C CA . THR A 1 338 ? -34.781 -5.801 12.203 1 69.56 338 THR A CA 1
ATOM 2549 C C . THR A 1 338 ? -35.344 -6.07 13.586 1 69.56 338 THR A C 1
ATOM 2551 O O . THR A 1 338 ? -34.625 -6.488 14.492 1 69.56 338 THR A O 1
ATOM 2554 N N . THR A 1 339 ? -36.531 -5.598 13.742 1 65.94 339 THR A N 1
ATOM 2555 C CA . THR A 1 339 ? -37.312 -5.852 14.953 1 65.94 339 THR A CA 1
ATOM 2556 C C . THR A 1 339 ? -37.969 -7.227 14.898 1 65.94 339 THR A C 1
ATOM 2558 O O . THR A 1 339 ? -38.594 -7.664 15.867 1 65.94 339 THR A O 1
ATOM 2561 N N . SER A 1 340 ? -37.906 -7.871 13.781 1 65.75 340 SER A N 1
ATOM 2562 C CA . SER A 1 340 ? -38.594 -9.148 13.672 1 65.75 340 SER A CA 1
ATOM 2563 C C . SER A 1 340 ? -37.781 -10.273 14.305 1 65.75 340 SER A C 1
ATOM 2565 O O . SER A 1 340 ? -36.594 -10.398 14.062 1 65.75 340 SER A O 1
ATOM 2567 N N . SER A 1 341 ? -38.25 -10.945 15.281 1 69.06 341 SER A N 1
ATOM 2568 C CA . SER A 1 341 ? -37.625 -12.039 16.016 1 69.06 341 SER A CA 1
ATOM 2569 C C . SER A 1 341 ? -37.781 -13.367 15.273 1 69.06 341 SER A C 1
ATOM 2571 O O . SER A 1 341 ? -37.406 -14.422 15.789 1 69.06 341 SER A O 1
ATOM 2573 N N . ASP A 1 342 ? -38.25 -13.258 14.016 1 82.31 342 ASP A N 1
ATOM 2574 C CA . ASP A 1 342 ? -38.438 -14.508 13.297 1 82.31 342 ASP A CA 1
ATOM 2575 C C . ASP A 1 342 ? -37.125 -15.109 12.867 1 82.31 342 ASP A C 1
ATOM 2577 O O . ASP A 1 342 ? -36.375 -14.492 12.102 1 82.31 342 ASP A O 1
ATOM 2581 N N . GLU A 1 343 ? -36.844 -16.328 13.375 1 85.5 343 GLU A N 1
ATOM 2582 C CA . GLU A 1 343 ? -35.562 -17.031 13.141 1 85.5 343 GLU A CA 1
ATOM 2583 C C . GLU A 1 343 ? -35.375 -17.312 11.656 1 85.5 343 GLU A C 1
ATOM 2585 O O . GLU A 1 343 ? -34.25 -17.234 11.148 1 85.5 343 GLU A O 1
ATOM 2590 N N . ALA A 1 344 ? -36.469 -17.672 11.039 1 87.94 344 ALA A N 1
ATOM 2591 C CA . ALA A 1 344 ? -36.375 -17.953 9.609 1 87.94 344 ALA A CA 1
ATOM 2592 C C . ALA A 1 344 ? -36 -16.703 8.82 1 87.94 344 ALA A C 1
ATOM 2594 O O . ALA A 1 344 ? -35.188 -16.781 7.887 1 87.94 344 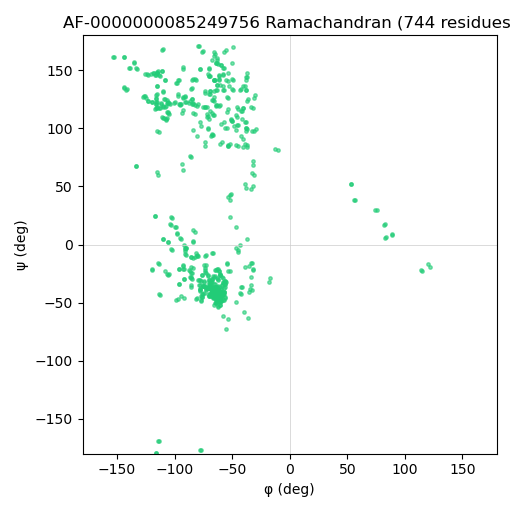ALA A O 1
ATOM 2595 N N . ASP A 1 345 ? -36.562 -15.648 9.211 1 87.12 345 ASP A N 1
ATOM 2596 C CA . ASP A 1 345 ? -36.25 -14.383 8.555 1 87.12 345 ASP A CA 1
ATOM 2597 C C . ASP A 1 345 ? -34.781 -13.969 8.812 1 87.12 345 ASP A C 1
ATOM 2599 O O . ASP A 1 345 ? -34.125 -13.477 7.914 1 87.12 345 ASP A O 1
ATOM 2603 N N . SER A 1 346 ? -34.375 -14.227 10.016 1 88.06 346 SER A N 1
ATOM 2604 C CA . SER A 1 346 ? -33 -13.938 10.375 1 88.06 346 SER A CA 1
ATOM 2605 C C . SER A 1 346 ? -32.031 -14.766 9.539 1 88.06 346 SER A C 1
ATOM 2607 O O . SER A 1 346 ? -31.047 -14.227 9.008 1 88.06 346 SER A O 1
ATOM 2609 N N . GLN A 1 347 ? -32.312 -16.031 9.406 1 89.5 347 GLN A N 1
ATOM 2610 C CA . GLN A 1 347 ? -31.453 -16.906 8.625 1 89.5 347 GLN A CA 1
ATOM 2611 C C . GLN A 1 347 ? -31.406 -16.484 7.164 1 89.5 347 GLN A C 1
ATOM 2613 O O . GLN A 1 347 ? -30.359 -16.531 6.527 1 89.5 347 GLN A O 1
ATOM 2618 N N . ARG A 1 348 ? -32.469 -16.078 6.664 1 87.94 348 ARG A N 1
ATOM 2619 C CA . ARG A 1 348 ? -32.531 -15.617 5.281 1 87.94 348 ARG A CA 1
ATOM 2620 C C . ARG A 1 348 ? -31.703 -14.359 5.09 1 87.94 348 ARG A C 1
ATOM 2622 O O . ARG A 1 348 ? -30.969 -14.242 4.105 1 87.94 348 ARG A O 1
ATOM 2629 N N . ARG A 1 349 ? -31.781 -13.461 6.039 1 86.25 349 ARG A N 1
ATOM 2630 C CA . ARG A 1 349 ? -31 -12.234 5.965 1 86.25 349 ARG A CA 1
ATOM 2631 C C . ARG A 1 349 ? -29.5 -12.539 6.004 1 86.25 349 ARG A C 1
ATOM 2633 O O . ARG A 1 349 ? -28.719 -11.961 5.242 1 86.25 349 ARG A O 1
ATOM 2640 N N . GLN A 1 350 ? -29.188 -13.43 6.82 1 88.94 350 GLN A N 1
ATOM 2641 C CA . GLN A 1 350 ? -27.797 -13.797 6.977 1 88.94 350 GLN A CA 1
ATOM 2642 C C . GLN A 1 350 ? -27.25 -14.469 5.715 1 88.94 350 GLN A C 1
ATOM 2644 O O . GLN A 1 350 ? -26.141 -14.172 5.27 1 88.94 350 GLN A O 1
ATOM 2649 N N . THR A 1 351 ? -28.016 -15.32 5.172 1 88.38 351 THR A N 1
ATOM 2650 C CA . THR A 1 351 ? -27.625 -16.016 3.949 1 88.38 351 THR A CA 1
ATOM 2651 C C . THR A 1 351 ? -27.484 -15.031 2.791 1 88.38 351 THR A C 1
ATOM 2653 O O . THR A 1 351 ? -26.547 -15.125 2.002 1 88.38 351 THR A O 1
ATOM 2656 N N . THR A 1 352 ? -28.406 -14.156 2.773 1 84.81 352 THR A N 1
ATOM 2657 C CA . THR A 1 352 ? -28.344 -13.141 1.726 1 84.81 352 THR A CA 1
ATOM 2658 C C . THR A 1 352 ? -27.109 -12.266 1.879 1 84.81 352 THR A C 1
ATOM 2660 O O . THR A 1 352 ? -26.453 -11.938 0.892 1 84.81 352 THR A O 1
ATOM 2663 N N . ALA A 1 353 ? -26.844 -11.906 3.105 1 86.62 353 ALA A N 1
ATOM 2664 C CA . ALA A 1 353 ? -25.672 -11.094 3.383 1 86.62 353 ALA A CA 1
ATOM 2665 C C . ALA A 1 353 ? -24.391 -11.82 2.98 1 86.62 353 ALA A C 1
ATOM 2667 O O . ALA A 1 353 ? -23.516 -11.242 2.336 1 86.62 353 ALA A O 1
ATOM 2668 N N . ALA A 1 354 ? -24.297 -13.016 3.287 1 87.31 354 ALA A N 1
ATOM 2669 C CA . ALA A 1 354 ? -23.141 -13.82 2.949 1 87.31 354 ALA A CA 1
ATOM 2670 C C . ALA A 1 354 ? -22.969 -13.938 1.437 1 87.31 354 ALA A C 1
ATOM 2672 O O . ALA A 1 354 ? -21.859 -13.82 0.917 1 87.31 354 ALA A O 1
ATOM 2673 N N . ALA A 1 355 ? -24.016 -14.164 0.776 1 86.06 355 ALA A N 1
ATOM 2674 C CA . ALA A 1 355 ? -23.984 -14.281 -0.68 1 86.06 355 ALA A CA 1
ATOM 2675 C C . ALA A 1 355 ? -23.562 -12.969 -1.325 1 86.06 355 ALA A C 1
ATOM 2677 O O . ALA A 1 355 ? -22.797 -12.969 -2.299 1 86.06 355 ALA A O 1
ATOM 2678 N N . THR A 1 356 ? -24.016 -11.961 -0.772 1 82.69 356 THR A N 1
ATOM 2679 C CA . THR A 1 356 ? -23.672 -10.641 -1.28 1 82.69 356 THR A CA 1
ATOM 2680 C C . THR A 1 356 ? -22.172 -10.391 -1.134 1 82.69 356 THR A C 1
ATOM 2682 O O . THR A 1 356 ? -21.516 -9.914 -2.066 1 82.69 356 THR A O 1
ATOM 2685 N N . LEU A 1 357 ? -21.672 -10.703 -0.012 1 85.19 357 LEU A N 1
ATOM 2686 C CA . LEU A 1 357 ? -20.25 -10.508 0.243 1 85.19 357 LEU A CA 1
ATOM 2687 C C . LEU A 1 357 ? -19.406 -11.406 -0.664 1 85.19 357 LEU A C 1
ATOM 2689 O O . LEU A 1 357 ? -18.375 -10.969 -1.185 1 85.19 357 LEU A O 1
ATOM 2693 N N . LYS A 1 358 ? -19.844 -12.578 -0.834 1 86.19 358 LYS A N 1
ATOM 2694 C CA . LYS A 1 358 ? -19.141 -13.5 -1.729 1 86.19 358 LYS A CA 1
ATOM 2695 C C . LYS A 1 358 ? -19.109 -12.953 -3.156 1 86.19 358 LYS A C 1
ATOM 2697 O O . LYS A 1 358 ? -18.062 -12.992 -3.816 1 86.19 358 LYS A O 1
ATOM 2702 N N . ASN A 1 359 ? -20.188 -12.477 -3.59 1 82.5 359 ASN A N 1
ATOM 2703 C CA . ASN A 1 359 ? -20.266 -11.914 -4.934 1 82.5 359 ASN A CA 1
ATOM 2704 C C . ASN A 1 359 ? -19.406 -10.664 -5.07 1 82.5 359 ASN A C 1
ATOM 2706 O O . ASN A 1 359 ? -18.781 -10.445 -6.109 1 82.5 359 ASN A O 1
ATOM 2710 N N . PHE A 1 360 ? -19.406 -9.938 -4.051 1 82.19 360 PHE A N 1
ATOM 2711 C CA . PHE A 1 360 ? -18.562 -8.75 -4.031 1 82.19 360 PHE A CA 1
ATOM 2712 C C . PHE A 1 360 ? -17.109 -9.117 -4.207 1 82.19 360 PHE A C 1
ATOM 2714 O O . PHE A 1 360 ? -16.406 -8.547 -5.051 1 82.19 360 PHE A O 1
ATOM 2721 N N . GLU A 1 361 ? -16.656 -10 -3.525 1 85.25 361 GLU A N 1
ATOM 2722 C CA . GLU A 1 361 ? -15.258 -10.406 -3.562 1 85.25 361 GLU A CA 1
ATOM 2723 C C . GLU A 1 361 ? -14.914 -11.094 -4.883 1 85.25 361 GLU A C 1
ATOM 2725 O O . GLU A 1 361 ? -13.883 -10.797 -5.492 1 85.25 361 GLU A O 1
ATOM 2730 N N . LEU A 1 362 ? -15.758 -11.93 -5.32 1 83.44 362 LEU A N 1
ATOM 2731 C CA . LEU A 1 362 ? -15.477 -12.75 -6.492 1 83.44 362 LEU A CA 1
ATOM 2732 C C . LEU A 1 362 ? -15.609 -11.938 -7.773 1 83.44 362 LEU A C 1
ATOM 2734 O O . LEU A 1 362 ? -14.734 -11.984 -8.641 1 83.44 362 LEU A O 1
ATOM 2738 N N . LYS A 1 363 ? -16.641 -11.195 -7.852 1 77.06 363 LYS A N 1
ATOM 2739 C CA . LYS A 1 363 ? -16.969 -10.578 -9.133 1 77.06 363 LYS A CA 1
ATOM 2740 C C . LYS A 1 363 ? -16.422 -9.156 -9.203 1 77.06 363 LYS A C 1
ATOM 2742 O O . LYS A 1 363 ? -15.938 -8.719 -10.258 1 77.06 363 LYS A O 1
ATOM 2747 N N . TRP A 1 364 ? -16.453 -8.57 -8.062 1 74 364 TRP A N 1
ATOM 2748 C CA . TRP A 1 364 ? -16.062 -7.16 -8.086 1 74 364 TRP A CA 1
ATOM 2749 C C . TRP A 1 364 ? -14.57 -6.996 -7.812 1 74 364 TRP A C 1
ATOM 2751 O O . TRP A 1 364 ? -13.898 -6.211 -8.484 1 74 364 TRP A O 1
ATOM 2761 N N . LEU A 1 365 ? -14.148 -7.676 -6.844 1 77.75 365 LEU A N 1
ATOM 2762 C CA . LEU A 1 365 ? -12.734 -7.559 -6.504 1 77.75 365 LEU A CA 1
ATOM 2763 C C . LEU A 1 365 ? -11.906 -8.594 -7.258 1 77.75 365 LEU A C 1
ATOM 2765 O O . LEU A 1 365 ? -10.672 -8.539 -7.238 1 77.75 365 LEU A O 1
ATOM 2769 N N . ASP A 1 366 ? -12.578 -9.539 -7.945 1 82.88 366 ASP A N 1
ATOM 2770 C CA . ASP A 1 366 ? -11.945 -10.586 -8.734 1 82.88 366 ASP A CA 1
ATOM 2771 C C . ASP A 1 366 ? -10.977 -11.406 -7.891 1 82.88 366 ASP A C 1
ATOM 2773 O O . ASP A 1 366 ? -9.867 -11.711 -8.32 1 82.88 366 ASP A O 1
ATOM 2777 N N . LEU A 1 367 ? -11.375 -11.656 -6.637 1 86.62 367 LEU A N 1
ATOM 2778 C CA . LEU A 1 367 ? -10.562 -12.453 -5.719 1 86.62 367 LEU A CA 1
ATOM 2779 C C . LEU A 1 367 ? -11.031 -13.906 -5.707 1 86.62 367 LEU A C 1
ATOM 2781 O O . LEU A 1 367 ? -12.227 -14.18 -5.809 1 86.62 367 LEU A O 1
ATOM 2785 N N . PRO A 1 368 ? -10.023 -14.766 -5.621 1 85.12 368 PRO A N 1
ATOM 2786 C CA . PRO A 1 368 ? -10.453 -16.141 -5.383 1 85.12 368 PRO A CA 1
ATOM 2787 C C . PRO A 1 368 ? -11.023 -16.344 -3.982 1 85.12 368 PRO A C 1
ATOM 2789 O O . PRO A 1 368 ? -10.602 -15.68 -3.035 1 85.12 368 PRO A O 1
ATOM 2792 N N . LEU A 1 369 ? -12.008 -17.188 -3.869 1 86.69 369 LEU A N 1
ATOM 2793 C CA . LEU A 1 369 ? -12.602 -17.5 -2.574 1 86.69 369 LEU A CA 1
ATOM 2794 C C . LEU A 1 369 ? -12.219 -18.906 -2.125 1 86.69 369 LEU A C 1
ATOM 2796 O O . LEU A 1 369 ? -12.086 -19.812 -2.949 1 86.69 369 LEU A O 1
ATOM 2800 N N . PRO A 1 370 ? -11.977 -18.969 -0.805 1 84.56 370 PRO A N 1
ATOM 2801 C CA . PRO A 1 370 ? -11.672 -20.312 -0.316 1 84.56 370 PRO A CA 1
ATOM 2802 C C . PRO A 1 370 ? -12.859 -21.266 -0.431 1 84.56 370 PRO A C 1
ATOM 2804 O O . PRO A 1 370 ? -14.008 -20.859 -0.226 1 84.56 370 PRO A O 1
ATOM 2807 N N . GLN A 1 371 ? -12.531 -22.484 -0.788 1 81.06 371 GLN A N 1
ATOM 2808 C CA . GLN A 1 371 ? -13.547 -23.531 -0.865 1 81.06 371 GLN A CA 1
ATOM 2809 C C . GLN A 1 371 ? -13.648 -24.297 0.451 1 81.06 371 GLN A C 1
ATOM 2811 O O . GLN A 1 371 ? -12.648 -24.484 1.14 1 81.06 371 GLN A O 1
ATOM 2816 N N . THR A 1 372 ? -14.898 -24.344 0.969 1 68.75 372 THR A N 1
ATOM 2817 C CA . THR A 1 372 ? -15.078 -25.172 2.158 1 68.75 372 THR A CA 1
ATOM 2818 C C . THR A 1 372 ? -14.805 -26.641 1.846 1 68.75 372 THR A C 1
ATOM 2820 O O . THR A 1 372 ? -15.266 -27.156 0.824 1 68.75 372 THR A O 1
ATOM 2823 N N . GLN A 1 373 ? -13.812 -27.219 2.529 1 50.25 373 GLN A N 1
ATOM 2824 C CA . GLN A 1 373 ? -13.57 -28.641 2.32 1 50.25 373 GLN A CA 1
ATOM 2825 C C . GLN A 1 373 ? -14.797 -29.469 2.693 1 50.25 373 GLN A C 1
ATOM 2827 O O . GLN A 1 373 ? -15.32 -29.344 3.803 1 50.25 373 GLN A O 1
ATOM 2832 N N . THR A 1 374 ? -15.734 -29.656 1.745 1 42.91 374 THR A N 1
ATOM 2833 C CA . THR A 1 374 ? -16.734 -30.672 2.035 1 42.91 374 THR A CA 1
ATOM 2834 C C . THR A 1 374 ? -16.094 -32.031 2.221 1 42.91 374 THR A C 1
ATOM 2836 O O . THR A 1 374 ? -15.125 -32.375 1.524 1 42.91 374 THR A O 1
ATOM 2839 N N . MET B 1 1 ? 21.469 23.656 26.109 1 27.23 1 MET B N 1
ATOM 2840 C CA . MET B 1 1 ? 21.641 23.922 24.688 1 27.23 1 MET B CA 1
ATOM 2841 C C . MET B 1 1 ? 20.359 24.5 24.094 1 27.23 1 MET B C 1
ATOM 2843 O O . MET B 1 1 ? 19.266 23.984 24.328 1 27.23 1 MET B O 1
ATOM 2847 N N . ALA B 1 2 ? 20.359 25.672 23.562 1 33.5 2 ALA B N 1
ATOM 2848 C CA . ALA B 1 2 ? 19.234 26.547 23.234 1 33.5 2 ALA B CA 1
ATOM 2849 C C . ALA B 1 2 ? 18.375 25.938 22.125 1 33.5 2 ALA B C 1
ATOM 2851 O O . ALA B 1 2 ? 18.891 25.328 21.188 1 33.5 2 ALA B O 1
ATOM 2852 N N . VAL B 1 3 ? 17.203 25.562 22.484 1 41.5 3 VAL B N 1
ATOM 2853 C CA . VAL B 1 3 ? 16.188 25.234 21.5 1 41.5 3 VAL B CA 1
ATOM 2854 C C . VAL B 1 3 ? 16.266 26.203 20.328 1 41.5 3 VAL B C 1
ATOM 2856 O O . VAL B 1 3 ? 16.391 27.422 20.531 1 41.5 3 VAL B O 1
ATOM 2859 N N . PRO B 1 4 ? 16.781 25.781 19.219 1 41.69 4 PRO B N 1
ATOM 2860 C CA . PRO B 1 4 ? 16.891 26.797 18.172 1 41.69 4 PRO B CA 1
ATOM 2861 C C . PRO B 1 4 ? 15.695 27.75 18.141 1 41.69 4 PRO B C 1
ATOM 2863 O O . PRO B 1 4 ? 14.586 27.359 18.531 1 41.69 4 PRO B O 1
ATOM 2866 N N . ALA B 1 5 ? 15.742 28.969 17.922 1 38.34 5 ALA B N 1
ATOM 2867 C CA . ALA B 1 5 ? 14.812 30.078 17.75 1 38.34 5 ALA B CA 1
ATOM 2868 C C . ALA B 1 5 ? 13.836 29.812 16.625 1 38.34 5 ALA B C 1
ATOM 2870 O O . ALA B 1 5 ? 14.242 29.453 15.516 1 38.34 5 ALA B O 1
ATOM 2871 N N . GLY B 1 6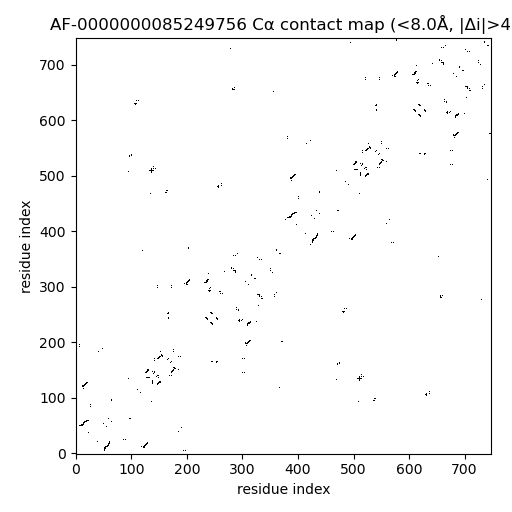 ? 12.492 29.469 16.938 1 47.19 6 GLY B N 1
ATOM 2872 C CA . GLY B 1 6 ? 11.383 29.234 16.031 1 47.19 6 GLY B CA 1
ATOM 2873 C C . GLY B 1 6 ? 10.789 27.844 16.156 1 47.19 6 GLY B C 1
ATOM 2874 O O . GLY B 1 6 ? 9.938 27.453 15.359 1 47.19 6 GLY B O 1
ATOM 2875 N N . CYS B 1 7 ? 11.547 27.016 16.766 1 50.28 7 CYS B N 1
ATOM 2876 C CA . CYS B 1 7 ? 10.992 25.688 16.984 1 50.28 7 CYS B CA 1
ATOM 2877 C C . CYS B 1 7 ? 9.828 25.719 17.969 1 50.28 7 CYS B C 1
ATOM 2879 O O . CYS B 1 7 ? 9.922 26.344 19.016 1 50.28 7 CYS B O 1
ATOM 2881 N N . HIS B 1 8 ? 8.625 25.797 17.562 1 56.41 8 HIS B N 1
ATOM 2882 C CA . HIS B 1 8 ? 7.465 25.688 18.453 1 56.41 8 HIS B CA 1
ATOM 2883 C C . HIS B 1 8 ? 7.5 24.391 19.234 1 56.41 8 HIS B C 1
ATOM 2885 O O . HIS B 1 8 ? 7.398 23.297 18.672 1 56.41 8 HIS B O 1
ATOM 2891 N N . PRO B 1 9 ? 7.941 24.547 20.469 1 62.12 9 PRO B N 1
ATOM 2892 C CA . PRO B 1 9 ? 7.949 23.391 21.359 1 62.12 9 PRO B CA 1
ATOM 2893 C C . PRO B 1 9 ? 6.613 22.656 21.391 1 62.12 9 PRO B C 1
ATOM 2895 O O . PRO B 1 9 ? 5.559 23.281 21.219 1 62.12 9 PRO B O 1
ATOM 2898 N N . GLU B 1 10 ? 6.734 21.469 21.297 1 73 10 GLU B N 1
ATOM 2899 C CA . GLU B 1 10 ? 5.664 20.5 21.531 1 73 10 GLU B CA 1
ATOM 2900 C C . GLU B 1 10 ? 4.668 20.5 20.375 1 73 10 GLU B C 1
ATOM 2902 O O . GLU B 1 10 ? 3.455 20.438 20.594 1 73 10 GLU B O 1
ATOM 2907 N N . ARG B 1 11 ? 5.254 20.844 19.172 1 84.88 11 ARG B N 1
ATOM 2908 C CA . ARG B 1 11 ? 4.41 20.766 17.984 1 84.88 11 ARG B CA 1
ATOM 2909 C C . ARG B 1 11 ? 3.818 19.359 17.828 1 84.88 11 ARG B C 1
ATOM 2911 O O . ARG B 1 11 ? 2.652 19.219 17.453 1 84.88 11 ARG B O 1
ATOM 2918 N N . PHE B 1 12 ? 4.672 18.484 18.188 1 92 12 PHE B N 1
ATOM 2919 C CA . PHE B 1 12 ? 4.258 17.109 18.016 1 92 12 PHE B CA 1
ATOM 2920 C C . PHE B 1 12 ? 4.203 16.375 19.344 1 92 12 PHE B C 1
ATOM 2922 O O . PHE B 1 12 ? 4.941 16.719 20.281 1 92 12 PHE B O 1
ATOM 2929 N N . GLU B 1 13 ? 3.342 15.484 19.469 1 92.69 13 GLU B N 1
ATOM 2930 C CA . GLU B 1 13 ? 3.336 14.578 20.625 1 92.69 13 GLU B CA 1
ATOM 2931 C C . GLU B 1 13 ? 4.441 13.539 20.5 1 92.69 13 GLU B C 1
ATOM 2933 O O . GLU B 1 13 ? 5.09 13.195 21.5 1 92.69 13 GLU B O 1
ATOM 2938 N N . ARG B 1 14 ? 4.668 13.141 19.312 1 93.12 14 ARG B N 1
ATOM 2939 C CA . ARG B 1 14 ? 5.695 12.133 19.062 1 93.12 14 ARG B CA 1
ATOM 2940 C C . ARG B 1 14 ? 6.414 12.406 17.75 1 93.12 14 ARG B C 1
ATOM 2942 O O . ARG B 1 14 ? 5.781 12.75 16.75 1 93.12 14 ARG B O 1
ATOM 2949 N N . VAL B 1 15 ? 7.699 12.312 17.766 1 94.5 15 VAL B N 1
ATOM 2950 C CA . VAL B 1 15 ? 8.531 12.344 16.562 1 94.5 15 VAL B CA 1
ATOM 2951 C C . VAL B 1 15 ? 9.375 11.078 16.484 1 94.5 15 VAL B C 1
ATOM 2953 O O . VAL B 1 15 ? 10.055 10.711 17.453 1 94.5 15 VAL B O 1
ATOM 2956 N N . THR B 1 16 ? 9.258 10.352 15.414 1 94.19 16 THR B N 1
ATOM 2957 C CA . THR B 1 16 ? 10.086 9.18 15.148 1 94.19 16 THR B CA 1
ATOM 2958 C C . THR B 1 16 ? 11.062 9.445 14.008 1 94.19 16 THR B C 1
ATOM 2960 O O . THR B 1 16 ? 10.641 9.75 12.891 1 94.19 16 THR B O 1
ATOM 2963 N N . VAL B 1 17 ? 12.336 9.359 14.328 1 96.25 17 VAL B N 1
ATOM 2964 C CA . VAL B 1 17 ? 13.352 9.594 13.312 1 96.25 17 VAL B CA 1
ATOM 2965 C C . VAL B 1 17 ? 14.109 8.297 13.023 1 96.25 17 VAL B C 1
ATOM 2967 O O . VAL B 1 17 ? 14.703 7.707 13.93 1 96.25 17 VAL B O 1
ATOM 2970 N N . TYR B 1 18 ? 14.008 7.84 11.797 1 95.25 18 TYR B N 1
ATOM 2971 C CA . TYR B 1 18 ? 14.859 6.754 11.32 1 95.25 18 TYR B CA 1
ATOM 2972 C C . TYR B 1 18 ? 16.125 7.297 10.68 1 95.25 18 TYR B C 1
ATOM 2974 O O . TYR B 1 18 ? 16.078 8.18 9.82 1 95.25 18 TYR B O 1
ATOM 2982 N N . THR B 1 19 ? 17.25 6.82 11.117 1 92.69 19 THR B N 1
ATOM 2983 C CA . THR B 1 19 ? 18.516 7.277 10.547 1 92.69 19 THR B CA 1
ATOM 2984 C C . THR B 1 19 ? 19.281 6.109 9.93 1 92.69 19 THR B C 1
ATOM 2986 O O . THR B 1 19 ? 19.391 5.043 10.539 1 92.69 19 THR B O 1
ATOM 2989 N N . ASP B 1 20 ? 19.578 6.203 8.727 1 86.12 20 ASP B N 1
ATOM 2990 C CA . ASP B 1 20 ? 20.406 5.262 7.988 1 86.12 20 ASP B CA 1
ATOM 2991 C C . ASP B 1 20 ? 21.703 5.934 7.508 1 86.12 20 ASP B C 1
ATOM 2993 O O . ASP B 1 20 ? 21.828 6.254 6.324 1 86.12 20 ASP B O 1
ATOM 2997 N N . MET B 1 21 ? 22.438 6.348 8.461 1 77.75 21 MET B N 1
ATOM 2998 C CA . MET B 1 21 ? 23.703 7 8.18 1 77.75 21 MET B CA 1
ATOM 2999 C C . MET B 1 21 ? 24.875 6.102 8.578 1 77.75 21 MET B C 1
ATOM 3001 O O . MET B 1 21 ? 24.766 5.316 9.516 1 77.75 21 MET B O 1
ATOM 3005 N N . VAL B 1 22 ? 25.625 5.547 7.586 1 58.38 22 VAL B N 1
ATOM 3006 C CA . VAL B 1 22 ? 26.75 4.672 7.867 1 58.38 22 VAL B CA 1
ATOM 3007 C C . VAL B 1 22 ? 27.516 5.184 9.094 1 58.38 22 VAL B C 1
ATOM 3009 O O . VAL B 1 22 ? 27.891 6.352 9.141 1 58.38 22 VAL B O 1
ATOM 3012 N N . ASP B 1 23 ? 27.266 4.652 10.188 1 46.22 23 ASP B N 1
ATOM 3013 C CA . ASP B 1 23 ? 28.266 4.867 11.227 1 46.22 23 ASP B CA 1
ATOM 3014 C C . ASP B 1 23 ? 29.672 4.586 10.703 1 46.22 23 ASP B C 1
ATOM 3016 O O . ASP B 1 23 ? 29.922 3.516 10.148 1 46.22 23 ASP B O 1
ATOM 3020 N N . ALA B 1 24 ? 30.453 5.457 10.383 1 35.62 24 ALA B N 1
ATOM 3021 C CA . ALA B 1 24 ? 31.891 5.277 10.25 1 35.62 24 ALA B CA 1
ATOM 3022 C C . ALA B 1 24 ? 32.406 4.242 11.242 1 35.62 24 ALA B C 1
ATOM 3024 O O . ALA B 1 24 ? 33.594 3.936 11.258 1 35.62 24 ALA B O 1
ATOM 3025 N N . ALA B 1 25 ? 31.766 3.951 12.273 1 33.53 25 ALA B N 1
ATOM 3026 C CA . ALA B 1 25 ? 32.562 3.084 13.156 1 33.53 25 ALA B CA 1
ATOM 3027 C C . ALA B 1 25 ? 32.844 1.745 12.484 1 33.53 25 ALA B C 1
ATOM 3029 O O . ALA B 1 25 ? 33.781 1.04 12.875 1 33.53 25 ALA B O 1
ATOM 3030 N N . ASN B 1 26 ? 31.797 1.08 11.883 1 34.62 26 ASN B N 1
ATOM 3031 C CA . ASN B 1 26 ? 32.156 -0.283 11.508 1 34.62 26 ASN B CA 1
ATOM 3032 C C . ASN B 1 26 ? 32.969 -0.311 10.211 1 34.62 26 ASN B C 1
ATOM 3034 O O . ASN B 1 26 ? 33.312 -1.385 9.711 1 34.62 26 ASN B O 1
ATOM 3038 N N . THR B 1 27 ? 32.781 0.503 9.25 1 34.66 27 THR B N 1
ATOM 3039 C CA . THR B 1 27 ? 33.781 0.374 8.211 1 34.66 27 THR B CA 1
ATOM 3040 C C . THR B 1 27 ? 35.156 0.842 8.711 1 34.66 27 THR B C 1
ATOM 3042 O O . THR B 1 27 ? 35.281 1.979 9.172 1 34.66 27 THR B O 1
ATOM 3045 N N . GLN B 1 28 ? 35.906 0.029 9.164 1 33.06 28 GLN B N 1
ATOM 3046 C CA . GLN B 1 28 ? 37.344 0.196 9.406 1 33.06 28 GLN B CA 1
ATOM 3047 C C . GLN B 1 28 ? 37.969 1.121 8.367 1 33.06 28 GLN B C 1
ATOM 3049 O O . GLN B 1 28 ? 39.188 1.304 8.344 1 33.06 28 GLN B O 1
ATOM 3054 N N . LEU B 1 29 ? 37.562 1.035 7.105 1 31.84 29 LEU B N 1
ATOM 3055 C CA . LEU B 1 29 ? 38.531 1.763 6.309 1 31.84 29 LEU B CA 1
ATOM 3056 C C . LEU B 1 29 ? 38.812 3.146 6.895 1 31.84 29 LEU B C 1
ATOM 3058 O O . LEU B 1 29 ? 37.969 3.68 7.633 1 31.84 29 LEU B O 1
ATOM 3062 N N . GLU B 1 30 ? 39.844 3.803 6.359 1 34.38 30 GLU B N 1
ATOM 3063 C CA . GLU B 1 30 ? 40.781 4.855 6.754 1 34.38 30 GLU B CA 1
ATOM 3064 C C . GLU B 1 30 ? 40.031 6.098 7.242 1 34.38 30 GLU B C 1
ATOM 3066 O O . GLU B 1 30 ? 40.5 6.805 8.125 1 34.38 30 GLU B O 1
ATOM 3071 N N . GLY B 1 31 ? 39.156 6.906 6.398 1 35.91 31 GLY B N 1
ATOM 3072 C CA . GLY B 1 31 ? 39.281 8.328 6.695 1 35.91 31 GLY B CA 1
ATOM 3073 C C . GLY B 1 31 ? 38.406 8.758 7.863 1 35.91 31 GLY B C 1
ATOM 3074 O O . GLY B 1 31 ? 37.188 8.523 7.867 1 35.91 31 GLY B O 1
ATOM 3075 N N . ARG B 1 32 ? 38.844 8.906 9.078 1 43.97 32 ARG B N 1
ATOM 3076 C CA . ARG B 1 32 ? 38.562 9.484 10.391 1 43.97 32 ARG B CA 1
ATOM 3077 C C . ARG B 1 32 ? 37.469 10.555 10.305 1 43.97 32 ARG B C 1
ATOM 3079 O O . ARG B 1 32 ? 36.656 10.68 11.211 1 43.97 32 ARG B O 1
ATOM 3086 N N . GLY B 1 33 ? 37.406 11.18 9.164 1 45.31 33 GLY B N 1
ATOM 3087 C CA . GLY B 1 33 ? 36.594 12.375 8.969 1 45.31 33 GLY B CA 1
ATOM 3088 C C . GLY B 1 33 ? 35.125 12.07 8.781 1 45.31 33 GLY B C 1
ATOM 3089 O O . GLY B 1 33 ? 34.25 12.82 9.266 1 45.31 33 GLY B O 1
ATOM 3090 N N . ASP B 1 34 ? 34.719 10.805 8.141 1 58.81 34 ASP B N 1
ATOM 3091 C CA . ASP B 1 34 ? 33.312 10.508 7.828 1 58.81 34 ASP B CA 1
ATOM 3092 C C . ASP B 1 34 ? 32.531 10.086 9.078 1 58.81 34 ASP B C 1
ATOM 3094 O O . ASP B 1 34 ? 31.375 10.414 9.234 1 58.81 34 ASP B O 1
ATOM 3098 N N . ASP B 1 35 ? 33.281 9.445 9.977 1 67.19 35 ASP B N 1
ATOM 3099 C CA . ASP B 1 35 ? 32.656 9.047 11.219 1 67.19 35 ASP B CA 1
ATOM 3100 C C . ASP B 1 35 ? 32.344 10.266 12.094 1 67.19 35 ASP B C 1
ATOM 3102 O O . ASP B 1 35 ? 31.281 10.328 12.719 1 67.19 35 ASP B O 1
ATOM 3106 N N . GLU B 1 36 ? 33.375 11.109 12.117 1 77.44 36 GLU B N 1
ATOM 3107 C CA . GLU B 1 36 ? 33.156 12.32 12.906 1 77.44 36 GLU B CA 1
ATOM 3108 C C . GLU B 1 36 ? 31.984 13.133 12.344 1 77.44 36 GLU B C 1
ATOM 3110 O O . GLU B 1 36 ? 31.156 13.648 13.102 1 77.44 36 GLU B O 1
ATOM 3115 N N . GLU B 1 37 ? 31.922 13.094 11.016 1 84.5 37 GLU B N 1
ATOM 3116 C CA . GLU B 1 37 ? 30.828 13.828 10.391 1 84.5 37 GLU B CA 1
ATOM 3117 C C . GLU B 1 37 ? 29.469 13.211 10.734 1 84.5 37 GLU B C 1
ATOM 3119 O O . GLU B 1 37 ? 28.516 13.93 11.055 1 84.5 37 GLU B O 1
ATOM 3124 N N . ALA B 1 38 ? 29.406 11.945 10.688 1 84.81 38 ALA B N 1
ATOM 3125 C CA . ALA B 1 38 ? 28.156 11.25 10.984 1 84.81 38 ALA B CA 1
ATOM 3126 C C . ALA B 1 38 ? 27.719 11.5 12.422 1 84.81 38 ALA B C 1
ATOM 3128 O O . ALA B 1 38 ? 26.531 11.68 12.695 1 84.81 38 ALA B O 1
ATOM 3129 N N . ALA B 1 39 ? 28.719 11.531 13.273 1 86.25 39 ALA B N 1
ATOM 3130 C CA . ALA B 1 39 ? 28.391 11.766 14.68 1 86.25 39 ALA B CA 1
ATOM 3131 C C . ALA B 1 39 ? 27.828 13.164 14.891 1 86.25 39 ALA B C 1
ATOM 3133 O O . ALA B 1 39 ? 26.875 13.352 15.648 1 86.25 39 ALA B O 1
ATOM 3134 N N . VAL B 1 40 ? 28.469 14.07 14.25 1 90.5 40 VAL B N 1
ATOM 3135 C CA . VAL B 1 40 ? 28.016 15.453 14.367 1 90.5 40 VAL B CA 1
ATOM 3136 C C . VAL B 1 40 ? 26.594 15.586 13.805 1 90.5 40 VAL B C 1
ATOM 3138 O O . VAL B 1 40 ? 25.734 16.219 14.422 1 90.5 40 VAL B O 1
ATOM 3141 N N . LEU B 1 41 ? 26.391 14.992 12.727 1 93.19 41 LEU B N 1
ATOM 3142 C CA . LEU B 1 41 ? 25.078 15.086 12.086 1 93.19 41 LEU B CA 1
ATOM 3143 C C . LEU B 1 41 ? 24.016 14.391 12.922 1 93.19 41 LEU B C 1
ATOM 3145 O O . LEU B 1 41 ? 22.906 14.891 13.062 1 93.19 41 LEU B O 1
ATOM 3149 N N . LEU B 1 42 ? 24.359 13.273 13.477 1 91.12 42 LEU B N 1
ATOM 3150 C CA . LEU B 1 42 ? 23.406 12.539 14.305 1 91.12 42 LEU B CA 1
ATOM 3151 C C . LEU B 1 42 ? 23.047 13.336 15.547 1 91.12 42 LEU B C 1
ATOM 3153 O O . LEU B 1 42 ? 21.891 13.328 15.969 1 91.12 42 LEU B O 1
ATOM 3157 N N . ALA B 1 43 ? 24.031 13.984 16.094 1 92.38 43 ALA B N 1
ATOM 3158 C CA . ALA B 1 43 ? 23.766 14.82 17.266 1 92.38 43 ALA B CA 1
ATOM 3159 C C . ALA B 1 43 ? 22.828 15.977 16.906 1 92.38 43 ALA B C 1
ATOM 3161 O O . ALA B 1 43 ? 21.906 16.281 17.672 1 92.38 43 ALA B O 1
ATOM 3162 N N . LEU B 1 44 ? 23.047 16.531 15.781 1 94.06 44 LEU B N 1
ATOM 3163 C CA . LEU B 1 44 ? 22.203 17.625 15.32 1 94.06 44 LEU B CA 1
ATOM 3164 C C . LEU B 1 44 ? 20.781 17.141 15.07 1 94.06 44 LEU B C 1
ATOM 3166 O O . LEU B 1 44 ? 19.828 17.828 15.414 1 94.06 44 LEU B O 1
ATOM 3170 N N . ILE B 1 45 ? 20.656 16 14.492 1 94.38 45 ILE B N 1
ATOM 3171 C CA . ILE B 1 45 ? 19.359 15.414 14.219 1 94.38 45 ILE B CA 1
ATOM 3172 C C . ILE B 1 45 ? 18.594 15.203 15.531 1 94.38 45 ILE B C 1
ATOM 3174 O O . ILE B 1 45 ? 17.438 15.586 15.648 1 94.38 45 ILE B O 1
ATOM 3178 N N . ARG B 1 46 ? 19.312 14.656 16.453 1 92.56 46 ARG B N 1
ATOM 3179 C CA . ARG B 1 46 ? 18.672 14.367 17.734 1 92.56 46 ARG B CA 1
ATOM 3180 C C . ARG B 1 46 ? 18.25 15.648 18.438 1 92.56 46 ARG B C 1
ATOM 3182 O O . ARG B 1 46 ? 17.141 15.734 18.969 1 92.56 46 ARG B O 1
ATOM 3189 N N . THR B 1 47 ? 19.062 16.578 18.375 1 93.12 47 THR B N 1
ATOM 3190 C CA . THR B 1 47 ? 18.75 17.844 19.047 1 93.12 47 THR B CA 1
ATOM 3191 C C . THR B 1 47 ? 17.594 18.547 18.344 1 93.12 47 THR B C 1
ATOM 3193 O O . THR B 1 47 ? 16.688 19.062 19.016 1 93.12 47 THR B O 1
ATOM 3196 N N . SER B 1 48 ? 17.641 18.547 17.047 1 93.44 48 SER B N 1
ATOM 3197 C CA . SER B 1 48 ? 16.594 19.203 16.281 1 93.44 48 SER B CA 1
ATOM 3198 C C . SER B 1 48 ? 15.258 18.5 16.469 1 93.44 48 SER B C 1
ATOM 3200 O O . SER B 1 48 ? 14.227 19.172 16.625 1 93.44 48 SER B O 1
ATOM 3202 N N . ALA B 1 49 ? 15.258 17.188 16.469 1 93.06 49 ALA B N 1
ATOM 3203 C CA . ALA B 1 49 ? 14.031 16.422 16.625 1 93.06 49 ALA B CA 1
ATOM 3204 C C . ALA B 1 49 ? 13.477 16.547 18.031 1 93.06 49 ALA B C 1
ATOM 3206 O O . ALA B 1 49 ? 12.266 16.609 18.234 1 93.06 49 ALA B O 1
ATOM 3207 N N . ALA B 1 50 ? 14.344 16.578 19.016 1 92.25 50 ALA B N 1
ATOM 3208 C CA . ALA B 1 50 ? 13.938 16.656 20.422 1 92.25 50 ALA B CA 1
ATOM 3209 C C . ALA B 1 50 ? 13.227 17.984 20.703 1 92.25 50 ALA B C 1
ATOM 3211 O O . ALA B 1 50 ? 12.359 18.047 21.578 1 92.25 50 ALA B O 1
ATOM 3212 N N . ALA B 1 51 ? 13.562 18.953 19.953 1 90.94 51 ALA B N 1
ATOM 3213 C CA . ALA B 1 51 ? 12.977 20.281 20.172 1 90.94 51 ALA B CA 1
ATOM 3214 C C . ALA B 1 51 ? 11.531 20.312 19.688 1 90.94 51 ALA B C 1
ATOM 3216 O O . ALA B 1 51 ? 10.766 21.203 20.062 1 90.94 51 ALA B O 1
ATOM 3217 N N . LEU B 1 52 ? 11.125 19.359 18.859 1 90.56 52 LEU B N 1
ATOM 3218 C CA . LEU B 1 52 ? 9.812 19.406 18.219 1 90.56 52 LEU B CA 1
ATOM 3219 C C . LEU B 1 52 ? 8.797 18.578 19 1 90.56 52 LEU B C 1
ATOM 3221 O O . LEU B 1 52 ? 7.59 18.703 18.797 1 90.56 52 LEU B O 1
ATOM 3225 N N . ALA B 1 53 ? 9.25 17.641 19.812 1 86.94 53 ALA B N 1
ATOM 3226 C CA . ALA B 1 53 ? 8.281 16.656 20.281 1 86.94 53 ALA B CA 1
ATOM 3227 C C . ALA B 1 53 ? 8.43 16.406 21.781 1 86.94 53 ALA B C 1
ATOM 3229 O O . ALA B 1 53 ? 9.5 16.641 22.344 1 86.94 53 ALA B O 1
ATOM 3230 N N . ARG B 1 54 ? 7.379 15.93 22.391 1 86.31 54 ARG B N 1
ATOM 3231 C CA . ARG B 1 54 ? 7.383 15.445 23.766 1 86.31 54 ARG B CA 1
ATOM 3232 C C . ARG B 1 54 ? 8.055 14.078 23.859 1 86.31 54 ARG B C 1
ATOM 3234 O O . ARG B 1 54 ? 8.828 13.82 24.781 1 86.31 54 ARG B O 1
ATOM 3241 N N . GLN B 1 55 ? 7.742 13.266 22.922 1 89.69 55 GLN B N 1
ATOM 3242 C CA . GLN B 1 55 ? 8.32 11.938 22.828 1 89.69 55 GLN B CA 1
ATOM 3243 C C . GLN B 1 55 ? 9.156 11.781 21.562 1 89.69 55 GLN B C 1
ATOM 3245 O O . GLN B 1 55 ? 8.633 11.93 20.453 1 89.69 55 GLN B O 1
ATOM 3250 N N . LEU B 1 56 ? 10.414 11.547 21.766 1 93 56 LEU B N 1
ATOM 3251 C CA . LEU B 1 56 ? 11.305 11.328 20.625 1 93 56 LEU B CA 1
ATOM 3252 C C . LEU B 1 56 ? 11.734 9.867 20.547 1 93 56 LEU B C 1
ATOM 3254 O O . LEU B 1 56 ? 12.18 9.289 21.547 1 93 56 LEU B O 1
ATOM 3258 N N . VAL B 1 57 ? 11.516 9.273 19.438 1 91.19 57 VAL B N 1
ATOM 3259 C CA . VAL B 1 57 ? 12.008 7.93 19.156 1 91.19 57 VAL B CA 1
ATOM 3260 C C . VAL B 1 57 ? 13.023 7.988 18.016 1 91.19 57 VAL B C 1
ATOM 3262 O O . VAL B 1 57 ? 12.711 8.461 16.922 1 91.19 57 VAL B O 1
ATOM 3265 N N . VAL B 1 58 ? 14.211 7.605 18.312 1 92.38 58 VAL B N 1
ATOM 3266 C CA . VAL B 1 58 ? 15.234 7.555 17.281 1 92.38 58 VAL B CA 1
ATOM 3267 C C . VAL B 1 58 ? 15.625 6.102 17 1 92.38 58 VAL B C 1
ATOM 3269 O O . VAL B 1 58 ? 15.984 5.367 17.922 1 92.38 58 VAL B O 1
ATOM 3272 N N . VAL B 1 59 ? 15.445 5.719 15.766 1 90.81 59 VAL B N 1
ATOM 3273 C CA . VAL B 1 59 ? 15.844 4.383 15.328 1 90.81 59 VAL B CA 1
ATOM 3274 C C . VAL B 1 59 ? 17.094 4.48 14.445 1 90.81 59 VAL B C 1
ATOM 3276 O O . VAL B 1 59 ? 17.016 4.973 13.32 1 90.81 59 VAL B O 1
ATOM 3279 N N . ASP B 1 60 ? 18.172 4.07 14.977 1 87.06 60 ASP B N 1
ATOM 3280 C CA . ASP B 1 60 ? 19.438 4.113 14.242 1 87.06 60 ASP B CA 1
ATOM 3281 C C . ASP B 1 60 ? 19.984 2.703 14.008 1 87.06 60 ASP B C 1
ATOM 3283 O O . ASP B 1 60 ? 19.297 1.715 14.281 1 87.06 60 ASP B O 1
ATOM 3287 N N . SER B 1 61 ? 21.172 2.641 13.336 1 76.56 61 SER B N 1
ATOM 3288 C CA . SER B 1 61 ? 21.766 1.349 13.008 1 76.56 61 SER B CA 1
ATOM 3289 C C . SER B 1 61 ? 21.969 0.502 14.258 1 76.56 61 SER B C 1
ATOM 3291 O O . SER B 1 61 ? 21.844 -0.724 14.219 1 76.56 61 SER B O 1
ATOM 3293 N N . LYS B 1 62 ? 22.219 1.132 15.344 1 71.81 62 LYS B N 1
ATOM 3294 C CA . LYS B 1 62 ? 22.422 0.415 16.594 1 71.81 62 LYS B CA 1
ATOM 3295 C C . LYS B 1 62 ? 21.109 -0.194 17.094 1 71.81 62 LYS B C 1
ATOM 3297 O O . LYS B 1 62 ? 21.109 -1.289 17.656 1 71.81 62 LYS B O 1
ATOM 3302 N N . SER B 1 63 ? 20.016 0.513 16.828 1 75.06 63 SER B N 1
ATOM 3303 C CA . SER B 1 63 ? 18.703 0.049 17.234 1 75.06 63 SER B CA 1
ATOM 3304 C C . SER B 1 63 ? 18.234 -1.123 16.375 1 75.06 63 SER B C 1
ATOM 3306 O O . SER B 1 63 ? 17.375 -1.898 16.797 1 75.06 63 SER B O 1
ATOM 3308 N N . LEU B 1 64 ? 18.781 -1.17 15.188 1 73.5 64 LEU B N 1
ATOM 3309 C CA . LEU B 1 64 ? 18.312 -2.164 14.227 1 73.5 64 LEU B CA 1
ATOM 3310 C C . LEU B 1 64 ? 19.062 -3.482 14.406 1 73.5 64 LEU B C 1
ATOM 3312 O O . LEU B 1 64 ? 18.609 -4.523 13.922 1 73.5 64 LEU B O 1
ATOM 3316 N N . LEU B 1 65 ? 20.312 -3.525 15.016 1 59.59 65 LEU B N 1
ATOM 3317 C CA . LEU B 1 65 ? 21.094 -4.742 15.242 1 59.59 65 LEU B CA 1
ATOM 3318 C C . LEU B 1 65 ? 20.484 -5.57 16.375 1 59.59 65 LEU B C 1
ATOM 3320 O O . LEU B 1 65 ? 19.969 -5.016 17.344 1 59.59 65 LEU B O 1
ATOM 3324 N N . PRO B 1 66 ? 20.266 -6.867 16.156 1 50.94 66 PRO B N 1
ATOM 3325 C CA . PRO B 1 66 ? 19.734 -7.707 17.234 1 50.94 66 PRO B CA 1
ATOM 3326 C C . PRO B 1 66 ? 20.562 -7.625 18.516 1 50.94 66 PRO B C 1
ATOM 3328 O O . PRO B 1 66 ? 21.766 -7.332 18.453 1 50.94 66 PRO B O 1
ATOM 3331 N N . SER B 1 67 ? 19.969 -7.598 19.719 1 42.88 67 SER B N 1
ATOM 3332 C CA . SER B 1 67 ? 20.594 -7.594 21.047 1 42.88 67 SER B CA 1
ATOM 3333 C C . SER B 1 67 ? 21.766 -8.57 21.109 1 42.88 67 SER B C 1
ATOM 3335 O O . SER B 1 67 ? 22.734 -8.328 21.828 1 42.88 67 SER B O 1
ATOM 3337 N N . ALA B 1 68 ? 21.875 -9.812 20.625 1 36.25 68 ALA B N 1
ATOM 3338 C CA . ALA B 1 68 ? 22.969 -10.75 20.828 1 36.25 68 ALA B CA 1
ATOM 3339 C C . ALA B 1 68 ? 24.266 -10.219 20.203 1 36.25 68 ALA B C 1
ATOM 3341 O O . ALA B 1 68 ? 25.359 -10.469 20.719 1 36.25 68 ALA B O 1
ATOM 3342 N N . GLU B 1 69 ? 24.359 -9.68 19.109 1 39.5 69 GLU B N 1
ATOM 3343 C CA . GLU B 1 69 ? 25.625 -9.227 18.562 1 39.5 69 GLU B CA 1
ATOM 3344 C C . GLU B 1 69 ? 26.109 -7.957 19.281 1 39.5 69 GLU B C 1
ATOM 3346 O O . GLU B 1 69 ? 27.266 -7.551 19.125 1 39.5 69 GLU B O 1
ATOM 3351 N N . GLN B 1 70 ? 25.234 -7.305 19.859 1 34.97 70 GLN B N 1
ATOM 3352 C CA . GLN B 1 70 ? 25.797 -6.215 20.641 1 34.97 70 GLN B CA 1
ATOM 3353 C C . GLN B 1 70 ? 26.781 -6.742 21.688 1 34.97 70 GLN B C 1
ATOM 3355 O O . GLN B 1 70 ? 27.672 -6.012 22.125 1 34.97 70 GLN B O 1
ATOM 3360 N N . ALA B 1 71 ? 26.641 -7.988 22.188 1 32.19 71 ALA B N 1
ATOM 3361 C CA . ALA B 1 71 ? 27.5 -8.492 23.25 1 32.19 71 ALA B CA 1
ATOM 3362 C C . ALA B 1 71 ? 28.703 -9.227 22.672 1 32.19 71 ALA B C 1
ATOM 3364 O O . ALA B 1 71 ? 29.516 -9.781 23.422 1 32.19 71 ALA B O 1
ATOM 3365 N N . ARG B 1 72 ? 28.781 -9.672 21.469 1 29.52 72 ARG B N 1
ATOM 3366 C CA . ARG B 1 72 ? 30.016 -10.398 21.234 1 29.52 72 ARG B CA 1
ATOM 3367 C C . ARG B 1 72 ? 31.219 -9.453 21.234 1 29.52 72 ARG B C 1
ATOM 3369 O O . ARG B 1 72 ? 31.203 -8.414 20.578 1 29.52 72 ARG B O 1
ATOM 3376 N N . PRO B 1 73 ? 32.031 -9.609 22.141 1 27.16 73 PRO B N 1
ATOM 3377 C CA . PRO B 1 73 ? 33.344 -8.914 22.125 1 27.16 73 PRO B CA 1
ATOM 3378 C C . PRO B 1 73 ? 34.031 -8.984 20.766 1 27.16 73 PRO B C 1
ATOM 3380 O O . PRO B 1 73 ? 33.906 -9.984 20.047 1 27.16 73 PRO B O 1
ATOM 3383 N N . SER B 1 74 ? 34.25 -7.898 20.125 1 30.05 74 SER B N 1
ATOM 3384 C CA . SER B 1 74 ? 35.125 -7.719 18.969 1 30.05 74 SER B CA 1
ATOM 3385 C C . SER B 1 74 ? 36.312 -8.672 19.031 1 30.05 74 SER B C 1
ATOM 3387 O O . SER B 1 74 ? 37.219 -8.516 19.875 1 30.05 74 SER B O 1
ATOM 3389 N N . LEU B 1 75 ? 36.156 -9.922 18.828 1 27.19 75 LEU B N 1
ATOM 3390 C CA . LEU B 1 75 ? 37.469 -10.539 18.703 1 27.19 75 LEU B CA 1
ATOM 3391 C C . LEU B 1 75 ? 38.312 -9.836 17.641 1 27.19 75 LEU B C 1
ATOM 3393 O O . LEU B 1 75 ? 37.75 -9.367 16.641 1 27.19 75 LEU B O 1
ATOM 3397 N N . PRO B 1 76 ? 39.5 -9.414 18 1 26.61 76 PRO B N 1
ATOM 3398 C CA . PRO B 1 76 ? 40.469 -8.727 17.125 1 26.61 76 PRO B CA 1
ATOM 3399 C C . PRO B 1 76 ? 40.594 -9.398 15.766 1 26.61 76 PRO B C 1
ATOM 3401 O O . PRO B 1 76 ? 40.719 -10.625 15.688 1 26.61 76 PRO B O 1
ATOM 3404 N N . PRO B 1 77 ? 39.969 -8.789 14.75 1 27.14 77 PRO B N 1
ATOM 3405 C CA . PRO B 1 77 ? 40.219 -9.406 13.445 1 27.14 77 PRO B CA 1
ATOM 3406 C C . PRO B 1 77 ? 41.719 -9.703 13.219 1 27.14 77 PRO B C 1
ATOM 3408 O O . PRO B 1 77 ? 42.562 -8.977 13.734 1 27.14 77 PRO B O 1
ATOM 3411 N N . LYS B 1 78 ? 42.125 -10.914 13.188 1 26.39 78 LYS B N 1
ATOM 3412 C CA . LYS B 1 78 ? 43.438 -11.148 12.625 1 26.39 78 LYS B CA 1
ATOM 3413 C C . LYS B 1 78 ? 43.656 -10.32 11.359 1 26.39 78 LYS B C 1
ATOM 3415 O O . LYS B 1 78 ? 42.688 -10.031 10.633 1 26.39 78 LYS B O 1
ATOM 3420 N N . GLY B 1 79 ? 44.844 -9.555 11.07 1 24.5 79 GLY B N 1
ATOM 3421 C CA . GLY B 1 79 ? 45.469 -8.578 10.219 1 24.5 79 GLY B CA 1
ATOM 3422 C C . GLY B 1 79 ? 45.25 -8.836 8.742 1 24.5 79 GLY B C 1
ATOM 3423 O O . GLY B 1 79 ? 46 -8.328 7.895 1 24.5 79 GLY B O 1
ATOM 3424 N N . ASP B 1 80 ? 44.594 -9.906 8.297 1 25.44 80 ASP B N 1
ATOM 3425 C CA . ASP B 1 80 ? 44.906 -9.953 6.871 1 25.44 80 ASP B CA 1
ATOM 3426 C C . ASP B 1 80 ? 44.219 -8.812 6.129 1 25.44 80 ASP B C 1
ATOM 3428 O O . ASP B 1 80 ? 43.094 -8.414 6.484 1 25.44 80 ASP B O 1
ATOM 3432 N N . THR B 1 81 ? 44.906 -7.965 5.254 1 26.53 81 THR B N 1
ATOM 3433 C CA . THR B 1 81 ? 44.938 -6.734 4.469 1 26.53 81 THR B CA 1
ATOM 3434 C C . THR B 1 81 ? 43.75 -6.633 3.549 1 26.53 81 THR B C 1
ATOM 3436 O O . THR B 1 81 ? 43.625 -5.699 2.75 1 26.53 81 THR B O 1
ATOM 3439 N N . GLY B 1 82 ? 43 -7.676 3.252 1 26.23 82 GLY B N 1
ATOM 3440 C CA . GLY B 1 82 ? 42.219 -7.352 2.061 1 26.23 82 GLY B CA 1
ATOM 3441 C C . GLY B 1 82 ? 41.094 -6.391 2.332 1 26.23 82 GLY B C 1
ATOM 3442 O O . GLY B 1 82 ? 40.125 -6.719 3.059 1 26.23 82 GLY B O 1
ATOM 3443 N N . THR B 1 83 ? 41.25 -5.027 2.35 1 26.88 83 THR B N 1
ATOM 3444 C CA . THR B 1 83 ? 40.656 -3.758 2.758 1 26.88 83 THR B CA 1
ATOM 3445 C C . THR B 1 83 ? 39.281 -3.584 2.139 1 26.88 83 THR B C 1
ATOM 3447 O O . THR B 1 83 ? 38.375 -3.029 2.768 1 26.88 83 THR B O 1
ATOM 3450 N N . ALA B 1 84 ? 39.219 -3.545 0.789 1 27.61 84 ALA B N 1
ATOM 3451 C CA . ALA B 1 84 ? 38.188 -2.77 0.064 1 27.61 84 ALA B CA 1
ATOM 3452 C C . ALA B 1 84 ? 36.812 -3.373 0.24 1 27.61 84 ALA B C 1
ATOM 3454 O O . ALA B 1 84 ? 35.812 -2.713 -0.026 1 27.61 84 ALA B O 1
ATOM 3455 N N . SER B 1 85 ? 36.688 -4.668 0.398 1 27.94 85 SER B N 1
ATOM 3456 C CA . SER B 1 85 ? 35.438 -5.41 0.199 1 27.94 85 SER B CA 1
ATOM 3457 C C . SER B 1 85 ? 34.469 -5.164 1.341 1 27.94 85 SER B C 1
ATOM 3459 O O . SER B 1 85 ? 33.344 -5.691 1.336 1 27.94 85 SER B O 1
ATOM 3461 N N . VAL B 1 86 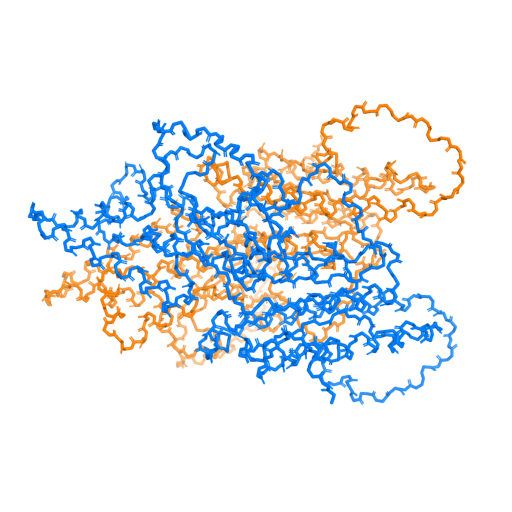? 34.906 -4.527 2.426 1 28.98 86 VAL B N 1
ATOM 3462 C CA . VAL B 1 86 ? 34.188 -4.504 3.695 1 28.98 86 VAL B CA 1
ATOM 3463 C C . VAL B 1 86 ? 33.156 -3.357 3.697 1 28.98 86 VAL B C 1
ATOM 3465 O O . VAL B 1 86 ? 32.125 -3.443 4.348 1 28.98 86 VAL B O 1
ATOM 3468 N N . ALA B 1 87 ? 33.5 -2.205 3.076 1 30.05 87 ALA B N 1
ATOM 3469 C CA . ALA B 1 87 ? 32.688 -0.999 3.174 1 30.05 87 ALA B CA 1
ATOM 3470 C C . ALA B 1 87 ? 31.328 -1.203 2.52 1 30.05 87 ALA B C 1
ATOM 3472 O O . ALA B 1 87 ? 30.328 -0.657 2.979 1 30.05 87 ALA B O 1
ATOM 3473 N N . ALA B 1 88 ? 31.234 -1.697 1.283 1 34.28 88 ALA B N 1
ATOM 3474 C CA . ALA B 1 88 ? 30 -1.975 0.544 1 34.28 88 ALA B CA 1
ATOM 3475 C C . ALA B 1 88 ? 29.062 -2.867 1.353 1 34.28 88 ALA B C 1
ATOM 3477 O O . ALA B 1 88 ? 27.844 -2.818 1.179 1 34.28 88 ALA B O 1
ATOM 3478 N N . SER B 1 89 ? 29.531 -3.648 2.312 1 37.53 89 SER B N 1
ATOM 3479 C CA . SER B 1 89 ? 28.828 -4.668 3.084 1 37.53 89 SER B CA 1
ATOM 3480 C C . SER B 1 89 ? 27.969 -4.043 4.176 1 37.53 89 SER B C 1
ATOM 3482 O O . SER B 1 89 ? 26.859 -4.516 4.457 1 37.53 89 SER B O 1
ATOM 3484 N N . SER B 1 90 ? 28.5 -2.916 4.848 1 38.94 90 SER B N 1
ATOM 3485 C CA . SER B 1 90 ? 27.828 -2.383 6.027 1 38.94 90 SER B CA 1
ATOM 3486 C C . SER B 1 90 ? 26.594 -1.576 5.641 1 38.94 90 SER B C 1
ATOM 3488 O O . SER B 1 90 ? 25.562 -1.646 6.312 1 38.94 90 SER B O 1
ATOM 3490 N N . SER B 1 91 ? 26.688 -0.622 4.633 1 44.09 91 SER B N 1
ATOM 3491 C CA . SER B 1 91 ? 25.578 0.212 4.164 1 44.09 91 SER B CA 1
ATOM 3492 C C . SER B 1 91 ? 24.422 -0.638 3.676 1 44.09 91 SER B C 1
ATOM 3494 O O . SER B 1 91 ? 23.25 -0.271 3.863 1 44.09 91 SER B O 1
ATOM 3496 N N . THR B 1 92 ? 24.797 -1.723 2.936 1 50.59 92 THR B N 1
ATOM 3497 C CA . THR B 1 92 ? 23.875 -2.676 2.338 1 50.59 92 THR B CA 1
ATOM 3498 C C . THR B 1 92 ? 23.047 -3.371 3.412 1 50.59 92 THR B C 1
ATOM 3500 O O . THR B 1 92 ? 21.859 -3.639 3.211 1 50.59 92 THR B O 1
ATOM 3503 N N . SER B 1 93 ? 23.625 -3.365 4.629 1 61.88 93 SER B N 1
ATOM 3504 C CA . SER B 1 93 ? 23.016 -4.109 5.727 1 61.88 93 SER B CA 1
ATOM 3505 C C . SER B 1 93 ? 21.922 -3.289 6.41 1 61.88 93 SER B C 1
ATOM 3507 O O . SER B 1 93 ? 20.859 -3.814 6.738 1 61.88 93 SER B O 1
ATOM 3509 N N . THR B 1 94 ? 22.047 -1.967 6.176 1 79.44 94 THR B N 1
ATOM 3510 C CA . THR B 1 94 ? 21.125 -1.138 6.938 1 79.44 94 THR B CA 1
ATOM 3511 C C . THR B 1 94 ? 19.781 -1.025 6.215 1 79.44 94 THR B C 1
ATOM 3513 O O . THR B 1 94 ? 18.734 -0.973 6.855 1 79.44 94 THR B O 1
ATOM 3516 N N . THR B 1 95 ? 19.859 -1.115 4.852 1 85.75 95 THR B N 1
ATOM 3517 C CA . THR B 1 95 ? 18.625 -1.042 4.078 1 85.75 95 THR B CA 1
ATOM 3518 C C . THR B 1 95 ? 17.719 -2.227 4.398 1 85.75 95 THR B C 1
ATOM 3520 O O . THR B 1 95 ? 16.547 -2.045 4.746 1 85.75 95 THR B O 1
ATOM 3523 N N . ALA B 1 96 ? 18.266 -3.363 4.352 1 81.38 96 ALA B N 1
ATOM 3524 C CA . ALA B 1 96 ? 17.469 -4.562 4.613 1 81.38 96 ALA B CA 1
ATOM 3525 C C . ALA B 1 96 ? 16.953 -4.574 6.051 1 81.38 96 ALA B C 1
ATOM 3527 O O . ALA B 1 96 ? 15.828 -4.988 6.309 1 81.38 96 ALA B O 1
ATOM 3528 N N . GLN B 1 97 ? 17.812 -4.102 6.953 1 83.44 97 GLN B N 1
ATOM 3529 C CA . GLN B 1 97 ? 17.422 -4.07 8.359 1 83.44 97 GLN B CA 1
ATOM 3530 C C . GLN B 1 97 ? 16.266 -3.096 8.586 1 83.44 97 GLN B C 1
ATOM 3532 O O . GLN B 1 97 ? 15.336 -3.398 9.336 1 83.44 97 GLN B O 1
ATOM 3537 N N . LEU B 1 98 ? 16.344 -1.999 7.957 1 88.44 98 LEU B N 1
ATOM 3538 C CA . LEU B 1 98 ? 15.281 -1.01 8.086 1 88.44 98 LEU B CA 1
ATOM 3539 C C . LEU B 1 98 ? 13.977 -1.538 7.508 1 88.44 98 LEU B C 1
ATOM 3541 O O . LEU B 1 98 ? 12.914 -1.349 8.102 1 88.44 98 LEU B O 1
ATOM 3545 N N . LEU B 1 99 ? 14.055 -2.197 6.371 1 86.81 99 LEU B N 1
ATOM 3546 C CA . LEU B 1 99 ? 12.875 -2.771 5.734 1 86.81 99 LEU B CA 1
ATOM 3547 C C . LEU B 1 99 ? 12.219 -3.807 6.641 1 86.81 99 LEU B C 1
ATOM 3549 O O . LEU B 1 99 ? 11 -3.787 6.832 1 86.81 99 LEU B O 1
ATOM 3553 N N . ARG B 1 100 ? 12.977 -4.605 7.215 1 81.25 100 ARG B N 1
ATOM 3554 C CA . ARG B 1 100 ? 12.445 -5.637 8.102 1 81.25 100 ARG B CA 1
ATOM 3555 C C . ARG B 1 100 ? 11.852 -5.016 9.367 1 81.25 100 ARG B C 1
ATOM 3557 O O . ARG B 1 100 ? 10.82 -5.477 9.859 1 81.25 100 ARG B O 1
ATOM 3564 N N . TYR B 1 101 ? 12.562 -4.016 9.914 1 85.12 101 TYR B N 1
ATOM 3565 C CA . TYR B 1 101 ? 12.047 -3.305 11.07 1 85.12 101 TYR B CA 1
ATOM 3566 C C . TYR B 1 101 ? 10.672 -2.713 10.781 1 85.12 101 TYR B C 1
ATOM 3568 O O . TYR B 1 101 ? 9.742 -2.865 11.578 1 85.12 101 TYR B O 1
ATOM 3576 N N . TRP B 1 102 ? 10.523 -2.086 9.641 1 86.94 102 TRP B N 1
ATOM 3577 C CA . TRP B 1 102 ? 9.258 -1.459 9.281 1 86.94 102 TRP B CA 1
ATOM 3578 C C . TRP B 1 102 ? 8.172 -2.508 9.047 1 86.94 102 TRP B C 1
ATOM 3580 O O . TRP B 1 102 ? 7.016 -2.307 9.406 1 86.94 102 TRP B O 1
ATOM 3590 N N . GLN B 1 103 ? 8.531 -3.617 8.469 1 79.44 103 GLN B N 1
ATOM 3591 C CA . GLN B 1 103 ? 7.57 -4.695 8.258 1 79.44 103 GLN B CA 1
ATOM 3592 C C . GLN B 1 103 ? 7.059 -5.238 9.586 1 79.44 103 GLN B C 1
ATOM 3594 O O . GLN B 1 103 ? 5.867 -5.52 9.734 1 79.44 103 GLN B O 1
ATOM 3599 N N . ALA B 1 104 ? 7.957 -5.32 10.508 1 77.44 104 ALA B N 1
ATOM 3600 C CA . ALA B 1 104 ? 7.57 -5.781 11.836 1 77.44 104 ALA B CA 1
ATOM 3601 C C . ALA B 1 104 ? 6.652 -4.773 12.523 1 77.44 104 ALA B C 1
ATOM 3603 O O . ALA B 1 104 ? 5.684 -5.156 13.18 1 77.44 104 ALA B O 1
ATOM 3604 N N . GLU B 1 105 ? 6.98 -3.504 12.383 1 80.31 105 GLU B N 1
ATOM 3605 C CA . GLU B 1 105 ? 6.129 -2.455 12.938 1 80.31 105 GLU B CA 1
ATOM 3606 C C . GLU B 1 105 ? 4.73 -2.498 12.336 1 80.31 105 GLU B C 1
ATOM 3608 O O . GLU B 1 105 ? 3.736 -2.324 13.039 1 80.31 105 GLU B O 1
ATOM 3613 N N . GLU B 1 106 ? 4.668 -2.717 11.023 1 76.44 106 GLU B N 1
ATOM 3614 C CA . GLU B 1 106 ? 3.389 -2.721 10.328 1 76.44 106 GLU B CA 1
ATOM 3615 C C . GLU B 1 106 ? 2.566 -3.957 10.688 1 76.44 106 GLU B C 1
ATOM 3617 O O . GLU B 1 106 ? 1.335 -3.912 10.68 1 76.44 106 GLU B O 1
ATOM 3622 N N . ALA B 1 107 ? 3.256 -4.98 11.055 1 69.06 107 ALA B N 1
ATOM 3623 C CA . ALA B 1 107 ? 2.578 -6.223 11.422 1 69.06 107 ALA B CA 1
ATOM 3624 C C . ALA B 1 107 ? 1.953 -6.109 12.812 1 69.06 107 ALA B C 1
ATOM 3626 O O . ALA B 1 107 ? 0.967 -6.785 13.109 1 69.06 107 ALA B O 1
ATOM 3627 N N . ASP B 1 108 ? 2.57 -5.25 13.562 1 70.5 108 ASP B N 1
ATOM 3628 C CA . ASP B 1 108 ? 2.059 -5.062 14.914 1 70.5 108 ASP B CA 1
ATOM 3629 C C . ASP B 1 108 ? 0.926 -4.039 14.945 1 70.5 108 ASP B C 1
ATOM 3631 O O . ASP B 1 108 ? 1.103 -2.922 15.43 1 70.5 108 ASP B O 1
ATOM 3635 N N . VAL B 1 109 ? -0.204 -4.488 14.492 1 65.06 109 VAL B N 1
ATOM 3636 C CA . VAL B 1 109 ? -1.376 -3.635 14.336 1 65.06 109 VAL B CA 1
ATOM 3637 C C . VAL B 1 109 ? -1.851 -3.148 15.703 1 65.06 109 VAL B C 1
ATOM 3639 O O . VAL B 1 109 ? -2.318 -2.016 15.836 1 65.06 109 VAL B O 1
ATOM 3642 N N . TYR B 1 110 ? -1.762 -3.949 16.625 1 65.31 110 TYR B N 1
ATOM 3643 C CA . TYR B 1 110 ? -2.256 -3.611 17.953 1 65.31 110 TYR B CA 1
ATOM 3644 C C . TYR B 1 110 ? -1.516 -2.406 18.516 1 65.31 110 TYR B C 1
ATOM 3646 O O . TYR B 1 110 ? -2.139 -1.446 18.984 1 65.31 110 TYR B O 1
ATOM 3654 N N . THR B 1 111 ? -0.272 -2.463 18.438 1 68.81 111 THR B N 1
ATOM 3655 C CA . THR B 1 111 ? 0.521 -1.359 18.953 1 68.81 111 THR B CA 1
ATOM 3656 C C . THR B 1 111 ? 0.405 -0.13 18.062 1 68.81 111 THR B C 1
ATOM 3658 O O . THR B 1 111 ? 0.272 0.993 18.547 1 68.81 111 THR B O 1
ATOM 3661 N N . ARG B 1 112 ? 0.356 -0.352 16.812 1 71.94 112 ARG B N 1
ATOM 3662 C CA . ARG B 1 112 ? 0.423 0.747 15.859 1 71.94 112 ARG B CA 1
ATOM 3663 C C . ARG B 1 112 ? -0.917 1.47 15.766 1 71.94 112 ARG B C 1
ATOM 3665 O O . ARG B 1 112 ? -0.96 2.699 15.68 1 71.94 112 ARG B O 1
ATOM 3672 N N . ASP B 1 113 ? -1.944 0.643 15.812 1 68 113 ASP B N 1
ATOM 3673 C CA . ASP B 1 113 ? -3.227 1.249 15.477 1 68 113 ASP B CA 1
ATOM 3674 C C . ASP B 1 113 ? -4.164 1.27 16.688 1 68 113 ASP B C 1
ATOM 3676 O O . ASP B 1 113 ? -4.836 2.271 16.938 1 68 113 ASP B O 1
ATOM 3680 N N . VAL B 1 114 ? -4.176 0.231 17.359 1 64.75 114 VAL B N 1
ATOM 3681 C CA . VAL B 1 114 ? -5.195 0.071 18.391 1 64.75 114 VAL B CA 1
ATOM 3682 C C . VAL B 1 114 ? -4.762 0.802 19.656 1 64.75 114 VAL B C 1
ATOM 3684 O O . VAL B 1 114 ? -5.539 1.565 20.234 1 64.75 114 VAL B O 1
ATOM 3687 N N . ASN B 1 115 ? -3.518 0.59 20.031 1 69.69 115 ASN B N 1
ATOM 3688 C CA . ASN B 1 115 ? -3.037 1.162 21.281 1 69.69 115 ASN B CA 1
ATOM 3689 C C . ASN B 1 115 ? -2.414 2.539 21.062 1 69.69 115 ASN B C 1
ATOM 3691 O O . ASN B 1 115 ? -2 3.193 22.016 1 69.69 115 ASN B O 1
ATOM 3695 N N . ASN B 1 116 ? -2.367 2.914 19.859 1 77.31 116 ASN B N 1
ATOM 3696 C CA . ASN B 1 116 ? -1.769 4.215 19.578 1 77.31 116 ASN B CA 1
ATOM 3697 C C . ASN B 1 116 ? -2.676 5.359 20.031 1 77.31 116 ASN B C 1
ATOM 3699 O O . ASN B 1 116 ? -3.797 5.496 19.547 1 77.31 116 ASN B O 1
ATOM 3703 N N . THR B 1 117 ? -2.219 6.109 20.906 1 80.06 117 THR B N 1
ATOM 3704 C CA . THR B 1 117 ? -3.016 7.207 21.438 1 80.06 117 THR B CA 1
ATOM 3705 C C . THR B 1 117 ? -2.564 8.539 20.859 1 80.06 117 THR B C 1
ATOM 3707 O O . THR B 1 117 ? -3.146 9.586 21.156 1 80.06 117 THR B O 1
ATOM 3710 N N . VAL B 1 118 ? -1.562 8.586 20.078 1 86.69 118 VAL B N 1
ATOM 3711 C CA . VAL B 1 118 ? -1.054 9.828 19.484 1 86.69 118 VAL B CA 1
ATOM 3712 C C . VAL B 1 118 ? -1.867 10.188 18.25 1 86.69 118 VAL B C 1
ATOM 3714 O O . VAL B 1 118 ? -1.933 9.414 17.297 1 86.69 118 VAL B O 1
ATOM 3717 N N . PRO B 1 119 ? -2.477 11.352 18.297 1 86.31 119 PRO B N 1
ATOM 3718 C CA . PRO B 1 119 ? -3.254 11.75 17.109 1 86.31 119 PRO B CA 1
ATOM 3719 C C . PRO B 1 119 ? -2.418 11.797 15.844 1 86.31 119 PRO B C 1
ATOM 3721 O O . PRO B 1 119 ? -1.239 12.164 15.883 1 86.31 119 PRO B O 1
ATOM 3724 N N . PHE B 1 120 ? -3.043 11.578 14.773 1 87.81 120 PHE B N 1
ATOM 3725 C CA . PHE B 1 120 ? -2.396 11.445 13.477 1 87.81 120 PHE B CA 1
ATOM 3726 C C . PHE B 1 120 ? -1.624 12.711 13.125 1 87.81 120 PHE B C 1
ATOM 3728 O O . PHE B 1 120 ? -0.469 12.641 12.703 1 87.81 120 PHE B O 1
ATOM 3735 N N . MET B 1 121 ? -2.199 13.852 13.422 1 89.56 121 MET B N 1
ATOM 3736 C CA . MET B 1 121 ? -1.592 15.125 13.039 1 89.56 121 MET B CA 1
ATOM 3737 C C . MET B 1 121 ? -0.488 15.516 14.008 1 89.56 121 MET B C 1
ATOM 3739 O O . MET B 1 121 ? 0.305 16.422 13.727 1 89.56 121 MET B O 1
ATOM 3743 N N . ARG B 1 122 ? -0.376 14.836 15.086 1 91.44 122 ARG B N 1
ATOM 3744 C CA . ARG B 1 122 ? 0.623 15.172 16.094 1 91.44 122 ARG B CA 1
ATOM 3745 C C . ARG B 1 122 ? 1.727 14.117 16.141 1 91.44 122 ARG B C 1
ATOM 3747 O O . ARG B 1 122 ? 2.568 14.133 17.047 1 91.44 122 ARG B O 1
ATOM 3754 N N . ASP B 1 123 ? 1.606 13.234 15.25 1 91.62 123 ASP B N 1
ATOM 3755 C CA . ASP B 1 123 ? 2.635 12.219 15.039 1 91.62 123 ASP B CA 1
ATOM 3756 C C . ASP B 1 123 ? 3.441 12.508 13.773 1 91.62 123 ASP B C 1
ATOM 3758 O O . ASP B 1 123 ? 2.871 12.672 12.695 1 91.62 123 ASP B O 1
ATOM 3762 N N . TRP B 1 124 ? 4.777 12.656 13.93 1 94.38 124 TRP B N 1
ATOM 3763 C CA . TRP B 1 124 ? 5.621 12.906 12.766 1 94.38 124 TRP B CA 1
ATOM 3764 C C . TRP B 1 124 ? 6.746 11.875 12.68 1 94.38 124 TRP B C 1
ATOM 3766 O O . TRP B 1 124 ? 7.434 11.617 13.664 1 94.38 124 TRP B O 1
ATOM 3776 N N . GLU B 1 125 ? 6.875 11.242 11.547 1 95.38 125 GLU B N 1
ATOM 3777 C CA . GLU B 1 125 ? 7.957 10.297 11.289 1 95.38 125 GLU B CA 1
ATOM 3778 C C . GLU B 1 125 ? 8.742 10.695 10.047 1 95.38 125 GLU B C 1
ATOM 3780 O O . GLU B 1 125 ? 8.18 11.242 9.094 1 95.38 125 GLU B O 1
ATOM 3785 N N . CYS B 1 126 ? 10.023 10.422 10.062 1 97.5 126 CYS B N 1
ATOM 3786 C CA . CYS B 1 126 ? 10.844 10.758 8.906 1 97.5 126 CYS B CA 1
ATOM 3787 C C . CYS B 1 126 ? 12.055 9.836 8.812 1 97.5 126 CYS B C 1
ATOM 3789 O O . CYS B 1 126 ? 12.367 9.109 9.758 1 97.5 126 CYS B O 1
ATOM 3791 N N . LEU B 1 127 ? 12.648 9.781 7.617 1 97.56 127 LEU B N 1
ATOM 3792 C CA . LEU B 1 127 ? 13.891 9.055 7.363 1 97.56 127 LEU B CA 1
ATOM 3793 C C . LEU B 1 127 ? 15 10.016 6.941 1 97.56 127 LEU B C 1
ATOM 3795 O O . LEU B 1 127 ? 14.82 10.805 6.012 1 97.56 127 LEU B O 1
ATOM 3799 N N . ILE B 1 128 ? 16.031 10.039 7.668 1 96.5 128 ILE B N 1
ATOM 3800 C CA . ILE B 1 128 ? 17.25 10.742 7.27 1 96.5 128 ILE B CA 1
ATOM 3801 C C . ILE B 1 128 ? 18.312 9.742 6.848 1 96.5 128 ILE B C 1
ATOM 3803 O O . ILE B 1 128 ? 18.656 8.836 7.613 1 96.5 128 ILE B O 1
ATOM 3807 N N . THR B 1 129 ? 18.812 9.867 5.625 1 94.12 129 THR B N 1
ATOM 3808 C CA . THR B 1 129 ? 19.672 8.82 5.086 1 94.12 129 THR B CA 1
ATOM 3809 C C . THR B 1 129 ? 20.781 9.43 4.215 1 94.12 129 THR B C 1
ATOM 3811 O O . THR B 1 129 ? 20.672 10.586 3.791 1 94.12 129 THR B O 1
ATOM 3814 N N . CYS B 1 130 ? 21.828 8.664 3.984 1 90.62 130 CYS B N 1
ATOM 3815 C CA . CYS B 1 130 ? 22.891 9.039 3.057 1 90.62 130 CYS B CA 1
ATOM 3816 C C . CYS B 1 130 ? 22.719 8.352 1.71 1 90.62 130 CYS B C 1
ATOM 3818 O O . CYS B 1 130 ? 23.656 8.281 0.912 1 90.62 130 CYS B O 1
ATOM 3820 N N . LYS B 1 131 ? 21.578 7.844 1.506 1 89.75 131 LYS B N 1
ATOM 3821 C CA . LYS B 1 131 ? 21.25 7.164 0.257 1 89.75 131 LYS B CA 1
ATOM 3822 C C . LYS B 1 131 ? 20.25 7.973 -0.559 1 89.75 131 LYS B C 1
ATOM 3824 O O . LYS B 1 131 ? 19.75 9 -0.096 1 89.75 131 LYS B O 1
ATOM 3829 N N . ASP B 1 132 ? 20.078 7.559 -1.79 1 89.19 132 ASP B N 1
ATOM 3830 C CA . ASP B 1 132 ? 19.172 8.312 -2.654 1 89.19 132 ASP B CA 1
ATOM 3831 C C . ASP B 1 132 ? 17.953 7.484 -3.035 1 89.19 132 ASP B C 1
ATOM 3833 O O . ASP B 1 132 ? 17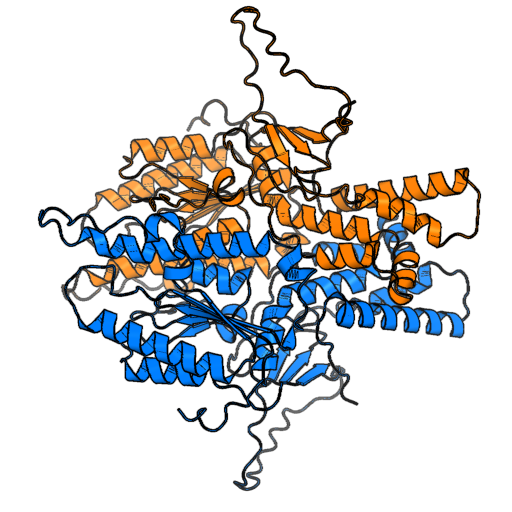.656 6.477 -2.391 1 89.19 132 ASP B O 1
ATOM 3837 N N . THR B 1 133 ? 17.156 7.938 -3.984 1 88 133 THR B N 1
ATOM 3838 C CA . THR B 1 133 ? 15.852 7.375 -4.316 1 88 133 THR B CA 1
ATOM 3839 C C . THR B 1 133 ? 16 5.973 -4.902 1 88 133 THR B C 1
ATOM 3841 O O . THR B 1 133 ? 15.008 5.246 -5.035 1 88 133 THR B O 1
ATOM 3844 N N . ARG B 1 134 ? 17.266 5.523 -5.176 1 86.75 134 ARG B N 1
ATOM 3845 C CA . ARG B 1 134 ? 17.484 4.195 -5.742 1 86.75 134 ARG B CA 1
ATOM 3846 C C . ARG B 1 134 ? 17.547 3.137 -4.648 1 86.75 134 ARG B C 1
ATOM 3848 O O . ARG B 1 134 ? 17.469 1.939 -4.93 1 86.75 134 ARG B O 1
ATOM 3855 N N . ASP B 1 135 ? 17.625 3.646 -3.477 1 91.25 135 ASP B N 1
ATOM 3856 C CA . ASP B 1 135 ? 17.734 2.74 -2.34 1 91.25 135 ASP B CA 1
ATOM 3857 C C . ASP B 1 135 ? 16.375 2.197 -1.931 1 91.25 135 ASP B C 1
ATOM 3859 O O . ASP B 1 135 ? 15.383 2.93 -1.931 1 91.25 135 ASP B O 1
ATOM 3863 N N . GLY B 1 136 ? 16.344 0.937 -1.55 1 92.25 136 GLY B N 1
ATOM 3864 C CA . GLY B 1 136 ? 15.102 0.271 -1.177 1 92.25 136 GLY B CA 1
ATOM 3865 C C . GLY B 1 136 ? 14.438 0.889 0.036 1 92.25 136 GLY B C 1
ATOM 3866 O O . GLY B 1 136 ? 13.203 0.972 0.1 1 92.25 136 GLY B O 1
ATOM 3867 N N . ALA B 1 137 ? 15.211 1.281 0.986 1 93.12 137 ALA B N 1
ATOM 3868 C CA . ALA B 1 137 ? 14.641 1.892 2.184 1 93.12 137 ALA B CA 1
ATOM 3869 C C . ALA B 1 137 ? 14 3.236 1.86 1 93.12 137 ALA B C 1
ATOM 3871 O O . ALA B 1 137 ? 12.93 3.564 2.389 1 93.12 137 ALA B O 1
ATOM 3872 N N . VAL B 1 138 ? 14.672 3.963 1.023 1 94.56 138 VAL B N 1
ATOM 3873 C CA . VAL B 1 138 ? 14.125 5.258 0.619 1 94.56 138 VAL B CA 1
ATOM 3874 C C . VAL B 1 138 ? 12.828 5.055 -0.149 1 94.56 138 VAL B C 1
ATOM 3876 O O . VAL B 1 138 ? 11.836 5.742 0.109 1 94.56 138 VAL B O 1
ATOM 3879 N N . THR B 1 139 ? 12.836 4.098 -0.985 1 93.31 139 THR B N 1
ATOM 3880 C CA . THR B 1 139 ? 11.648 3.801 -1.774 1 93.31 139 THR B CA 1
ATOM 3881 C C . THR B 1 139 ? 10.5 3.346 -0.875 1 93.31 139 THR B C 1
ATOM 3883 O O . THR B 1 139 ? 9.359 3.764 -1.061 1 93.31 139 THR B O 1
ATOM 3886 N N . TYR B 1 140 ? 10.82 2.5 0.044 1 93.88 140 TYR B N 1
ATOM 3887 C CA . TYR B 1 140 ? 9.812 2.031 0.986 1 93.88 140 TYR B CA 1
ATOM 3888 C C . TYR B 1 140 ? 9.25 3.189 1.805 1 93.88 140 TYR B C 1
ATOM 3890 O O . TYR B 1 140 ? 8.039 3.307 1.971 1 93.88 140 TYR B O 1
ATOM 3898 N N . ALA B 1 141 ? 10.086 4.039 2.236 1 95.62 141 ALA B N 1
ATOM 3899 C CA . ALA B 1 141 ? 9.68 5.188 3.043 1 95.62 141 ALA B CA 1
ATOM 3900 C C . ALA B 1 141 ? 8.766 6.117 2.258 1 95.62 141 ALA B C 1
ATOM 3902 O O . ALA B 1 141 ? 7.742 6.574 2.775 1 95.62 141 ALA B O 1
ATOM 3903 N N . LEU B 1 142 ? 9.102 6.328 1.021 1 93.12 142 LEU B N 1
ATOM 3904 C CA . LEU B 1 142 ? 8.367 7.285 0.199 1 93.12 142 LEU B CA 1
ATOM 3905 C C . LEU B 1 142 ? 7.035 6.703 -0.26 1 93.12 142 LEU B C 1
ATOM 3907 O O . LEU B 1 142 ? 5.992 7.34 -0.109 1 93.12 142 LEU B O 1
ATOM 3911 N N . HIS B 1 143 ? 7.062 5.445 -0.669 1 88.06 143 HIS B N 1
ATOM 3912 C CA . HIS B 1 143 ? 5.922 4.977 -1.446 1 88.06 143 HIS B CA 1
ATOM 3913 C C . HIS B 1 143 ? 5.023 4.066 -0.614 1 88.06 143 HIS B C 1
ATOM 3915 O O . HIS B 1 143 ? 3.846 3.885 -0.934 1 88.06 143 HIS B O 1
ATOM 3921 N N . ARG B 1 144 ? 5.598 3.451 0.342 1 87.31 144 ARG B N 1
ATOM 3922 C CA . ARG B 1 144 ? 4.789 2.574 1.184 1 87.31 144 ARG B CA 1
ATOM 3923 C C . ARG B 1 144 ? 4.359 3.285 2.463 1 87.31 144 ARG B C 1
ATOM 3925 O O . ARG B 1 144 ? 3.174 3.322 2.789 1 87.31 144 ARG B O 1
ATOM 3932 N N . ARG B 1 145 ? 5.254 3.912 3.092 1 89.56 145 ARG B N 1
ATOM 3933 C CA . ARG B 1 145 ? 4.953 4.535 4.375 1 89.56 145 ARG B CA 1
ATOM 3934 C C . ARG B 1 145 ? 4.535 5.992 4.191 1 89.56 145 ARG B C 1
ATOM 3936 O O . ARG B 1 145 ? 3.938 6.59 5.09 1 89.56 145 ARG B O 1
ATOM 3943 N N . GLN B 1 146 ? 4.898 6.609 3.057 1 90.5 146 GLN B N 1
ATOM 3944 C CA . GLN B 1 146 ? 4.648 8.016 2.748 1 90.5 146 GLN B CA 1
ATOM 3945 C C . GLN B 1 146 ? 5.168 8.922 3.859 1 90.5 146 GLN B C 1
ATOM 3947 O O . GLN B 1 146 ? 4.441 9.789 4.352 1 90.5 146 GLN B O 1
ATOM 3952 N N . MET B 1 147 ? 6.426 8.734 4.219 1 94.94 147 MET B N 1
ATOM 3953 C CA . MET B 1 147 ? 7.059 9.617 5.199 1 94.94 147 MET B CA 1
ATOM 3954 C C . MET B 1 147 ? 8.125 10.484 4.543 1 94.94 147 MET B C 1
ATOM 3956 O O . MET B 1 147 ? 8.773 10.062 3.582 1 94.94 147 MET B O 1
ATOM 3960 N N . PRO B 1 148 ? 8.305 11.672 5.074 1 97 148 PRO B N 1
ATOM 3961 C CA . PRO B 1 148 ? 9.344 12.547 4.527 1 97 148 PRO B CA 1
ATOM 3962 C C . PRO B 1 148 ? 10.742 11.938 4.645 1 97 148 PRO B C 1
ATOM 3964 O O . PRO B 1 148 ? 11.047 11.273 5.633 1 97 148 PRO B O 1
ATOM 3967 N N . VAL B 1 149 ? 11.516 12.172 3.605 1 97.56 149 VAL B N 1
ATOM 3968 C CA . VAL B 1 149 ? 12.883 11.656 3.555 1 97.56 149 VAL B CA 1
ATOM 3969 C C . VAL B 1 149 ? 13.859 12.797 3.275 1 97.56 149 VAL B C 1
ATOM 3971 O O . VAL B 1 149 ? 13.641 13.602 2.365 1 97.56 149 VAL B O 1
ATOM 3974 N N . LEU B 1 150 ? 14.875 12.922 4.113 1 97.56 150 LEU B N 1
ATOM 3975 C CA . LEU B 1 150 ? 16 13.797 3.834 1 97.56 150 LEU B CA 1
ATOM 3976 C C . LEU B 1 150 ? 17.234 12.984 3.43 1 97.56 150 LEU B C 1
ATOM 3978 O O . LEU B 1 150 ? 17.75 12.203 4.227 1 97.56 150 LEU B O 1
ATOM 3982 N N . SER B 1 151 ? 17.594 13.156 2.184 1 95.62 151 SER B N 1
ATOM 3983 C CA . SER B 1 151 ? 18.766 12.453 1.677 1 95.62 151 SER B CA 1
ATOM 3984 C C . SER B 1 151 ? 20.016 13.336 1.737 1 95.62 151 SER B C 1
ATOM 3986 O O . SER B 1 151 ? 20.047 14.414 1.138 1 95.62 151 SER B O 1
ATOM 3988 N N . LEU B 1 152 ? 21.016 12.875 2.459 1 93.88 152 LEU B N 1
ATOM 3989 C CA . LEU B 1 152 ? 22.297 13.555 2.568 1 93.88 152 LEU B CA 1
ATOM 3990 C C . LEU B 1 152 ? 23.344 12.867 1.704 1 93.88 152 LEU B C 1
ATOM 3992 O O . LEU B 1 152 ? 24.547 12.93 2.01 1 93.88 152 LEU B O 1
ATOM 3996 N N . ALA B 1 153 ? 22.875 12.156 0.695 1 86.5 153 ALA B N 1
ATOM 3997 C CA . ALA B 1 153 ? 23.766 11.398 -0.186 1 86.5 153 ALA B CA 1
ATOM 3998 C C . ALA B 1 153 ? 24.75 12.32 -0.904 1 86.5 153 ALA B C 1
ATOM 4000 O O . ALA B 1 153 ? 24.406 13.453 -1.251 1 86.5 153 ALA B O 1
ATOM 4001 N N . LEU B 1 154 ? 25.906 11.82 -1.112 1 79 154 LEU B N 1
ATOM 4002 C CA . LEU B 1 154 ? 26.953 12.586 -1.79 1 79 154 LEU B CA 1
ATOM 4003 C C . LEU B 1 154 ? 26.609 12.789 -3.26 1 79 154 LEU B C 1
ATOM 4005 O O . LEU B 1 154 ? 26.891 13.852 -3.824 1 79 154 LEU B O 1
ATOM 4009 N N . THR B 1 155 ? 26.125 11.734 -3.869 1 76.25 155 THR B N 1
ATOM 4010 C CA . THR B 1 155 ? 25.688 11.812 -5.262 1 76.25 155 THR B CA 1
ATOM 4011 C C . THR B 1 155 ? 24.188 11.547 -5.379 1 76.25 155 THR B C 1
ATOM 4013 O O . THR B 1 155 ? 23.672 10.633 -4.746 1 76.25 155 THR B O 1
ATOM 4016 N N . GLN B 1 156 ? 23.594 12.57 -5.961 1 75.19 156 GLN B N 1
ATOM 4017 C CA . GLN B 1 156 ? 22.156 12.43 -6.152 1 75.19 156 GLN B CA 1
ATOM 4018 C C . GLN B 1 156 ? 21.844 11.945 -7.562 1 75.19 156 GLN B C 1
ATOM 4020 O O . GLN B 1 156 ? 22.562 12.25 -8.508 1 75.19 156 GLN B O 1
ATOM 4025 N N . THR B 1 157 ? 21.047 10.938 -7.562 1 63.41 157 THR B N 1
ATOM 4026 C CA . THR B 1 157 ? 20.625 10.469 -8.883 1 63.41 157 THR B CA 1
ATOM 4027 C C . THR B 1 157 ? 20.094 11.625 -9.719 1 63.41 157 THR B C 1
ATOM 4029 O O . THR B 1 157 ? 19.344 12.461 -9.219 1 63.41 157 THR B O 1
ATOM 4032 N N . SER B 1 158 ? 20.938 12.008 -10.75 1 55.75 158 SER B N 1
ATOM 4033 C CA . SER B 1 158 ? 20.516 13.078 -11.641 1 55.75 158 SER B CA 1
ATOM 4034 C C . SER B 1 158 ? 19.125 12.789 -12.234 1 55.75 158 SER B C 1
ATOM 4036 O O . SER B 1 158 ? 18.875 11.68 -12.719 1 55.75 158 SER B O 1
ATOM 4038 N N . THR B 1 159 ? 18.234 13.086 -11.625 1 52.09 159 THR B N 1
ATOM 4039 C CA . THR B 1 159 ? 16.906 12.914 -12.211 1 52.09 159 THR B CA 1
ATOM 4040 C C . THR B 1 159 ? 16.828 13.609 -13.57 1 52.09 159 THR B C 1
ATOM 4042 O O . THR B 1 159 ? 16.547 14.805 -13.641 1 52.09 159 THR B O 1
ATOM 4045 N N . SER B 1 160 ? 17.859 13.547 -14.438 1 46.75 160 SER B N 1
ATOM 4046 C CA . SER B 1 160 ? 17.562 14.156 -15.727 1 46.75 160 SER B CA 1
ATOM 4047 C C . SER B 1 160 ? 16.188 13.75 -16.234 1 46.75 160 SER B C 1
ATOM 4049 O O . SER B 1 160 ? 15.859 13.953 -17.406 1 46.75 160 SER B O 1
ATOM 4051 N N . THR B 1 161 ? 15.594 12.867 -15.547 1 50.25 161 THR B N 1
ATOM 4052 C CA . THR B 1 161 ? 14.609 12.109 -16.312 1 50.25 161 THR B CA 1
ATOM 4053 C C . THR B 1 161 ? 13.477 13.023 -16.781 1 50.25 161 THR B C 1
ATOM 4055 O O . THR B 1 161 ? 13.031 13.898 -16.047 1 50.25 161 THR B O 1
ATOM 4058 N N . ARG B 1 162 ? 13.352 13.055 -18.094 1 49.72 162 ARG B N 1
ATOM 4059 C CA . ARG B 1 162 ? 12.172 13.539 -18.797 1 49.72 162 ARG B CA 1
ATOM 4060 C C . ARG B 1 162 ? 10.898 13.195 -18.047 1 49.72 162 ARG B C 1
ATOM 4062 O O . ARG B 1 162 ? 9.859 13.82 -18.25 1 49.72 162 ARG B O 1
ATOM 4069 N N . THR B 1 163 ? 10.961 12.242 -17.141 1 59.22 163 THR B N 1
ATOM 4070 C CA . THR B 1 163 ? 9.703 11.914 -16.484 1 59.22 163 THR B CA 1
ATOM 4071 C C . THR B 1 163 ? 9.547 12.734 -15.195 1 59.22 163 THR B C 1
ATOM 4073 O O . THR B 1 163 ? 10.438 12.742 -14.352 1 59.22 163 THR B O 1
ATOM 4076 N N . PRO B 1 164 ? 8.57 13.547 -15.234 1 65.62 164 PRO B N 1
ATOM 4077 C CA . PRO B 1 164 ? 8.312 14.391 -14.062 1 65.62 164 PRO B CA 1
ATOM 4078 C C . PRO B 1 164 ? 8.258 13.602 -12.758 1 65.62 164 PRO B C 1
ATOM 4080 O O . PRO B 1 164 ? 7.895 12.422 -12.766 1 65.62 164 PRO B O 1
ATOM 4083 N N . LYS B 1 165 ? 8.805 14.227 -11.719 1 74.31 165 LYS B N 1
ATOM 4084 C CA . LYS B 1 165 ? 8.695 13.656 -10.375 1 74.31 165 LYS B CA 1
ATOM 4085 C C . LYS B 1 165 ? 7.234 13.477 -9.969 1 74.31 165 LYS B C 1
ATOM 4087 O O . LYS B 1 165 ? 6.367 14.234 -10.406 1 74.31 165 LYS B O 1
ATOM 4092 N N . SER B 1 166 ? 7.004 12.477 -9.234 1 77.5 166 SER B N 1
ATOM 4093 C CA . SER B 1 166 ? 5.672 12.281 -8.672 1 77.5 166 SER B CA 1
ATOM 4094 C C . SER B 1 166 ? 5.418 13.219 -7.5 1 77.5 166 SER B C 1
ATOM 4096 O O . SER B 1 166 ? 6.348 13.844 -6.988 1 77.5 166 SER B O 1
ATOM 4098 N N . ALA B 1 167 ? 4.121 13.336 -7.09 1 80.38 167 ALA B N 1
ATOM 4099 C CA . ALA B 1 167 ? 3.758 14.133 -5.918 1 80.38 167 ALA B CA 1
ATOM 4100 C C . ALA B 1 167 ? 4.488 13.641 -4.672 1 80.38 167 ALA B C 1
ATOM 4102 O O . ALA B 1 167 ? 4.879 14.445 -3.818 1 80.38 167 ALA B O 1
ATOM 4103 N N . VAL B 1 168 ? 4.715 12.352 -4.656 1 86.19 168 VAL B N 1
ATOM 4104 C CA . VAL B 1 168 ? 5.391 11.742 -3.512 1 86.19 168 VAL B CA 1
ATOM 4105 C C . VAL B 1 168 ? 6.832 12.234 -3.439 1 86.19 168 VAL B C 1
ATOM 4107 O O . VAL B 1 168 ? 7.289 12.68 -2.381 1 86.19 168 VAL B O 1
ATOM 4110 N N . GLU B 1 169 ? 7.484 12.227 -4.574 1 84.69 169 GLU B N 1
ATOM 4111 C CA . GLU B 1 169 ? 8.875 12.656 -4.602 1 84.69 169 GLU B CA 1
ATOM 4112 C C . GLU B 1 169 ? 8.992 14.156 -4.336 1 84.69 169 GLU B C 1
ATOM 4114 O O . GLU B 1 169 ? 9.898 14.602 -3.629 1 84.69 169 GLU B O 1
ATOM 4119 N N . GLU B 1 170 ? 8.055 14.875 -4.863 1 85.31 170 GLU B N 1
ATOM 4120 C CA . GLU B 1 170 ? 8.102 16.328 -4.734 1 85.31 170 GLU B CA 1
ATOM 4121 C C . GLU B 1 170 ? 7.816 16.766 -3.303 1 85.31 170 GLU B C 1
ATOM 4123 O O . GLU B 1 170 ? 8.43 17.703 -2.801 1 85.31 170 GLU B O 1
ATOM 4128 N N . LEU B 1 171 ? 6.934 16.109 -2.662 1 88.88 171 LEU B N 1
ATOM 4129 C CA . LEU B 1 171 ? 6.465 16.547 -1.355 1 88.88 171 LEU B CA 1
ATOM 4130 C C . LEU B 1 171 ? 7.285 15.922 -0.237 1 88.88 171 LEU B C 1
ATOM 4132 O O . LEU B 1 171 ? 7.465 16.531 0.824 1 88.88 171 LEU B O 1
ATOM 4136 N N . LEU B 1 172 ? 7.777 14.727 -0.53 1 93.81 172 LEU B N 1
ATOM 4137 C CA . LEU B 1 172 ? 8.289 13.969 0.608 1 93.81 172 LEU B CA 1
ATOM 4138 C C . LEU B 1 172 ? 9.805 13.781 0.498 1 93.81 172 LEU B C 1
ATOM 4140 O O . LEU B 1 172 ? 10.461 13.43 1.479 1 93.81 172 LEU B O 1
ATOM 4144 N N . TYR B 1 173 ? 10.367 13.984 -0.668 1 93.19 173 TYR B N 1
ATOM 4145 C CA . TYR B 1 173 ? 11.789 13.734 -0.849 1 93.19 173 TYR B CA 1
ATOM 4146 C C . TYR B 1 173 ? 12.57 15.039 -0.935 1 93.19 173 TYR B C 1
ATOM 4148 O O . TYR B 1 173 ? 12.367 15.836 -1.856 1 93.19 173 TYR B O 1
ATOM 4156 N N . THR B 1 174 ? 13.398 15.273 0.029 1 94.19 174 THR B N 1
ATOM 4157 C CA . THR B 1 174 ? 14.344 16.391 0.046 1 94.19 174 THR B CA 1
ATOM 4158 C C . THR B 1 174 ? 15.781 15.875 0.015 1 94.19 174 THR B C 1
ATOM 4160 O O . THR B 1 174 ? 16.109 14.883 0.677 1 94.19 174 THR B O 1
ATOM 4163 N N . CYS B 1 175 ? 16.594 16.531 -0.802 1 93.06 175 CYS B N 1
ATOM 4164 C CA . CYS B 1 175 ? 17.984 16.078 -0.863 1 93.06 175 CYS B CA 1
ATOM 4165 C C . CYS B 1 175 ? 18.938 17.266 -0.914 1 93.06 175 CYS B C 1
ATOM 4167 O O . CYS B 1 175 ? 18.562 18.359 -1.326 1 93.06 175 CYS B O 1
ATOM 4169 N N . VAL B 1 176 ? 20.141 17.078 -0.407 1 92.56 176 VAL B N 1
ATOM 4170 C CA . VAL B 1 176 ? 21.219 18.047 -0.562 1 92.56 176 VAL B CA 1
ATOM 4171 C C . VAL B 1 176 ? 21.828 17.938 -1.96 1 92.56 176 VAL B C 1
ATOM 4173 O O . VAL B 1 176 ? 21.781 16.875 -2.578 1 92.56 176 VAL B O 1
ATOM 4176 N N . PRO B 1 177 ? 22.328 19.016 -2.443 1 89.44 177 PRO B N 1
ATOM 4177 C CA . PRO B 1 177 ? 22.984 18.938 -3.752 1 89.44 177 PRO B CA 1
ATOM 4178 C C . PRO B 1 177 ? 24.203 18.016 -3.742 1 89.44 177 PRO B C 1
ATOM 4180 O O . PRO B 1 177 ? 24.797 17.781 -2.684 1 89.44 177 PRO B O 1
ATOM 4183 N N . SER B 1 178 ? 24.531 17.484 -5.012 1 86.75 178 SER B N 1
ATOM 4184 C CA . SER B 1 178 ? 25.734 16.672 -5.133 1 86.75 178 SER B CA 1
ATOM 4185 C C . SER B 1 178 ? 26.969 17.438 -4.691 1 86.75 178 SER B C 1
ATOM 4187 O O . SER B 1 178 ? 27.125 18.625 -5.031 1 86.75 178 SER B O 1
ATOM 4189 N N . GLY B 1 179 ? 27.797 16.875 -3.895 1 85.12 179 GLY B N 1
ATOM 4190 C CA . GLY B 1 179 ? 29 17.516 -3.398 1 85.12 179 GLY B CA 1
ATOM 4191 C C . GLY B 1 179 ? 28.75 18.422 -2.211 1 85.12 179 GLY B C 1
ATOM 4192 O O . GLY B 1 179 ? 29.578 19.266 -1.877 1 85.12 179 GLY B O 1
ATOM 4193 N N . ALA B 1 180 ? 27.688 18.266 -1.596 1 90.56 180 ALA B N 1
ATOM 4194 C CA . ALA B 1 180 ? 27.328 19.109 -0.448 1 90.56 180 ALA B CA 1
ATOM 4195 C C . ALA B 1 180 ? 28.359 18.969 0.666 1 90.56 180 ALA B C 1
ATOM 4197 O O . ALA B 1 180 ? 28.859 17.875 0.928 1 90.56 180 ALA B O 1
ATOM 4198 N N . THR B 1 181 ? 28.734 20.062 1.278 1 91.25 181 THR B N 1
ATOM 4199 C CA . THR B 1 181 ? 29.656 20.125 2.402 1 91.25 181 THR B CA 1
ATOM 4200 C C . THR B 1 181 ? 28.953 19.75 3.705 1 91.25 181 THR B C 1
ATOM 4202 O O . THR B 1 181 ? 27.734 19.562 3.727 1 91.25 181 THR B O 1
ATOM 4205 N N . LEU B 1 182 ? 29.766 19.594 4.73 1 91.94 182 LEU B N 1
ATOM 4206 C CA . LEU B 1 182 ? 29.188 19.328 6.043 1 91.94 182 LEU B CA 1
ATOM 4207 C C . LEU B 1 182 ? 28.234 20.453 6.461 1 91.94 182 LEU B C 1
ATOM 4209 O O . LEU B 1 182 ? 27.172 20.188 7.012 1 91.94 182 LEU B O 1
ATOM 4213 N N . LYS B 1 183 ? 28.672 21.625 6.188 1 93.62 183 LYS B N 1
ATOM 4214 C CA . LYS B 1 183 ? 27.828 22.766 6.527 1 93.62 183 LYS B CA 1
ATOM 4215 C C . LYS B 1 183 ? 26.516 22.734 5.754 1 93.62 183 LYS B C 1
ATOM 4217 O O . LYS B 1 183 ? 25.453 23.047 6.301 1 93.62 183 LYS B O 1
ATOM 4222 N N . ASP B 1 184 ? 26.547 22.344 4.516 1 94.19 184 ASP B N 1
ATOM 4223 C CA . ASP B 1 184 ? 25.328 22.203 3.715 1 94.19 184 ASP B CA 1
ATOM 4224 C C . ASP B 1 184 ? 24.391 21.172 4.328 1 94.19 184 ASP B C 1
ATOM 4226 O O . ASP B 1 184 ? 23.172 21.391 4.371 1 94.19 184 ASP B O 1
ATOM 4230 N N . LYS B 1 185 ? 24.969 20.172 4.758 1 94.81 185 LYS B N 1
ATOM 4231 C CA . LYS B 1 185 ? 24.188 19.094 5.363 1 94.81 185 LYS B CA 1
ATOM 4232 C C . LYS B 1 185 ? 23.562 19.547 6.68 1 94.81 185 LYS B C 1
ATOM 4234 O O . LYS B 1 185 ? 22.391 19.25 6.949 1 94.81 185 LYS B O 1
ATOM 4239 N N . GLU B 1 186 ? 24.359 20.266 7.461 1 94.69 186 GLU B N 1
ATOM 4240 C CA . GLU B 1 186 ? 23.844 20.797 8.719 1 94.69 186 GLU B CA 1
ATOM 4241 C C . GLU B 1 186 ? 22.672 21.75 8.477 1 94.69 186 GLU B C 1
ATOM 4243 O O . GLU B 1 186 ? 21.641 21.672 9.156 1 94.69 186 GLU B O 1
ATOM 4248 N N . ASP B 1 187 ? 22.859 22.531 7.508 1 95.44 187 ASP B N 1
ATOM 4249 C CA . ASP B 1 187 ? 21.797 23.484 7.168 1 95.44 187 ASP B CA 1
ATOM 4250 C C . ASP B 1 187 ? 20.547 22.766 6.691 1 95.44 187 ASP B C 1
ATOM 4252 O O . ASP B 1 187 ? 19.422 23.156 7.035 1 95.44 187 ASP B O 1
ATOM 4256 N N . ALA B 1 188 ? 20.703 21.766 5.898 1 95.69 188 ALA B N 1
ATOM 4257 C CA . ALA B 1 188 ? 19.578 21 5.387 1 95.69 188 ALA B CA 1
ATOM 4258 C C . ALA B 1 188 ? 18.812 20.328 6.527 1 95.69 188 ALA B C 1
ATOM 4260 O O . ALA B 1 188 ? 17.578 20.297 6.516 1 95.69 188 ALA B O 1
ATOM 4261 N N . ILE B 1 189 ? 19.547 19.828 7.473 1 95.75 189 ILE B N 1
ATOM 4262 C CA . ILE B 1 189 ? 18.922 19.188 8.625 1 95.75 189 ILE B CA 1
ATOM 4263 C C . ILE B 1 189 ? 18.109 20.203 9.414 1 95.75 189 ILE B C 1
ATOM 4265 O O . ILE B 1 189 ? 16.969 19.953 9.781 1 95.75 189 ILE B O 1
ATOM 4269 N N . THR B 1 190 ? 18.734 21.312 9.641 1 94 190 THR B N 1
ATOM 4270 C CA . THR B 1 190 ? 18.047 22.359 10.391 1 94 190 THR B CA 1
ATOM 4271 C C . THR B 1 190 ? 16.766 22.797 9.68 1 94 190 THR B C 1
ATOM 4273 O O . THR B 1 190 ? 15.719 22.906 10.305 1 94 190 THR B O 1
ATOM 4276 N N . ARG B 1 191 ? 16.875 22.969 8.398 1 94.31 191 ARG B N 1
ATOM 4277 C CA . ARG B 1 191 ? 15.703 23.375 7.617 1 94.31 191 ARG B CA 1
ATOM 4278 C C . ARG B 1 191 ? 14.633 22.281 7.633 1 94.31 191 ARG B C 1
ATOM 4280 O O . ARG B 1 191 ? 13.438 22.594 7.719 1 94.31 191 ARG B O 1
ATOM 4287 N N . PHE B 1 192 ? 15.07 21.094 7.59 1 96 192 PHE B N 1
ATOM 4288 C CA . PHE B 1 192 ? 14.172 19.953 7.539 1 96 192 PHE B CA 1
ATOM 4289 C C . PHE B 1 192 ? 13.352 19.844 8.82 1 96 192 PHE B C 1
ATOM 4291 O O . PHE B 1 192 ? 12.188 19.438 8.781 1 96 192 PHE B O 1
ATOM 4298 N N . PHE B 1 193 ? 13.945 20.219 9.945 1 95.06 193 PHE B N 1
ATOM 4299 C CA . PHE B 1 193 ? 13.273 20.094 11.234 1 95.06 193 PHE B CA 1
ATOM 4300 C C . PHE B 1 193 ? 12.656 21.438 11.648 1 95.06 193 PHE B C 1
ATOM 4302 O O . PHE B 1 193 ? 12.219 21.594 12.789 1 95.06 193 PHE B O 1
ATOM 4309 N N . THR B 1 194 ? 12.656 22.359 10.75 1 92.31 194 THR B N 1
ATOM 4310 C CA . THR B 1 194 ? 11.992 23.625 11.023 1 92.31 194 THR B CA 1
ATOM 4311 C C . THR B 1 194 ? 10.57 23.625 10.484 1 92.31 194 THR B C 1
ATOM 4313 O O . THR B 1 194 ? 10.352 23.391 9.297 1 92.31 194 THR B O 1
ATOM 4316 N N . PHE B 1 195 ? 9.641 23.828 11.367 1 91.75 195 PHE B N 1
ATOM 4317 C CA . PHE B 1 195 ? 8.227 23.844 11 1 91.75 195 PHE B CA 1
ATOM 4318 C C . PHE B 1 195 ? 7.617 25.219 11.273 1 91.75 195 PHE B C 1
ATOM 4320 O O . PHE B 1 195 ? 8.031 25.906 12.203 1 91.75 195 PHE B O 1
ATOM 4327 N N . PRO B 1 196 ? 6.695 25.578 10.422 1 86.56 196 PRO B N 1
ATOM 4328 C CA . PRO B 1 196 ? 5.965 26.797 10.758 1 86.56 196 PRO B CA 1
ATOM 4329 C C . PRO B 1 196 ? 5.16 26.672 12.047 1 86.56 196 PRO B C 1
ATOM 4331 O O . PRO B 1 196 ? 4.867 25.547 12.492 1 86.56 196 PRO B O 1
ATOM 4334 N N . SER B 1 197 ? 4.793 27.734 12.648 1 82.06 197 SER B N 1
ATOM 4335 C CA . SER B 1 197 ? 4.074 27.75 13.922 1 82.06 197 SER B CA 1
ATOM 4336 C C . SER B 1 197 ? 2.648 27.25 13.758 1 82.06 197 SER B C 1
ATOM 4338 O O . SER B 1 197 ? 2.105 26.609 14.664 1 82.06 197 SER B O 1
ATOM 4340 N N . GLU B 1 198 ? 2.164 27.516 12.57 1 83.81 198 GLU B N 1
ATOM 4341 C CA . GLU B 1 198 ? 0.777 27.109 12.352 1 83.81 198 GLU B CA 1
ATOM 4342 C C . GLU B 1 198 ? 0.682 25.984 11.328 1 83.81 198 GLU B C 1
ATOM 4344 O O . GLU B 1 198 ? 1.489 25.922 10.398 1 83.81 198 GLU B O 1
ATOM 4349 N N . LEU B 1 199 ? -0.328 25.125 11.656 1 85.56 199 LEU B N 1
ATOM 4350 C CA . LEU B 1 199 ? -0.64 24.094 10.672 1 85.56 199 LEU B CA 1
ATOM 4351 C C . LEU B 1 199 ? -1.289 24.703 9.438 1 85.56 199 LEU B C 1
ATOM 4353 O O . LEU B 1 199 ? -1.891 25.781 9.516 1 85.56 199 LEU B O 1
ATOM 4357 N N . GLY B 1 200 ? -1.01 23.969 8.344 1 86.56 200 GLY B N 1
ATOM 4358 C CA . GLY B 1 200 ? -1.712 24.375 7.137 1 86.56 200 GLY B CA 1
ATOM 4359 C C . GLY B 1 200 ? -3.215 24.188 7.23 1 86.56 200 GLY B C 1
ATOM 4360 O O . GLY B 1 200 ? -3.713 23.562 8.172 1 86.56 200 GLY B O 1
ATOM 4361 N N . ALA B 1 201 ? -3.904 24.891 6.242 1 88.75 201 ALA B N 1
ATOM 4362 C CA . ALA B 1 201 ? -5.359 24.781 6.168 1 88.75 201 ALA B CA 1
ATOM 4363 C C . ALA B 1 201 ? -5.789 23.766 5.117 1 88.75 201 ALA B C 1
ATOM 4365 O O . ALA B 1 201 ? -5.125 23.609 4.09 1 88.75 201 ALA B O 1
ATOM 4366 N N . TYR B 1 202 ? -6.77 23 5.461 1 89.25 202 TYR B N 1
ATOM 4367 C CA . TYR B 1 202 ? -7.398 22.047 4.539 1 89.25 202 TYR B CA 1
ATOM 4368 C C . TYR B 1 202 ? -8.805 22.5 4.176 1 89.25 202 TYR B C 1
ATOM 4370 O O . TYR B 1 202 ? -9.719 22.453 5.004 1 89.25 202 TYR B O 1
ATOM 4378 N N . VAL B 1 203 ? -8.953 22.969 2.852 1 86.12 203 VAL B N 1
ATOM 4379 C CA . VAL B 1 203 ? -10.203 23.641 2.514 1 86.12 203 VAL B CA 1
ATOM 4380 C C . VAL B 1 203 ? -10.75 23.094 1.197 1 86.12 203 VAL B C 1
ATOM 4382 O O . VAL B 1 203 ? -9.992 22.531 0.39 1 86.12 203 VAL B O 1
ATOM 4385 N N . VAL B 1 204 ? -12.078 23.125 1.054 1 80.5 204 VAL B N 1
ATOM 4386 C CA . VAL B 1 204 ? -12.703 22.781 -0.22 1 80.5 204 VAL B CA 1
ATOM 4387 C C . VAL B 1 204 ? -12.727 24 -1.134 1 80.5 204 VAL B C 1
ATOM 4389 O O . VAL B 1 204 ? -13.156 25.078 -0.726 1 80.5 204 VAL B O 1
ATOM 4392 N N . ALA B 1 205 ? -12.055 23.766 -2.309 1 72.44 205 ALA B N 1
ATOM 4393 C CA . ALA B 1 205 ? -12.07 24.891 -3.248 1 72.44 205 ALA B CA 1
ATOM 4394 C C . ALA B 1 205 ? -13.492 25.188 -3.707 1 72.44 205 ALA B C 1
ATOM 4396 O O . ALA B 1 205 ? -14.305 24.281 -3.881 1 72.44 205 ALA B O 1
ATOM 4397 N N . PRO B 1 206 ? -13.984 26.453 -3.73 1 59.66 206 PRO B N 1
ATOM 4398 C CA . PRO B 1 206 ? -15.312 26.781 -4.258 1 59.66 206 PRO B CA 1
ATOM 4399 C C . PRO B 1 206 ? -15.516 26.266 -5.684 1 59.66 206 PRO B C 1
ATOM 4401 O O . PRO B 1 206 ? -14.562 26.188 -6.457 1 59.66 206 PRO B O 1
ATOM 4404 N N . SER B 1 207 ? -16.5 25.297 -5.988 1 49.97 207 SER B N 1
ATOM 4405 C CA . SER B 1 207 ? -16.828 24.844 -7.336 1 49.97 207 SER B CA 1
ATOM 4406 C C . SER B 1 207 ? -16.766 26 -8.336 1 49.97 207 SER B C 1
ATOM 4408 O O . SER B 1 207 ? -17.5 26.969 -8.219 1 49.97 207 SER B O 1
ATOM 4410 N N . VAL B 1 208 ? -15.742 26.406 -8.891 1 40.16 208 VAL B N 1
ATOM 4411 C CA . VAL B 1 208 ? -15.844 27.375 -9.977 1 40.16 208 VAL B CA 1
ATOM 4412 C C . VAL B 1 208 ? -16.797 26.844 -11.047 1 40.16 208 VAL B C 1
ATOM 4414 O O . VAL B 1 208 ? -16.562 25.797 -11.641 1 40.16 208 VAL B O 1
ATOM 4417 N N . THR B 1 209 ? -18.156 26.984 -11.047 1 36.19 209 THR B N 1
ATOM 4418 C CA . THR B 1 209 ? -18.922 26.875 -12.281 1 36.19 209 THR B CA 1
ATOM 4419 C C . THR B 1 209 ? -18.109 27.359 -13.477 1 36.19 209 THR B C 1
ATOM 4421 O O . THR B 1 209 ? -17.328 28.328 -13.359 1 36.19 209 THR B O 1
ATOM 4424 N N . ALA B 1 210 ? -17.938 26.562 -14.547 1 32.41 210 ALA B N 1
ATOM 4425 C CA . ALA B 1 210 ? -17.375 26.969 -15.828 1 32.41 210 ALA B CA 1
ATOM 4426 C C . ALA B 1 210 ? -17.766 28.406 -16.156 1 32.41 210 ALA B C 1
ATOM 4428 O O . ALA B 1 210 ? -17.234 29 -17.094 1 32.41 210 ALA B O 1
ATOM 4429 N N . ALA B 1 211 ? -18.969 28.906 -15.883 1 30.38 211 ALA B N 1
ATOM 4430 C CA . ALA B 1 211 ? -19.266 30.156 -16.609 1 30.38 211 ALA B CA 1
ATOM 4431 C C . ALA B 1 211 ? -18.281 31.25 -16.219 1 30.38 211 ALA B C 1
ATOM 4433 O O . ALA B 1 211 ? -18.188 32.281 -16.891 1 30.38 211 ALA B O 1
ATOM 4434 N N . GLY B 1 212 ? -18.078 31.578 -14.992 1 29.98 212 GLY B N 1
ATOM 4435 C CA . GLY B 1 212 ? -17.312 32.812 -14.82 1 29.98 212 GLY B CA 1
ATOM 4436 C C . GLY B 1 212 ? -15.844 32.656 -15.18 1 29.98 212 GLY B C 1
ATOM 4437 O O . GLY B 1 212 ? -15.219 31.656 -14.812 1 29.98 212 GLY B O 1
ATOM 4438 N N . GLU B 1 213 ? -15.445 33.281 -16.312 1 29.88 213 GLU B N 1
ATOM 4439 C CA . GLU B 1 213 ? -14.156 33.75 -16.828 1 29.88 213 GLU B CA 1
ATOM 4440 C C . GLU B 1 213 ? -13.242 34.188 -15.688 1 29.88 213 GLU B C 1
ATOM 4442 O O . GLU B 1 213 ? -13.438 35.25 -15.094 1 29.88 213 GLU B O 1
ATOM 4447 N N . ALA B 1 214 ? -13.062 33.531 -14.805 1 30.59 214 ALA B N 1
ATOM 4448 C CA . ALA B 1 214 ? -12.031 34.219 -14.031 1 30.59 214 ALA B CA 1
ATOM 4449 C C . ALA B 1 214 ? -10.914 34.719 -14.938 1 30.59 214 ALA B C 1
ATOM 4451 O O . ALA B 1 214 ? -10.211 33.938 -15.57 1 30.59 214 ALA B O 1
ATOM 4452 N N . LYS B 1 215 ? -11.133 35.906 -15.508 1 29.22 215 LYS B N 1
ATOM 4453 C CA . LYS B 1 215 ? -9.945 36.656 -15.922 1 29.22 215 LYS B CA 1
ATOM 4454 C C . LYS B 1 215 ? -8.812 36.469 -14.914 1 29.22 215 LYS B C 1
ATOM 4456 O O . LYS B 1 215 ? -9.039 36.469 -13.703 1 29.22 215 LYS B O 1
ATOM 4461 N N . PRO B 1 216 ? -7.73 36.031 -15.359 1 30.5 216 PRO B N 1
ATOM 4462 C CA . PRO B 1 216 ? -6.559 36.281 -14.523 1 30.5 216 PRO B CA 1
ATOM 4463 C C . PRO B 1 216 ? -6.586 37.688 -13.875 1 30.5 216 PRO B C 1
ATOM 4465 O O . PRO B 1 216 ? -6.562 38.688 -14.578 1 30.5 216 PRO B O 1
ATOM 4468 N N . GLN B 1 217 ? -7.605 38.125 -13.203 1 24.69 217 GLN B N 1
ATOM 4469 C CA . GLN B 1 217 ? -7.23 39.406 -12.641 1 24.69 217 GLN B CA 1
ATOM 4470 C C . GLN B 1 217 ? -5.812 39.375 -12.078 1 24.69 217 GLN B C 1
ATOM 4472 O O . GLN B 1 217 ? -5.543 38.688 -11.102 1 24.69 217 GLN B O 1
ATOM 4477 N N . HIS B 1 218 ? -4.859 39.812 -13.039 1 25.62 218 HIS B N 1
ATOM 4478 C CA . HIS B 1 218 ? -3.588 40.469 -12.789 1 25.62 218 HIS B CA 1
ATOM 4479 C C . HIS B 1 218 ? -3.77 41.688 -11.867 1 25.62 218 HIS B C 1
ATOM 4481 O O . HIS B 1 218 ? -3.961 42.812 -12.328 1 25.62 218 HIS B O 1
ATOM 4487 N N . SER B 1 219 ? -4.695 41.906 -11.047 1 24.22 219 SER B N 1
ATOM 4488 C CA . SER B 1 219 ? -4.496 43.125 -10.289 1 24.22 219 SER B CA 1
ATOM 4489 C C . SER B 1 219 ? -3.031 43.344 -9.922 1 24.22 219 SER B C 1
ATOM 4491 O O . SER B 1 219 ? -2.412 42.438 -9.32 1 24.22 219 SER B O 1
ATOM 4493 N N . SER B 1 220 ? -2.279 44.25 -10.703 1 23.41 220 SER B N 1
ATOM 4494 C CA . SER B 1 220 ? -1.052 45.062 -10.711 1 23.41 220 SER B CA 1
ATOM 4495 C C . SER B 1 220 ? -0.747 45.625 -9.328 1 23.41 220 SER B C 1
ATOM 4497 O O . SER B 1 220 ? 0.347 46.125 -9.094 1 23.41 220 SER B O 1
ATOM 4499 N N . GLU B 1 221 ? -1.726 46.531 -8.82 1 25.34 221 GLU B N 1
ATOM 4500 C CA . GLU B 1 221 ? -1.167 47.625 -8.016 1 25.34 221 GLU B CA 1
ATOM 4501 C C . GLU B 1 221 ? -0.285 47.062 -6.895 1 25.34 221 GLU B C 1
ATOM 4503 O O . GLU B 1 221 ? -0.478 45.938 -6.438 1 25.34 221 GLU B O 1
ATOM 4508 N N . ALA B 1 222 ? 0.859 48 -6.57 1 23.44 222 ALA B N 1
ATOM 4509 C CA . ALA B 1 222 ? 1.948 48.281 -5.641 1 23.44 222 ALA B CA 1
ATOM 4510 C C . ALA B 1 222 ? 1.495 48.094 -4.195 1 23.44 222 ALA B C 1
ATOM 4512 O O . ALA B 1 222 ? 1.294 49.094 -3.477 1 23.44 222 ALA B O 1
ATOM 4513 N N . ALA B 1 223 ? 0.328 47.75 -3.924 1 24.64 223 ALA B N 1
ATOM 4514 C CA . ALA B 1 223 ? 0.148 48.125 -2.523 1 24.64 223 ALA B CA 1
ATOM 4515 C C . ALA B 1 223 ? 1.396 47.812 -1.704 1 24.64 223 ALA B C 1
ATOM 4517 O O . ALA B 1 223 ? 2.113 46.844 -2.002 1 24.64 223 ALA B O 1
ATOM 4518 N N . SER B 1 224 ? 1.81 48.688 -0.859 1 24.95 224 SER B N 1
ATOM 4519 C CA . SER B 1 224 ? 2.955 48.906 0.017 1 24.95 224 SER B CA 1
ATOM 4520 C C . SER B 1 224 ? 3.445 47.625 0.625 1 24.95 224 SER B C 1
ATOM 4522 O O . SER B 1 224 ? 2.684 46.656 0.731 1 24.95 224 SER B O 1
ATOM 4524 N N . ALA B 1 225 ? 4.836 47.469 0.824 1 27.86 225 ALA B N 1
ATOM 4525 C CA . ALA B 1 225 ? 5.977 46.719 1.353 1 27.86 225 ALA B CA 1
ATOM 4526 C C . ALA B 1 225 ? 5.613 46 2.648 1 27.86 225 ALA B C 1
ATOM 4528 O O . ALA B 1 225 ? 6.492 45.594 3.4 1 27.86 225 ALA B O 1
ATOM 4529 N N . SER B 1 226 ? 4.512 46.406 3.248 1 27.52 226 SER B N 1
ATOM 4530 C CA . SER B 1 226 ? 4.477 45.938 4.629 1 27.52 226 SER B CA 1
ATOM 4531 C C . SER B 1 226 ? 4.629 44.406 4.699 1 27.52 226 SER B C 1
ATOM 4533 O O . SER B 1 226 ? 4.395 43.719 3.713 1 27.52 226 SER B O 1
ATOM 4535 N N . ALA B 1 227 ? 4.879 43.844 5.93 1 30.69 227 ALA B N 1
ATOM 4536 C CA . ALA B 1 227 ? 5.281 42.531 6.398 1 30.69 227 ALA B CA 1
ATOM 4537 C C . ALA B 1 227 ? 4.383 41.438 5.812 1 30.69 227 ALA B C 1
ATOM 4539 O O . ALA B 1 227 ? 3.256 41.25 6.273 1 30.69 227 ALA B O 1
ATOM 4540 N N . THR B 1 228 ? 3.98 41.375 4.527 1 32.62 228 THR B N 1
ATOM 4541 C CA . THR B 1 228 ? 3.137 40.5 3.719 1 32.62 228 THR B CA 1
ATOM 4542 C C . THR B 1 228 ? 3.23 39.062 4.199 1 32.62 228 THR B C 1
ATOM 4544 O O . THR B 1 228 ? 4.32 38.5 4.254 1 32.62 228 THR B O 1
ATOM 4547 N N . ALA B 1 229 ? 2.348 38.656 4.957 1 33.84 229 ALA B N 1
ATOM 4548 C CA . ALA B 1 229 ? 2.168 37.281 5.469 1 33.84 229 ALA B CA 1
ATOM 4549 C C . ALA B 1 229 ? 2.488 36.25 4.395 1 33.84 229 ALA B C 1
ATOM 4551 O O . ALA B 1 229 ? 1.975 36.344 3.273 1 33.84 229 ALA B O 1
ATOM 4552 N N . ALA B 1 230 ? 3.688 35.75 4.105 1 39.56 230 ALA B N 1
ATOM 4553 C CA . ALA B 1 230 ? 4.172 34.656 3.258 1 39.56 230 ALA B CA 1
ATOM 4554 C C . ALA B 1 230 ? 3.025 33.75 2.807 1 39.56 230 ALA B C 1
ATOM 4556 O O . ALA B 1 230 ? 2.326 33.156 3.635 1 39.56 230 ALA B O 1
ATOM 4557 N N . ALA B 1 231 ? 2.174 34.031 1.725 1 47.19 231 ALA B N 1
ATOM 4558 C CA . ALA B 1 231 ? 1.099 33.281 1.098 1 47.19 231 ALA B CA 1
ATOM 4559 C C . ALA B 1 231 ? 1.357 31.781 1.2 1 47.19 231 ALA B C 1
ATOM 4561 O O . ALA B 1 231 ? 2.422 31.297 0.805 1 47.19 231 ALA B O 1
ATOM 4562 N N . ALA B 1 232 ? 0.769 31.234 2.127 1 63.94 232 ALA B N 1
ATOM 4563 C CA . ALA B 1 232 ? 0.899 29.797 2.355 1 63.94 232 ALA B CA 1
ATOM 4564 C C . ALA B 1 232 ? 0.867 29.031 1.038 1 63.94 232 ALA B C 1
ATOM 4566 O O . ALA B 1 232 ? 0.071 29.344 0.149 1 63.94 232 ALA B O 1
ATOM 4567 N N . ALA B 1 233 ? 1.951 28.344 0.598 1 79.81 233 ALA B N 1
ATOM 4568 C CA . ALA B 1 233 ? 2.018 27.469 -0.569 1 79.81 233 ALA B CA 1
ATOM 4569 C C . ALA B 1 233 ? 0.756 26.609 -0.688 1 79.81 233 ALA B C 1
ATOM 4571 O O . ALA B 1 233 ? 0.317 26 0.289 1 79.81 233 ALA B O 1
ATOM 4572 N N . VAL B 1 234 ? 0.026 26.859 -1.86 1 82.88 234 VAL B N 1
ATOM 4573 C CA . VAL B 1 234 ? -1.231 26.141 -2.072 1 82.88 234 VAL B CA 1
ATOM 4574 C C . VAL B 1 234 ? -0.959 24.797 -2.74 1 82.88 234 VAL B C 1
ATOM 4576 O O . VAL B 1 234 ? -0.285 24.734 -3.771 1 82.88 234 VAL B O 1
ATOM 4579 N N . VAL B 1 235 ? -1.413 23.797 -2.066 1 83 235 VAL B N 1
ATOM 4580 C CA . VAL B 1 235 ? -1.396 22.453 -2.631 1 83 235 VAL B CA 1
ATOM 4581 C C . VAL B 1 235 ? -2.807 22.062 -3.061 1 83 235 VAL B C 1
ATOM 4583 O O . VAL B 1 235 ? -3.736 22.062 -2.25 1 83 235 VAL B O 1
ATOM 4586 N N . LEU B 1 236 ? -2.916 21.75 -4.328 1 80 236 LEU B N 1
ATOM 4587 C CA . LEU B 1 236 ? -4.207 21.266 -4.805 1 80 236 LEU B CA 1
ATOM 4588 C C . LEU B 1 236 ? -4.281 19.734 -4.715 1 80 236 LEU B C 1
ATOM 4590 O O . LEU B 1 236 ? -3.4 19.047 -5.215 1 80 236 LEU B O 1
ATOM 4594 N N . VAL B 1 237 ? -5.312 19.297 -3.973 1 80.25 237 VAL B N 1
ATOM 4595 C CA . VAL B 1 237 ? -5.516 17.859 -3.855 1 80.25 237 VAL B CA 1
ATOM 4596 C C . VAL B 1 237 ? -6.84 17.469 -4.512 1 80.25 237 VAL B C 1
ATOM 4598 O O . VAL B 1 237 ? -7.781 18.266 -4.547 1 80.25 237 VAL B O 1
ATOM 4601 N N . ASN B 1 238 ? -6.84 16.281 -5.062 1 76.19 238 ASN B N 1
ATOM 4602 C CA . ASN B 1 238 ? -8.102 15.773 -5.602 1 76.19 238 ASN B CA 1
ATOM 4603 C C . ASN B 1 238 ? -9.016 15.266 -4.492 1 76.19 238 ASN B C 1
ATOM 4605 O O . ASN B 1 238 ? -8.688 15.367 -3.311 1 76.19 238 ASN B O 1
ATOM 4609 N N . LYS B 1 239 ? -10.125 14.734 -4.832 1 73.75 239 LYS B N 1
ATOM 4610 C CA . LYS B 1 239 ? -11.148 14.297 -3.891 1 73.75 239 LYS B CA 1
ATOM 4611 C C . LYS B 1 239 ? -10.625 13.18 -2.996 1 73.75 239 LYS B C 1
ATOM 4613 O O . LYS B 1 239 ? -11.156 12.945 -1.909 1 73.75 239 LYS B O 1
ATOM 4618 N N . ASN B 1 240 ? -9.609 12.523 -3.43 1 73 240 ASN B N 1
ATOM 4619 C CA . ASN B 1 240 ? -9.039 11.406 -2.682 1 73 240 ASN B CA 1
ATOM 4620 C C . ASN B 1 240 ? -7.871 11.859 -1.808 1 73 240 ASN B C 1
ATOM 4622 O O . ASN B 1 240 ? -7.219 11.031 -1.167 1 73 240 ASN B O 1
ATOM 4626 N N . GLY B 1 241 ? -7.656 13.227 -1.807 1 73.5 241 GLY B N 1
ATOM 4627 C CA . GLY B 1 241 ? -6.625 13.773 -0.941 1 73.5 241 GLY B CA 1
ATOM 4628 C C . GLY B 1 241 ? -5.238 13.703 -1.548 1 73.5 241 GLY B C 1
ATOM 4629 O O . GLY B 1 241 ? -4.242 13.953 -0.865 1 73.5 241 GLY B O 1
ATOM 4630 N N . TYR B 1 242 ? -5.215 13.289 -2.773 1 77.88 242 TYR B N 1
ATOM 4631 C CA . TYR B 1 242 ? -3.908 13.219 -3.422 1 77.88 242 TYR B CA 1
ATOM 4632 C C . TYR B 1 242 ? -3.531 14.562 -4.035 1 77.88 242 TYR B C 1
ATOM 4634 O O . TYR B 1 242 ? -4.332 15.172 -4.746 1 77.88 242 TYR B O 1
ATOM 4642 N N . PRO B 1 243 ? -2.287 14.953 -3.777 1 80.75 243 PRO B N 1
ATOM 4643 C CA . PRO B 1 243 ? -1.849 16.203 -4.387 1 80.75 243 PRO B CA 1
ATOM 4644 C C . PRO B 1 243 ? -1.749 16.125 -5.91 1 80.75 243 PRO B C 1
ATOM 4646 O O . PRO B 1 243 ? -1.052 15.25 -6.438 1 80.75 243 PRO B O 1
ATOM 4649 N N . VAL B 1 244 ? -2.43 17.016 -6.617 1 79.81 244 VAL B N 1
ATOM 4650 C CA . VAL B 1 244 ? -2.4 17.016 -8.078 1 79.81 244 VAL B CA 1
ATOM 4651 C C . VAL B 1 244 ? -1.588 18.219 -8.57 1 79.81 244 VAL B C 1
ATOM 4653 O O . VAL B 1 244 ? -1.121 18.234 -9.711 1 79.81 244 VAL B O 1
ATOM 4656 N N . ARG B 1 245 ? -1.505 19.188 -7.738 1 80.75 245 ARG B N 1
ATOM 4657 C CA . ARG B 1 245 ? -0.703 20.375 -8.062 1 80.75 245 ARG B CA 1
ATOM 4658 C C . ARG B 1 245 ? 0.022 20.891 -6.824 1 80.75 245 ARG B C 1
ATOM 4660 O O . ARG B 1 245 ? -0.567 20.984 -5.746 1 80.75 245 ARG B O 1
ATOM 4667 N N . LEU B 1 246 ? 1.23 21.125 -7.098 1 82.06 246 LEU B N 1
ATOM 4668 C CA . LEU B 1 246 ? 2.055 21.703 -6.047 1 82.06 246 LEU B CA 1
ATOM 4669 C C . LEU B 1 246 ? 2.514 23.109 -6.426 1 82.06 246 LEU B C 1
ATOM 4671 O O . LEU B 1 246 ? 2.666 23.406 -7.609 1 82.06 246 LEU B O 1
ATOM 4675 N N . PRO B 1 247 ? 2.686 23.922 -5.461 1 78.19 247 PRO B N 1
ATOM 4676 C CA . PRO B 1 247 ? 3.025 25.328 -5.75 1 78.19 247 PRO B CA 1
ATOM 4677 C C . PRO B 1 247 ? 4.336 25.469 -6.52 1 78.19 247 PRO B C 1
ATOM 4679 O O . PRO B 1 247 ? 4.508 26.422 -7.281 1 78.19 247 PRO B O 1
ATOM 4682 N N . TRP B 1 248 ? 5.148 24.578 -6.387 1 75.12 248 TRP B N 1
ATOM 4683 C CA . TRP B 1 248 ? 6.477 24.734 -6.973 1 75.12 248 TRP B CA 1
ATOM 4684 C C . TRP B 1 248 ? 6.633 23.859 -8.211 1 75.12 248 TRP B C 1
ATOM 4686 O O . TRP B 1 248 ? 7.727 23.75 -8.766 1 75.12 248 TRP B O 1
ATOM 4696 N N . VAL B 1 249 ? 5.598 23.156 -8.602 1 72.94 249 VAL B N 1
ATOM 4697 C CA . VAL B 1 249 ? 5.602 22.328 -9.797 1 72.94 249 VAL B CA 1
ATOM 4698 C C . VAL B 1 249 ? 4.586 22.859 -10.805 1 72.94 249 VAL B C 1
ATOM 4700 O O . VAL B 1 249 ? 3.418 23.062 -10.469 1 72.94 249 VAL B O 1
ATOM 4703 N N . ALA B 1 250 ? 5.016 23.094 -11.906 1 65.56 250 ALA B N 1
ATOM 4704 C CA . ALA B 1 250 ? 4.156 23.688 -12.922 1 65.56 250 ALA B CA 1
ATOM 4705 C C . ALA B 1 250 ? 3.156 22.688 -13.469 1 65.56 250 ALA B C 1
ATOM 4707 O O . ALA B 1 250 ? 1.991 23.016 -13.703 1 65.56 250 ALA B O 1
ATOM 4708 N N . SER B 1 251 ? 3.648 21.516 -13.555 1 62.62 251 SER B N 1
ATOM 4709 C CA . SER B 1 251 ? 2.814 20.516 -14.203 1 62.62 251 SER B CA 1
ATOM 4710 C C . SER B 1 251 ? 1.976 19.75 -13.188 1 62.62 251 SER B C 1
ATOM 4712 O O . SER B 1 251 ? 2.32 19.688 -12.008 1 62.62 251 SER B O 1
ATOM 4714 N N . LEU B 1 252 ? 0.86 19.281 -13.664 1 62.91 252 LEU B N 1
ATOM 4715 C CA . LEU B 1 252 ? 0.029 18.391 -12.844 1 62.91 252 LEU B CA 1
ATOM 4716 C C . LEU B 1 252 ? 0.76 17.094 -12.531 1 62.91 252 LEU B C 1
ATOM 4718 O O . LEU B 1 252 ? 1.462 16.547 -13.383 1 62.91 252 LEU B O 1
ATOM 4722 N N . LEU B 1 253 ? 0.549 16.812 -11.266 1 63.88 253 LEU B N 1
ATOM 4723 C CA . LEU B 1 253 ? 1.17 15.57 -10.836 1 63.88 253 LEU B CA 1
ATOM 4724 C C . LEU B 1 253 ? 0.273 14.375 -11.148 1 63.88 253 LEU B C 1
ATOM 4726 O O . LEU B 1 253 ? -0.954 14.484 -11.086 1 63.88 253 LEU B O 1
ATOM 4730 N N . PRO B 1 254 ? 0.85 13.344 -11.539 1 57.44 254 PRO B N 1
ATOM 4731 C CA . PRO B 1 254 ? 0.024 12.156 -11.781 1 57.44 254 PRO B CA 1
ATOM 4732 C C . PRO B 1 254 ? -0.606 11.602 -10.508 1 57.44 254 PRO B C 1
ATOM 4734 O O . PRO B 1 254 ? 0.075 11.461 -9.484 1 57.44 254 PRO B O 1
ATOM 4737 N N . PRO B 1 255 ? -1.947 11.477 -10.461 1 59.06 255 PRO B N 1
ATOM 4738 C CA . PRO B 1 255 ? -2.596 10.961 -9.25 1 59.06 255 PRO B CA 1
ATOM 4739 C C . PRO B 1 255 ? -2.242 9.5 -8.969 1 59.06 255 PRO B C 1
ATOM 4741 O O . PRO B 1 255 ? -1.946 8.742 -9.891 1 59.06 255 PRO B O 1
ATOM 4744 N N . PRO B 1 256 ? -2.047 9.102 -7.613 1 57.47 256 PRO B N 1
ATOM 4745 C CA . PRO B 1 256 ? -1.781 7.703 -7.27 1 57.47 256 PRO B CA 1
ATOM 4746 C C . PRO B 1 256 ? -2.969 6.789 -7.562 1 57.47 256 PRO B C 1
ATOM 4748 O O . PRO B 1 256 ? -4.09 7.266 -7.742 1 57.47 256 PRO B O 1
ATOM 4751 N N . PRO B 1 257 ? -2.586 5.457 -7.621 1 55 257 PRO B N 1
ATOM 4752 C CA . PRO B 1 257 ? -3.674 4.5 -7.82 1 55 257 PRO B CA 1
ATOM 4753 C C . PRO B 1 257 ? -4.703 4.531 -6.691 1 55 257 PRO B C 1
ATOM 4755 O O . PRO B 1 257 ? -4.336 4.617 -5.52 1 55 257 PRO B O 1
ATOM 4758 N N . ALA B 1 258 ? -5.926 4.859 -7.125 1 61.12 258 ALA B N 1
ATOM 4759 C CA . ALA B 1 258 ? -6.977 4.684 -6.129 1 61.12 258 ALA B CA 1
ATOM 4760 C C . ALA B 1 258 ? -7.355 3.213 -5.977 1 61.12 258 ALA B C 1
ATOM 4762 O O . ALA B 1 258 ? -7.91 2.613 -6.898 1 61.12 258 ALA B O 1
ATOM 4763 N N . ARG B 1 259 ? -6.859 2.547 -4.887 1 63.47 259 ARG B N 1
ATOM 4764 C CA . ARG B 1 259 ? -7.004 1.118 -4.637 1 63.47 259 ARG B CA 1
ATOM 4765 C C . ARG B 1 259 ? -8.414 0.645 -4.965 1 63.47 259 ARG B C 1
ATOM 4767 O O . ARG B 1 259 ? -8.602 -0.417 -5.566 1 63.47 259 ARG B O 1
ATOM 4774 N N . PHE B 1 260 ? -9.438 1.448 -4.703 1 72.62 260 PHE B N 1
ATOM 4775 C CA . PHE B 1 260 ? -10.805 0.962 -4.836 1 72.62 260 PHE B CA 1
ATOM 4776 C C . PHE B 1 260 ? -11.555 1.743 -5.91 1 72.62 260 PHE B C 1
ATOM 4778 O O . PHE B 1 260 ? -12.789 1.771 -5.914 1 72.62 260 PHE B O 1
ATOM 4785 N N . ALA B 1 261 ? -10.812 2.299 -6.809 1 71.31 261 ALA B N 1
ATOM 4786 C CA . ALA B 1 261 ? -11.453 3.137 -7.812 1 71.31 261 ALA B CA 1
ATOM 4787 C C . ALA B 1 261 ? -12.344 2.305 -8.734 1 71.31 261 ALA B C 1
ATOM 4789 O O . ALA B 1 261 ? -13.461 2.701 -9.055 1 71.31 261 ALA B O 1
ATOM 4790 N N . GLY B 1 262 ? -11.797 1.178 -9.141 1 70.88 262 GLY B N 1
ATOM 4791 C CA . GLY B 1 262 ? -12.586 0.309 -9.992 1 70.88 262 GLY B CA 1
ATOM 4792 C C . GLY B 1 262 ? -13.859 -0.185 -9.336 1 70.88 262 GLY B C 1
ATOM 4793 O O . GLY B 1 262 ? -14.922 -0.196 -9.953 1 70.88 262 GLY B O 1
ATOM 4794 N N . VAL B 1 263 ? -13.711 -0.514 -8.133 1 73.94 263 VAL B N 1
ATOM 4795 C CA . VAL B 1 263 ? -14.859 -1.006 -7.375 1 73.94 263 VAL B CA 1
ATOM 4796 C C . VAL B 1 263 ? -15.883 0.114 -7.195 1 73.94 263 VAL B C 1
ATOM 4798 O O . VAL B 1 263 ? -17.078 -0.104 -7.359 1 73.94 263 VAL B O 1
ATOM 4801 N N . LEU B 1 264 ? -15.43 1.254 -6.887 1 80.44 264 LEU B N 1
ATOM 4802 C CA . LEU B 1 264 ? -16.312 2.393 -6.691 1 80.44 264 LEU B CA 1
ATOM 4803 C C . LEU B 1 264 ? -17.078 2.717 -7.973 1 80.44 264 LEU B C 1
ATOM 4805 O O . LEU B 1 264 ? -18.297 2.936 -7.941 1 80.44 264 LEU B O 1
ATOM 4809 N N . GLN B 1 265 ? -16.391 2.703 -9.008 1 77.56 265 GLN B N 1
ATOM 4810 C CA . GLN B 1 265 ? -17.031 2.992 -10.289 1 77.56 265 GLN B CA 1
ATOM 4811 C C . GLN B 1 265 ? -18.094 1.952 -10.625 1 77.56 265 GLN B C 1
ATOM 4813 O O . GLN B 1 265 ? -19.203 2.303 -11.039 1 77.56 265 GLN B O 1
ATOM 4818 N N . LYS B 1 266 ? -17.766 0.763 -10.406 1 77.12 266 LYS B N 1
ATOM 4819 C CA . LYS B 1 266 ? -18.719 -0.307 -10.688 1 77.12 266 LYS B CA 1
ATOM 4820 C C . LYS B 1 266 ? -19.938 -0.223 -9.766 1 77.12 266 LYS B C 1
ATOM 4822 O O . LYS B 1 266 ? -21.078 -0.378 -10.211 1 77.12 266 LYS B O 1
ATOM 4827 N N . LEU B 1 267 ? -19.656 -0.017 -8.586 1 81.75 267 LEU B N 1
ATOM 4828 C CA . LEU B 1 267 ? -20.719 0.108 -7.602 1 81.75 267 LEU B CA 1
ATOM 4829 C C . LEU B 1 267 ? -21.688 1.234 -7.98 1 81.75 267 LEU B C 1
ATOM 4831 O O . LEU B 1 267 ? -22.906 1.083 -7.867 1 81.75 267 LEU B O 1
ATOM 4835 N N . CYS B 1 268 ? -21.141 2.262 -8.43 1 81.88 268 CYS B N 1
ATOM 4836 C CA . CYS B 1 268 ? -21.938 3.467 -8.641 1 81.88 268 CYS B CA 1
ATOM 4837 C C . CYS B 1 268 ? -22.609 3.445 -10 1 81.88 268 CYS B C 1
ATOM 4839 O O . CYS B 1 268 ? -23.688 4.02 -10.18 1 81.88 268 CYS B O 1
ATOM 4841 N N . SER B 1 269 ? -22.062 2.787 -10.977 1 78.25 269 SER B N 1
ATOM 4842 C CA . SER B 1 269 ? -22.547 3 -12.336 1 78.25 269 SER B CA 1
ATOM 4843 C C . SER B 1 269 ? -23.078 1.706 -12.938 1 78.25 269 SER B C 1
ATOM 4845 O O . SER B 1 269 ? -23.828 1.734 -13.922 1 78.25 269 SER B O 1
ATOM 4847 N N . ALA B 1 270 ? -22.625 0.625 -12.375 1 77.62 270 ALA B N 1
ATOM 4848 C CA . ALA B 1 270 ? -23.016 -0.627 -13.023 1 77.62 270 ALA B CA 1
ATOM 4849 C C . ALA B 1 270 ? -24.516 -0.896 -12.836 1 77.62 270 ALA B C 1
ATOM 4851 O O . ALA B 1 270 ? -25.062 -0.698 -11.75 1 77.62 270 ALA B O 1
ATOM 4852 N N . ASN B 1 271 ? -25.141 -1.229 -13.953 1 80.56 271 ASN B N 1
ATOM 4853 C CA . ASN B 1 271 ? -26.562 -1.552 -13.93 1 80.56 271 ASN B CA 1
ATOM 4854 C C . ASN B 1 271 ? -26.797 -3.051 -13.773 1 80.56 271 ASN B C 1
ATOM 4856 O O . ASN B 1 271 ? -27.125 -3.74 -14.742 1 80.56 271 ASN B O 1
ATOM 4860 N N . SER B 1 272 ? -26.516 -3.586 -12.68 1 77.75 272 SER B N 1
ATOM 4861 C CA . SER B 1 272 ? -26.75 -4.992 -12.383 1 77.75 272 SER B CA 1
ATOM 4862 C C . SER B 1 272 ? -27.578 -5.152 -11.109 1 77.75 272 SER B C 1
ATOM 4864 O O . SER B 1 272 ? -27.547 -4.301 -10.227 1 77.75 272 SER B O 1
ATOM 4866 N N . ALA B 1 273 ? -28.406 -6.215 -11.133 1 76.81 273 ALA B N 1
ATOM 4867 C CA . ALA B 1 273 ? -29.25 -6.508 -9.977 1 76.81 273 ALA B CA 1
ATOM 4868 C C . ALA B 1 273 ? -28.422 -6.668 -8.711 1 76.81 273 ALA B C 1
ATOM 4870 O O . ALA B 1 273 ? -28.828 -6.23 -7.633 1 76.81 273 ALA B O 1
ATOM 4871 N N . GLN B 1 274 ? -27.312 -7.176 -8.922 1 71.38 274 GLN B N 1
ATOM 4872 C CA . GLN B 1 274 ? -26.422 -7.398 -7.789 1 71.38 274 GLN B CA 1
ATOM 4873 C C . GLN B 1 274 ? -25.953 -6.074 -7.195 1 71.38 274 GLN B C 1
ATOM 4875 O O . GLN B 1 274 ? -25.922 -5.91 -5.973 1 71.38 274 GLN B O 1
ATOM 4880 N N . MET B 1 275 ? -25.641 -5.219 -8.016 1 76.62 275 MET B N 1
ATOM 4881 C CA . MET B 1 275 ? -25.172 -3.92 -7.547 1 76.62 275 MET B CA 1
ATOM 4882 C C . MET B 1 275 ? -26.297 -3.139 -6.883 1 76.62 275 MET B C 1
ATOM 4884 O O . MET B 1 275 ? -26.062 -2.414 -5.914 1 76.62 275 MET B O 1
ATOM 4888 N N . GLU B 1 276 ? -27.406 -3.389 -7.391 1 81.19 276 GLU B N 1
ATOM 4889 C CA . GLU B 1 276 ? -28.547 -2.707 -6.797 1 81.19 276 GLU B CA 1
ATOM 4890 C C . GLU B 1 276 ? -28.766 -3.152 -5.355 1 81.19 276 GLU B C 1
ATOM 4892 O O . GLU B 1 276 ? -29.031 -2.326 -4.48 1 81.19 276 GLU B O 1
ATOM 4897 N N . VAL B 1 277 ? -28.641 -4.387 -5.176 1 75.31 277 VAL B N 1
ATOM 4898 C CA . VAL B 1 277 ? -28.812 -4.922 -3.826 1 75.31 277 VAL B CA 1
ATOM 4899 C C . VAL B 1 277 ? -27.719 -4.375 -2.912 1 75.31 277 VAL B C 1
ATOM 4901 O O . VAL B 1 277 ? -28 -3.98 -1.776 1 75.31 277 VAL B O 1
ATOM 4904 N N . LEU B 1 278 ? -26.5 -4.328 -3.434 1 76.19 278 LEU B N 1
ATOM 4905 C CA . LEU B 1 278 ? -25.375 -3.832 -2.652 1 76.19 278 LEU B CA 1
ATOM 4906 C C . LEU B 1 278 ? -25.562 -2.363 -2.293 1 76.19 278 LEU B C 1
ATOM 4908 O O . LEU B 1 278 ? -25.25 -1.945 -1.176 1 76.19 278 LEU B O 1
ATOM 4912 N N . ARG B 1 279 ? -26.094 -1.663 -3.18 1 82.94 279 ARG B N 1
ATOM 4913 C CA . ARG B 1 279 ? -26.328 -0.241 -2.951 1 82.94 279 ARG B CA 1
ATOM 4914 C C . ARG B 1 279 ? -27.391 -0.031 -1.874 1 82.94 279 ARG B C 1
ATOM 4916 O O . ARG B 1 279 ? -27.219 0.818 -0.995 1 82.94 279 ARG B O 1
ATOM 4923 N N . ARG B 1 280 ? -28.391 -0.788 -1.924 1 80.12 280 ARG B N 1
ATOM 4924 C CA . ARG B 1 280 ? -29.5 -0.658 -0.985 1 80.12 280 ARG B CA 1
ATOM 4925 C C . ARG B 1 280 ? -29.078 -1.06 0.424 1 80.12 280 ARG B C 1
ATOM 4927 O O . ARG B 1 280 ? -29.469 -0.42 1.401 1 80.12 280 ARG B O 1
ATOM 4934 N N . ARG B 1 281 ? -28.25 -2.004 0.434 1 75.12 281 ARG B N 1
ATOM 4935 C CA . ARG B 1 281 ? -27.875 -2.553 1.733 1 75.12 281 ARG B CA 1
ATOM 4936 C C . ARG B 1 281 ? -26.734 -1.762 2.355 1 75.12 281 ARG B C 1
ATOM 4938 O O . ARG B 1 281 ? -26.547 -1.798 3.572 1 75.12 281 ARG B O 1
ATOM 4945 N N . ASN B 1 282 ? -26.016 -1.145 1.552 1 80.38 282 ASN B N 1
ATOM 4946 C CA . ASN B 1 282 ? -24.844 -0.419 2.029 1 80.38 282 ASN B CA 1
ATOM 4947 C C . ASN B 1 282 ? -24.766 0.987 1.439 1 80.38 282 ASN B C 1
ATOM 4949 O O . ASN B 1 282 ? -23.828 1.317 0.718 1 80.38 282 ASN B O 1
ATOM 4953 N N . PRO B 1 283 ? -25.641 1.746 1.812 1 84.12 283 PRO B N 1
ATOM 4954 C CA . PRO B 1 283 ? -25.719 3.068 1.186 1 84.12 283 PRO B CA 1
ATOM 4955 C C . PRO B 1 283 ? -24.484 3.922 1.478 1 84.12 283 PRO B C 1
ATOM 4957 O O . PRO B 1 283 ? -24.172 4.852 0.725 1 84.12 283 PRO B O 1
ATOM 4960 N N . LEU B 1 284 ? -23.75 3.65 2.514 1 86.75 284 LEU B N 1
ATOM 4961 C CA . LEU B 1 284 ? -22.609 4.48 2.889 1 86.75 284 LEU B CA 1
ATOM 4962 C C . LEU B 1 284 ? -21.328 3.986 2.211 1 86.75 284 LEU B C 1
ATOM 4964 O O . LEU B 1 284 ? -20.281 4.637 2.301 1 86.75 284 LEU B O 1
ATOM 4968 N N . LEU B 1 285 ? -21.375 2.908 1.468 1 84.94 285 LEU B N 1
ATOM 4969 C CA . LEU B 1 285 ? -20.203 2.223 0.946 1 84.94 285 LEU B CA 1
ATOM 4970 C C . LEU B 1 285 ? -19.406 3.141 0.029 1 84.94 285 LEU B C 1
ATOM 4972 O O . LEU B 1 285 ? -18.172 3.211 0.133 1 84.94 285 LEU B O 1
ATOM 4976 N N . PRO B 1 286 ? -20.031 3.875 -0.875 1 86.38 286 PRO B N 1
ATOM 4977 C CA . PRO B 1 286 ? -19.219 4.781 -1.697 1 86.38 286 PRO B CA 1
ATOM 4978 C C . PRO B 1 286 ? -18.438 5.785 -0.866 1 86.38 286 PRO B C 1
ATOM 4980 O O . PRO B 1 286 ? -17.266 6.07 -1.173 1 86.38 286 PRO B O 1
ATOM 4983 N N . GLY B 1 287 ? -19.094 6.332 0.139 1 86.62 287 GLY B N 1
ATOM 4984 C CA . GLY B 1 287 ? -18.406 7.273 1.018 1 86.62 287 GLY B CA 1
ATOM 4985 C C . GLY B 1 287 ? -17.266 6.645 1.796 1 86.62 287 GLY B C 1
ATOM 4986 O O . GLY B 1 287 ? -16.219 7.258 1.964 1 86.62 287 GLY B O 1
ATOM 4987 N N . VAL B 1 288 ? -17.5 5.434 2.205 1 83.12 288 VAL B N 1
ATOM 4988 C CA . VAL B 1 288 ? -16.484 4.699 2.951 1 83.12 288 VAL B CA 1
ATOM 4989 C C . VAL B 1 288 ? -15.289 4.402 2.045 1 83.12 288 VAL B C 1
ATOM 4991 O O . VAL B 1 288 ? -14.133 4.578 2.449 1 83.12 288 VAL B O 1
ATOM 4994 N N . LEU B 1 289 ? -15.555 3.982 0.85 1 83.38 289 LEU B N 1
ATOM 4995 C CA . LEU B 1 289 ? -14.484 3.684 -0.096 1 83.38 289 LEU B CA 1
ATOM 4996 C C . LEU B 1 289 ? -13.68 4.938 -0.423 1 83.38 289 LEU B C 1
ATOM 4998 O O . LEU B 1 289 ? -12.453 4.891 -0.5 1 83.38 289 LEU B O 1
ATOM 5002 N N . ALA B 1 290 ? -14.375 5.988 -0.553 1 84.19 290 ALA B N 1
ATOM 5003 C CA . ALA B 1 290 ? -13.688 7.254 -0.798 1 84.19 290 ALA B CA 1
ATOM 5004 C C . ALA B 1 290 ? -12.836 7.656 0.4 1 84.19 290 ALA B C 1
ATOM 5006 O O . ALA B 1 290 ? -11.727 8.172 0.234 1 84.19 290 ALA B O 1
ATOM 5007 N N . ALA B 1 291 ? -13.367 7.484 1.551 1 84.5 291 ALA B N 1
ATOM 5008 C CA . ALA B 1 291 ? -12.617 7.777 2.768 1 84.5 291 ALA B CA 1
ATOM 5009 C C . ALA B 1 291 ? -11.344 6.934 2.842 1 84.5 291 ALA B C 1
ATOM 5011 O O . ALA B 1 291 ? -10.305 7.414 3.291 1 84.5 291 ALA B O 1
ATOM 5012 N N . PHE B 1 292 ? -11.43 5.758 2.369 1 81.25 292 PHE B N 1
ATOM 5013 C CA . PHE B 1 292 ? -10.266 4.883 2.373 1 81.25 292 PHE B CA 1
ATOM 5014 C C . PHE B 1 292 ? -9.219 5.367 1.369 1 81.25 292 PHE B C 1
ATOM 5016 O O . PHE B 1 292 ? -8.016 5.227 1.599 1 81.25 292 PHE B O 1
ATOM 5023 N N . HIS B 1 293 ? -9.664 5.879 0.295 1 81 293 HIS B N 1
ATOM 5024 C CA . HIS B 1 293 ? -8.719 6.492 -0.633 1 81 293 HIS B CA 1
ATOM 5025 C C . HIS B 1 293 ? -7.969 7.645 0.028 1 81 293 HIS B C 1
ATOM 5027 O O . HIS B 1 293 ? -6.75 7.758 -0.115 1 81 293 HIS B O 1
ATOM 5033 N N . ARG B 1 294 ? -8.695 8.414 0.694 1 83.56 294 ARG B N 1
ATOM 5034 C CA . ARG B 1 294 ? -8.07 9.523 1.403 1 83.56 294 ARG B CA 1
ATOM 5035 C C . ARG B 1 294 ? -7.125 9.016 2.488 1 83.56 294 ARG B C 1
ATOM 5037 O O . ARG B 1 294 ? -6.062 9.602 2.715 1 83.56 294 ARG B O 1
ATOM 5044 N N . TYR B 1 295 ? -7.543 7.965 3.066 1 83.56 295 TYR B N 1
ATOM 5045 C CA . TYR B 1 295 ? -6.711 7.359 4.102 1 83.56 295 TYR B CA 1
ATOM 5046 C C . TYR B 1 295 ? -5.391 6.871 3.523 1 83.56 295 TYR B C 1
ATOM 5048 O O . TYR B 1 295 ? -4.344 6.988 4.168 1 83.56 295 TYR B O 1
ATOM 5056 N N . GLU B 1 296 ? -5.445 6.367 2.346 1 79.62 296 GLU B N 1
ATOM 5057 C CA . GLU B 1 296 ? -4.242 5.859 1.694 1 79.62 296 GLU B CA 1
ATOM 5058 C C . GLU B 1 296 ? -3.254 6.984 1.406 1 79.62 296 GLU B C 1
ATOM 5060 O O . GLU B 1 296 ? -2.045 6.758 1.337 1 79.62 296 GLU B O 1
ATOM 5065 N N . ASN B 1 297 ? -3.766 8.109 1.246 1 84.44 297 ASN B N 1
ATOM 5066 C CA . ASN B 1 297 ? -2.922 9.242 0.9 1 84.44 297 ASN B CA 1
ATOM 5067 C C . ASN B 1 297 ? -2.682 10.148 2.104 1 84.44 297 ASN B C 1
ATOM 5069 O O . ASN B 1 297 ? -2.217 11.281 1.95 1 84.44 297 ASN B O 1
ATOM 5073 N N . ARG B 1 298 ? -2.93 9.648 3.207 1 87.38 298 ARG B N 1
ATOM 5074 C CA . ARG B 1 298 ? -2.939 10.484 4.402 1 87.38 298 ARG B CA 1
ATOM 5075 C C . ARG B 1 298 ? -1.537 10.992 4.727 1 87.38 298 ARG B C 1
ATOM 5077 O O . ARG B 1 298 ? -1.379 12.078 5.285 1 87.38 298 ARG B O 1
ATOM 5084 N N . GLY B 1 299 ? -0.548 10.234 4.371 1 89.44 299 GLY B N 1
ATOM 5085 C CA . GLY B 1 299 ? 0.809 10.703 4.617 1 89.44 299 GLY B CA 1
ATOM 5086 C C . GLY B 1 299 ? 1.156 11.969 3.859 1 89.44 299 GLY B C 1
ATOM 5087 O O . GLY B 1 299 ? 1.82 12.852 4.395 1 89.44 299 GLY B O 1
ATOM 5088 N N . LEU B 1 300 ? 0.71 12.055 2.625 1 89.81 300 LEU B N 1
ATOM 5089 C CA . LEU B 1 300 ? 0.942 13.242 1.804 1 89.81 300 LEU B CA 1
ATOM 5090 C C . LEU B 1 300 ? 0.196 14.445 2.365 1 89.81 300 LEU B C 1
ATOM 5092 O O . LEU B 1 300 ? 0.759 15.539 2.461 1 89.81 300 LEU B O 1
ATOM 5096 N N . LEU B 1 301 ? -1.027 14.188 2.744 1 88.69 301 LEU B N 1
ATOM 5097 C CA . LEU B 1 301 ? -1.844 15.258 3.314 1 88.69 301 LEU B CA 1
ATOM 5098 C C . LEU B 1 301 ? -1.232 15.773 4.609 1 88.69 301 LEU B C 1
ATOM 5100 O O . LEU B 1 301 ? -1.122 16.984 4.809 1 88.69 301 LEU B O 1
ATOM 5104 N N . ARG B 1 302 ? -0.852 14.859 5.445 1 90.69 302 ARG B N 1
ATOM 5105 C CA . ARG B 1 302 ? -0.231 15.227 6.715 1 90.69 302 ARG B CA 1
ATOM 5106 C C . ARG B 1 302 ? 1.011 16.078 6.492 1 90.69 302 ARG B C 1
ATOM 5108 O O . ARG B 1 302 ? 1.184 17.125 7.141 1 90.69 302 ARG B O 1
ATOM 5115 N N . SER B 1 303 ? 1.823 15.602 5.598 1 92.19 303 SER B N 1
ATOM 5116 C CA . SER B 1 303 ? 3.068 16.328 5.344 1 92.19 303 SER B CA 1
ATOM 5117 C C . SER B 1 303 ? 2.801 17.734 4.836 1 92.19 303 SER B C 1
ATOM 5119 O O . SER B 1 303 ? 3.438 18.688 5.285 1 92.19 303 SER B O 1
ATOM 5121 N N . ALA B 1 304 ? 1.901 17.906 3.936 1 90.88 304 ALA B N 1
ATOM 5122 C CA . ALA B 1 304 ? 1.557 19.219 3.4 1 90.88 304 ALA B CA 1
ATOM 5123 C C . ALA B 1 304 ? 1.03 20.141 4.5 1 90.88 304 ALA B C 1
ATOM 5125 O O . ALA B 1 304 ? 1.465 21.281 4.621 1 90.88 304 ALA B O 1
ATOM 5126 N N . LEU B 1 305 ? 0.149 19.609 5.316 1 90.38 305 LEU B N 1
ATOM 5127 C CA . LEU B 1 305 ? -0.471 20.406 6.367 1 90.38 305 LEU B CA 1
ATOM 5128 C C . LEU B 1 305 ? 0.541 20.766 7.453 1 90.38 305 LEU B C 1
ATOM 5130 O O . LEU B 1 305 ? 0.57 21.891 7.941 1 90.38 305 LEU B O 1
ATOM 5134 N N . GLN B 1 306 ? 1.304 19.812 7.84 1 91.06 306 GLN B N 1
ATOM 5135 C CA . GLN B 1 306 ? 2.309 20.047 8.875 1 91.06 306 GLN B CA 1
ATOM 5136 C C . GLN B 1 306 ? 3.342 21.078 8.414 1 91.06 306 GLN B C 1
ATOM 5138 O O . GLN B 1 306 ? 3.902 21.797 9.234 1 91.06 306 GLN B O 1
ATOM 5143 N N . ARG B 1 307 ? 3.57 21.094 7.137 1 91.25 307 ARG B N 1
ATOM 5144 C CA . ARG B 1 307 ? 4.531 22.047 6.586 1 91.25 307 ARG B CA 1
ATOM 5145 C C . ARG B 1 307 ? 3.879 23.406 6.344 1 91.25 307 ARG B C 1
ATOM 5147 O O . ARG B 1 307 ? 4.488 24.297 5.746 1 91.25 307 ARG B O 1
ATOM 5154 N N . GLY B 1 308 ? 2.592 23.578 6.707 1 88.25 308 GLY B N 1
ATOM 5155 C CA . GLY B 1 308 ? 1.917 24.859 6.691 1 88.25 308 GLY B CA 1
ATOM 5156 C C . GLY B 1 308 ? 1.269 25.172 5.359 1 88.25 308 GLY B C 1
ATOM 5157 O O . GLY B 1 308 ? 0.847 26.312 5.125 1 88.25 308 GLY B O 1
ATOM 5158 N N . CYS B 1 309 ? 1.234 24.203 4.477 1 88.31 309 CYS B N 1
ATOM 5159 C CA . CYS B 1 309 ? 0.627 24.453 3.174 1 88.31 309 CYS B CA 1
ATOM 5160 C C . CYS B 1 309 ? -0.888 24.578 3.291 1 88.31 309 CYS B C 1
ATOM 5162 O O . CYS B 1 309 ? -1.502 23.938 4.152 1 88.31 309 CYS B O 1
ATOM 5164 N N . HIS B 1 310 ? -1.357 25.453 2.404 1 89.25 310 HIS B N 1
ATOM 5165 C CA . HIS B 1 310 ? -2.799 25.5 2.193 1 89.25 310 HIS B CA 1
ATOM 5166 C C . HIS B 1 310 ? -3.248 24.438 1.199 1 89.25 310 HIS B C 1
ATOM 5168 O O . HIS B 1 310 ? -2.879 24.484 0.024 1 89.25 310 HIS B O 1
ATOM 5174 N N . VAL B 1 311 ? -4.023 23.469 1.745 1 88.56 311 VAL B N 1
ATOM 5175 C CA . VAL B 1 311 ? -4.457 22.359 0.912 1 88.56 311 VAL B CA 1
ATOM 5176 C C . VAL B 1 311 ? -5.898 22.578 0.459 1 88.56 311 VAL B C 1
ATOM 5178 O O . VAL B 1 311 ? -6.805 22.719 1.287 1 88.56 311 VAL B O 1
ATOM 5181 N N . GLU B 1 312 ? -6.066 22.594 -0.913 1 87.69 312 GLU B N 1
ATOM 5182 C CA . GLU B 1 312 ? -7.387 22.812 -1.489 1 87.69 312 GLU B CA 1
ATOM 5183 C C . GLU B 1 312 ? -7.871 21.578 -2.258 1 87.69 312 GLU B C 1
ATOM 5185 O O . GLU B 1 312 ? -7.148 21.047 -3.104 1 87.69 312 GLU B O 1
ATOM 5190 N N . VAL B 1 313 ? -9.078 21.203 -1.912 1 85.69 313 VAL B N 1
ATOM 5191 C CA . VAL B 1 313 ? -9.672 20.078 -2.623 1 85.69 313 VAL B CA 1
ATOM 5192 C C . VAL B 1 313 ? -10.328 20.562 -3.91 1 85.69 313 VAL B C 1
ATOM 5194 O O . VAL B 1 313 ? -11.156 21.484 -3.883 1 85.69 313 VAL B O 1
ATOM 5197 N N . VAL B 1 314 ? -9.852 19.891 -4.941 1 76.81 314 VAL B N 1
ATOM 5198 C CA . VAL B 1 314 ? -10.469 20.25 -6.219 1 76.81 314 VAL B CA 1
ATOM 5199 C C . VAL B 1 314 ? -11.375 19.109 -6.68 1 76.81 314 VAL B C 1
ATOM 5201 O O . VAL B 1 314 ? -11.016 17.938 -6.574 1 76.81 314 VAL B O 1
ATOM 5204 N N . GLU B 1 315 ? -12.727 19.328 -6.84 1 65 315 GLU B N 1
ATOM 5205 C CA . GLU B 1 315 ? -13.703 18.312 -7.234 1 65 315 GLU B CA 1
ATOM 5206 C C . GLU B 1 315 ? -13.375 17.734 -8.602 1 65 315 GLU B C 1
ATOM 5208 O O . GLU B 1 315 ? -13.531 16.531 -8.828 1 65 315 GLU B O 1
ATOM 5213 N N . THR B 1 316 ? -13.188 18.5 -9.57 1 58.59 316 THR B N 1
ATOM 5214 C CA . THR B 1 316 ? -12.93 18 -10.922 1 58.59 316 THR B CA 1
ATOM 5215 C C . THR B 1 316 ? -11.508 18.344 -11.359 1 58.59 316 THR B C 1
ATOM 5217 O O . THR B 1 316 ? -11.062 19.484 -11.195 1 58.59 316 THR B O 1
ATOM 5220 N N . THR B 1 317 ? -10.625 17.375 -11.195 1 51.69 317 THR B N 1
ATOM 5221 C CA . THR B 1 317 ? -9.359 17.703 -11.828 1 51.69 317 THR B CA 1
ATOM 5222 C C . THR B 1 317 ? -9.523 17.828 -13.344 1 51.69 317 THR B C 1
ATOM 5224 O O . THR B 1 317 ? -10.5 17.312 -13.906 1 51.69 317 THR B O 1
ATOM 5227 N N . GLU B 1 318 ? -8.625 18.578 -14 1 44.62 318 GLU B N 1
ATOM 5228 C CA . GLU B 1 318 ? -8.625 18.75 -15.445 1 44.62 318 GLU B CA 1
ATOM 5229 C C . GLU B 1 318 ? -8.68 17.391 -16.156 1 44.62 318 GLU B C 1
ATOM 5231 O O . GLU B 1 318 ? -7.816 16.547 -15.945 1 44.62 318 GLU B O 1
ATOM 5236 N N . GLY B 1 319 ? -9.867 17 -16.781 1 45.56 319 GLY B N 1
ATOM 5237 C CA . GLY B 1 319 ? -10.141 15.836 -17.609 1 45.56 319 GLY B CA 1
ATOM 5238 C C . GLY B 1 319 ? -11.125 14.875 -16.984 1 45.56 319 GLY B C 1
ATOM 5239 O O . GLY B 1 319 ? -11.523 13.883 -17.594 1 45.56 319 GLY B O 1
ATOM 5240 N N . ASP B 1 320 ? -11.234 14.953 -15.664 1 47.69 320 ASP B N 1
ATOM 5241 C CA . ASP B 1 320 ? -12.141 13.992 -15.047 1 47.69 320 ASP B CA 1
ATOM 5242 C C . ASP B 1 320 ? -13.602 14.32 -15.367 1 47.69 320 ASP B C 1
ATOM 5244 O O . ASP B 1 320 ? -14 15.484 -15.344 1 47.69 320 ASP B O 1
ATOM 5248 N N . THR B 1 321 ? -14.125 13.695 -16.25 1 45.56 321 THR B N 1
ATOM 5249 C CA . THR B 1 321 ? -15.562 13.844 -16.438 1 45.56 321 THR B CA 1
ATOM 5250 C C . THR B 1 321 ? -16.266 13.953 -15.078 1 45.56 321 THR B C 1
ATOM 5252 O O . THR B 1 321 ? -15.797 13.391 -14.086 1 45.56 321 THR B O 1
ATOM 5255 N N . ALA B 1 322 ? -17.141 14.969 -15.078 1 48.03 322 ALA B N 1
ATOM 5256 C CA . ALA B 1 322 ? -18 15.297 -13.945 1 48.03 322 ALA B CA 1
ATOM 5257 C C . ALA B 1 322 ? -18.375 14.047 -13.148 1 48.03 322 ALA B C 1
ATOM 5259 O O . ALA B 1 322 ? -19.312 13.336 -13.5 1 48.03 322 ALA B O 1
ATOM 5260 N N . VAL B 1 323 ? -17.312 13.297 -12.57 1 57.09 323 VAL B N 1
ATOM 5261 C CA . VAL B 1 323 ? -17.625 12.062 -11.852 1 57.09 323 VAL B CA 1
ATOM 5262 C C . VAL B 1 323 ? -18.344 12.391 -10.539 1 57.09 323 VAL B C 1
ATOM 5264 O O . VAL B 1 323 ? -17.953 13.32 -9.828 1 57.09 323 VAL B O 1
ATOM 5267 N N . VAL B 1 324 ? -19.656 12.102 -10.477 1 65 324 VAL B N 1
ATOM 5268 C CA . VAL B 1 324 ? -20.453 12.141 -9.258 1 65 324 VAL B CA 1
ATOM 5269 C C . VAL B 1 324 ? -19.578 11.773 -8.055 1 65 324 VAL B C 1
ATOM 5271 O O . VAL B 1 324 ? -18.859 10.766 -8.086 1 65 324 VAL B O 1
ATOM 5274 N N . SER B 1 325 ? -19.469 12.781 -7.145 1 75.81 325 SER B N 1
ATOM 5275 C CA . SER B 1 325 ? -18.672 12.555 -5.949 1 75.81 325 SER B CA 1
ATOM 5276 C C . SER B 1 325 ? -19.203 11.383 -5.133 1 75.81 325 SER B C 1
ATOM 5278 O O . SER B 1 325 ? -20.375 11.016 -5.27 1 75.81 325 SER B O 1
ATOM 5280 N N . ALA B 1 326 ? -18.359 10.789 -4.398 1 79.38 326 ALA B N 1
ATOM 5281 C CA . ALA B 1 326 ? -18.781 9.695 -3.521 1 79.38 326 ALA B CA 1
ATOM 5282 C C . ALA B 1 326 ? -19.891 10.148 -2.586 1 79.38 326 ALA B C 1
ATOM 5284 O O . ALA B 1 326 ? -20.812 9.383 -2.299 1 79.38 326 ALA B O 1
ATOM 5285 N N . GLU B 1 327 ? -19.906 11.414 -2.188 1 78.62 327 GLU B N 1
ATOM 5286 C CA . GLU B 1 327 ? -20.938 11.969 -1.318 1 78.62 327 GLU B CA 1
ATOM 5287 C C . GLU B 1 327 ? -22.281 12.016 -2.023 1 78.62 327 GLU B C 1
ATOM 5289 O O . GLU B 1 327 ? -23.328 11.727 -1.416 1 78.62 327 GLU B O 1
ATOM 5294 N N . ASP B 1 328 ? -22.188 12.32 -3.242 1 84.06 328 ASP B N 1
ATOM 5295 C CA . ASP B 1 328 ? -23.406 12.352 -4.035 1 84.06 328 ASP B CA 1
ATOM 5296 C C . ASP B 1 328 ? -24 10.953 -4.195 1 84.06 328 ASP B C 1
ATOM 5298 O O . ASP B 1 328 ? -25.219 10.773 -4.133 1 84.06 328 ASP B O 1
ATOM 5302 N N . TRP B 1 329 ? -23.188 10.117 -4.375 1 86.69 329 TRP B N 1
ATOM 5303 C CA . TRP B 1 329 ? -23.656 8.742 -4.5 1 86.69 329 TRP B CA 1
ATOM 5304 C C . TRP B 1 329 ? -24.281 8.266 -3.195 1 86.69 329 TRP B C 1
ATOM 5306 O O . TRP B 1 329 ? -25.297 7.574 -3.211 1 86.69 329 TRP B O 1
ATOM 5316 N N . VAL B 1 330 ? -23.688 8.602 -2.141 1 88.25 330 VAL B N 1
ATOM 5317 C CA . VAL B 1 330 ? -24.266 8.234 -0.845 1 88.25 330 VAL B CA 1
ATOM 5318 C C . VAL B 1 330 ? -25.656 8.836 -0.708 1 88.25 330 VAL B C 1
ATOM 5320 O O . VAL B 1 330 ? -26.594 8.148 -0.292 1 88.25 330 VAL B O 1
ATOM 5323 N N . ARG B 1 331 ? -25.844 10.039 -1.084 1 87.44 331 ARG B N 1
ATOM 5324 C CA . ARG B 1 331 ? -27.141 10.695 -1.014 1 87.44 331 ARG B CA 1
ATOM 5325 C C . ARG B 1 331 ? -28.172 9.953 -1.851 1 87.44 331 ARG B C 1
ATOM 5327 O O . ARG B 1 331 ? -29.312 9.773 -1.42 1 87.44 331 ARG B O 1
ATOM 5334 N N . ARG B 1 332 ? -27.75 9.5 -2.918 1 86.31 332 ARG B N 1
ATOM 5335 C CA . ARG B 1 332 ? -28.641 8.773 -3.812 1 86.31 332 ARG B CA 1
ATOM 5336 C C . ARG B 1 332 ? -28.969 7.395 -3.248 1 86.31 332 ARG B C 1
ATOM 5338 O O . ARG B 1 332 ? -30.125 6.945 -3.328 1 86.31 332 ARG B O 1
ATOM 5345 N N . PHE B 1 333 ? -28.031 6.812 -2.686 1 88.31 333 PHE B N 1
ATOM 5346 C CA . PHE B 1 333 ? -28.203 5.434 -2.242 1 88.31 333 PHE B CA 1
ATOM 5347 C C . PHE B 1 333 ? -29.047 5.371 -0.976 1 88.31 333 PHE B C 1
ATOM 5349 O O . PHE B 1 333 ? -29.812 4.422 -0.775 1 88.31 333 PHE B O 1
ATOM 5356 N N . VAL B 1 334 ? -28.938 6.297 -0.083 1 87.06 334 VAL B N 1
ATOM 5357 C CA . VAL B 1 334 ? -29.656 6.301 1.183 1 87.06 334 VAL B CA 1
ATOM 5358 C C . VAL B 1 334 ? -31.156 6.32 0.915 1 87.06 334 VAL B C 1
ATOM 5360 O O . VAL B 1 334 ? -31.938 5.781 1.699 1 87.06 334 VAL B O 1
ATOM 5363 N N . ASP B 1 335 ? -31.516 6.832 -0.189 1 86 335 ASP B N 1
ATOM 5364 C CA . ASP B 1 335 ? -32.938 6.957 -0.507 1 86 335 ASP B CA 1
ATOM 5365 C C . ASP B 1 335 ? -33.438 5.73 -1.26 1 86 335 ASP B C 1
ATOM 5367 O O . ASP B 1 335 ? -34.656 5.59 -1.493 1 86 335 ASP B O 1
ATOM 5371 N N . LEU B 1 336 ? -32.594 4.879 -1.552 1 80.81 336 LEU B N 1
ATOM 5372 C CA . LEU B 1 336 ? -33 3.688 -2.293 1 80.81 336 LEU B CA 1
ATOM 5373 C C . LEU B 1 336 ? -33.75 2.715 -1.39 1 80.81 336 LEU B C 1
ATOM 5375 O O . LEU B 1 336 ? -34.562 1.922 -1.867 1 80.81 336 LEU B O 1
ATOM 5379 N N . SER B 1 337 ? -33.438 2.65 -0.058 1 65.88 337 SER B N 1
ATOM 5380 C CA . SER B 1 337 ? -33.969 1.647 0.841 1 65.88 337 SER B CA 1
ATOM 5381 C C . SER B 1 337 ? -35.344 2.074 1.363 1 65.88 337 SER B C 1
ATOM 5383 O O . SER B 1 337 ? -36.031 1.315 2.072 1 65.88 337 SER B O 1
ATOM 5385 N N . THR B 1 338 ? -35.688 3.291 1.127 1 69.94 338 THR B N 1
ATOM 5386 C CA . THR B 1 338 ? -36.906 3.768 1.74 1 69.94 338 THR B CA 1
ATOM 5387 C C . THR B 1 338 ? -38 3.992 0.682 1 69.94 338 THR B C 1
ATOM 5389 O O . THR B 1 338 ? -37.688 4.441 -0.428 1 69.94 338 THR B O 1
ATOM 5392 N N . THR B 1 339 ? -39.156 3.449 0.993 1 65.94 339 THR B N 1
ATOM 5393 C CA . THR B 1 339 ? -40.344 3.641 0.17 1 65.94 339 THR B CA 1
ATOM 5394 C C . THR B 1 339 ? -41 4.973 0.492 1 65.94 339 THR B C 1
ATOM 5396 O O . THR B 1 339 ? -41.969 5.359 -0.16 1 65.94 339 THR B O 1
ATOM 5399 N N . SER B 1 340 ? -40.531 5.625 1.487 1 65.75 340 SER B N 1
ATOM 5400 C CA . SER B 1 340 ? -41.219 6.859 1.868 1 65.75 340 SER B CA 1
ATOM 5401 C C . SER B 1 340 ? -40.812 8.016 0.959 1 65.75 340 SER B C 1
ATOM 5403 O O . SER B 1 340 ? -39.625 8.211 0.685 1 65.75 340 SER B O 1
ATOM 5405 N N . SER B 1 341 ? -41.688 8.641 0.275 1 69.5 341 SER B N 1
ATOM 5406 C CA . SER B 1 341 ? -41.469 9.758 -0.635 1 69.5 341 SER B CA 1
ATOM 5407 C C . SER B 1 341 ? -41.438 11.086 0.122 1 69.5 341 SER B C 1
ATOM 5409 O O . SER B 1 341 ? -41.344 12.148 -0.489 1 69.5 341 SER B O 1
ATOM 5411 N N . ASP B 1 342 ? -41.344 10.992 1.448 1 83.12 342 ASP B N 1
ATOM 5412 C CA . ASP B 1 342 ? -41.312 12.234 2.209 1 83.12 342 ASP B CA 1
ATOM 5413 C C . ASP B 1 342 ? -39.938 12.922 2.086 1 83.12 342 ASP B C 1
ATOM 5415 O O . ASP B 1 342 ? -38.938 12.367 2.494 1 83.12 342 ASP B O 1
ATOM 5419 N N . GLU B 1 343 ? -39.969 14.156 1.503 1 86.06 343 GLU B N 1
ATOM 5420 C CA . GLU B 1 343 ? -38.75 14.93 1.234 1 86.06 343 GLU B CA 1
ATOM 5421 C C . GLU B 1 343 ? -38 15.258 2.525 1 86.06 343 GLU B C 1
ATOM 5423 O O . GLU B 1 343 ? -36.781 15.25 2.559 1 86.06 343 GLU B O 1
ATOM 5428 N N . ALA B 1 344 ? -38.812 15.57 3.525 1 88.56 344 ALA B N 1
ATOM 5429 C CA . ALA B 1 344 ? -38.188 15.898 4.805 1 88.56 344 ALA B CA 1
ATOM 5430 C C . ALA B 1 344 ? -37.438 14.688 5.383 1 88.56 344 ALA B C 1
ATOM 5432 O O . ALA B 1 344 ? -36.344 14.828 5.934 1 88.56 344 ALA B O 1
ATOM 5433 N N . ASP B 1 345 ? -38.062 13.594 5.246 1 87.38 345 ASP B N 1
ATOM 5434 C CA . ASP B 1 345 ? -37.438 12.359 5.727 1 87.38 345 ASP B CA 1
ATOM 5435 C C . ASP B 1 345 ? -36.188 12.031 4.926 1 87.38 345 ASP B C 1
ATOM 5437 O O . ASP B 1 345 ? -35.188 11.586 5.488 1 87.38 345 ASP B O 1
ATOM 5441 N N . SER B 1 346 ? -36.281 12.273 3.645 1 88.31 346 SER B N 1
ATOM 5442 C CA . SER B 1 346 ? -35.125 12.062 2.777 1 88.31 346 SER B CA 1
ATOM 5443 C C . SER B 1 346 ? -33.938 12.953 3.178 1 88.31 346 SER B C 1
ATOM 5445 O O . SER B 1 346 ? -32.812 12.492 3.295 1 88.31 346 SER B O 1
ATOM 5447 N N . GLN B 1 347 ? -34.25 14.195 3.414 1 90 347 GLN B N 1
ATOM 5448 C CA . GLN B 1 347 ? -33.188 15.141 3.811 1 90 347 GLN B CA 1
ATOM 5449 C C . GLN B 1 347 ? -32.562 14.742 5.141 1 90 347 GLN B C 1
ATOM 5451 O O . GLN B 1 347 ? -31.359 14.859 5.32 1 90 347 GLN B O 1
ATOM 5456 N N . ARG B 1 348 ? -33.344 14.312 6.012 1 88.19 348 ARG B N 1
ATOM 5457 C CA . ARG B 1 348 ? -32.844 13.867 7.309 1 88.19 348 ARG B CA 1
ATOM 5458 C C . ARG B 1 348 ? -31.906 12.672 7.152 1 88.19 348 ARG B C 1
ATOM 5460 O O . ARG B 1 348 ? -30.859 12.617 7.785 1 88.19 348 ARG B O 1
ATOM 5467 N N . ARG B 1 349 ? -32.312 11.742 6.316 1 86.31 349 ARG B N 1
ATOM 5468 C CA . ARG B 1 349 ? -31.469 10.562 6.078 1 86.31 349 ARG B CA 1
ATOM 5469 C C . ARG B 1 349 ? -30.141 10.953 5.465 1 86.31 349 ARG B C 1
ATOM 5471 O O . ARG B 1 349 ? -29.094 10.43 5.859 1 86.31 349 ARG B O 1
ATOM 5478 N N . GLN B 1 350 ? -30.219 11.844 4.586 1 89 350 GLN B N 1
ATOM 5479 C CA . GLN B 1 350 ? -29 12.297 3.9 1 89 350 GLN B CA 1
ATOM 5480 C C . GLN B 1 350 ? -28.062 13.023 4.859 1 89 350 GLN B C 1
ATOM 5482 O O . GLN B 1 350 ? -26.859 12.797 4.844 1 89 350 GLN B O 1
ATOM 5487 N N . THR B 1 351 ? -28.625 13.836 5.672 1 88.5 351 THR B N 1
ATOM 5488 C CA . THR B 1 351 ? -27.828 14.57 6.648 1 88.5 351 THR B CA 1
ATOM 5489 C C . THR B 1 351 ? -27.188 13.617 7.656 1 88.5 351 THR B C 1
ATOM 5491 O O . THR B 1 351 ? -26.016 13.781 8.016 1 88.5 351 THR B O 1
ATOM 5494 N N . THR B 1 352 ? -27.969 12.703 8.023 1 84.81 352 THR B N 1
ATOM 5495 C CA . THR B 1 352 ? -27.453 11.711 8.969 1 84.81 352 THR B CA 1
ATOM 5496 C C . THR B 1 352 ? -26.328 10.898 8.344 1 84.81 352 THR B C 1
ATOM 5498 O O . THR B 1 352 ? -25.328 10.625 8.992 1 84.81 352 THR B O 1
ATOM 5501 N N . ALA B 1 353 ? -26.531 10.539 7.105 1 86.62 353 ALA B N 1
ATOM 5502 C CA . ALA B 1 353 ? -25.516 9.789 6.391 1 86.62 353 ALA B CA 1
ATOM 5503 C C . ALA B 1 353 ? -24.219 10.594 6.273 1 86.62 353 ALA B C 1
ATOM 5505 O O . ALA B 1 353 ? -23.125 10.07 6.52 1 86.62 353 ALA B O 1
ATOM 5506 N N . ALA B 1 354 ? -24.328 11.781 5.969 1 87.38 354 ALA B N 1
ATOM 5507 C CA . ALA B 1 354 ? -23.156 12.656 5.84 1 87.38 354 ALA B CA 1
ATOM 5508 C C . ALA B 1 354 ? -22.438 12.797 7.176 1 87.38 354 ALA B C 1
ATOM 5510 O O . ALA B 1 354 ? -21.203 12.742 7.227 1 87.38 354 ALA B O 1
ATOM 5511 N N . ALA B 1 355 ? -23.172 12.969 8.195 1 86.06 355 ALA B N 1
ATOM 5512 C CA . ALA B 1 355 ? -22.578 13.102 9.523 1 86.06 355 ALA B CA 1
ATOM 5513 C C . ALA B 1 355 ? -21.875 11.82 9.945 1 86.06 355 ALA B C 1
ATOM 5515 O O . ALA B 1 355 ? -20.797 11.875 10.555 1 86.06 355 ALA B O 1
ATOM 5516 N N . THR B 1 356 ? -22.453 10.797 9.602 1 82.75 356 THR B N 1
ATOM 5517 C CA . THR B 1 356 ? -21.859 9.5 9.922 1 82.75 356 THR B CA 1
ATOM 5518 C C . THR B 1 356 ? -20.516 9.336 9.211 1 82.75 356 THR B C 1
ATOM 5520 O O . THR B 1 356 ? -19.547 8.891 9.812 1 82.75 356 THR B O 1
ATOM 5523 N N . LEU B 1 357 ? -20.5 9.664 7.988 1 85.5 357 LEU B N 1
ATOM 5524 C CA . LEU B 1 357 ? -19.266 9.547 7.207 1 85.5 357 LEU B CA 1
ATOM 5525 C C . LEU B 1 357 ? -18.203 10.492 7.738 1 85.5 357 LEU B C 1
ATOM 5527 O O . LEU B 1 357 ? -17.031 10.125 7.824 1 85.5 357 LEU B O 1
ATOM 5531 N N . LYS B 1 358 ? -18.594 11.648 8.086 1 86.81 358 LYS B N 1
ATOM 5532 C CA . LYS B 1 358 ? -17.656 12.609 8.656 1 86.81 358 LYS B CA 1
ATOM 5533 C C . LYS B 1 358 ? -17.062 12.086 9.953 1 86.81 358 LYS B C 1
ATOM 5535 O O . LYS B 1 358 ? -15.852 12.195 10.18 1 86.81 358 LYS B O 1
ATOM 5540 N N . ASN B 1 359 ? -17.875 11.531 10.758 1 82.75 359 ASN B N 1
ATOM 5541 C CA . ASN B 1 359 ? -17.422 10.977 12.023 1 82.75 359 ASN B CA 1
ATOM 5542 C C . ASN B 1 359 ? -16.5 9.781 11.805 1 82.75 359 ASN B C 1
ATOM 5544 O O . ASN B 1 359 ? -15.516 9.602 12.523 1 82.75 359 ASN B O 1
ATOM 5548 N N . PHE B 1 360 ? -16.844 9.047 10.859 1 82.12 360 PHE B N 1
ATOM 5549 C CA . PHE B 1 360 ? -16.016 7.906 10.508 1 82.12 360 PHE B CA 1
ATOM 5550 C C . PHE B 1 360 ? -14.609 8.359 10.117 1 82.12 360 PHE B C 1
ATOM 5552 O O . PHE B 1 360 ? -13.617 7.84 10.625 1 82.12 360 PHE B O 1
ATOM 5559 N N . GLU B 1 361 ? -14.508 9.273 9.32 1 85.94 361 GLU B N 1
ATOM 5560 C CA . GLU B 1 361 ? -13.219 9.758 8.836 1 85.94 361 GLU B CA 1
ATOM 5561 C C . GLU B 1 361 ? -12.445 10.469 9.938 1 85.94 361 GLU B C 1
ATOM 5563 O O . GLU B 1 361 ? -11.25 10.227 10.117 1 85.94 361 GLU B O 1
ATOM 5568 N N . LEU B 1 362 ? -13.102 11.25 10.672 1 84.12 362 LEU B N 1
ATOM 5569 C CA . LEU B 1 362 ? -12.453 12.094 11.672 1 84.12 362 LEU B CA 1
ATOM 5570 C C . LEU B 1 362 ? -12.055 11.281 12.898 1 84.12 362 LEU B C 1
ATOM 5572 O O . LEU B 1 362 ? -10.914 11.375 13.359 1 84.12 362 LEU B O 1
ATOM 5576 N N . LYS B 1 363 ? -12.945 10.477 13.344 1 77.62 363 LYS B N 1
ATOM 5577 C CA . LYS B 1 363 ? -12.734 9.844 14.641 1 77.62 363 LYS B CA 1
ATOM 5578 C C . LYS B 1 363 ? -12.133 8.453 14.477 1 77.62 363 LYS B C 1
ATOM 5580 O O . LYS B 1 363 ? -11.281 8.039 15.266 1 77.62 363 LYS B O 1
ATOM 5585 N N . TRP B 1 364 ? -12.547 7.859 13.422 1 74.56 364 TRP B N 1
ATOM 5586 C CA . TRP B 1 364 ? -12.117 6.473 13.289 1 74.56 364 TRP B CA 1
ATOM 5587 C C . TRP B 1 364 ? -10.844 6.375 12.453 1 74.56 364 TRP B C 1
ATOM 5589 O O . TRP B 1 364 ? -9.922 5.625 12.797 1 74.56 364 TRP B O 1
ATOM 5599 N N . LEU B 1 365 ? -10.852 7.078 11.422 1 78.5 365 LEU B N 1
ATOM 5600 C CA . LEU B 1 365 ? -9.664 7.035 10.57 1 78.5 365 LEU B CA 1
ATOM 5601 C C . LEU B 1 365 ? -8.664 8.117 10.977 1 78.5 365 LEU B C 1
ATOM 5603 O O . LEU B 1 365 ? -7.531 8.133 10.492 1 78.5 365 LEU B O 1
ATOM 5607 N N . ASP B 1 366 ? -9.07 9.023 11.891 1 83.31 366 ASP B N 1
ATOM 5608 C CA . ASP B 1 366 ? -8.234 10.109 12.398 1 83.31 366 ASP B CA 1
ATOM 5609 C C . ASP B 1 366 ? -7.695 10.977 11.258 1 83.31 366 ASP B C 1
ATOM 5611 O O . ASP B 1 366 ? -6.512 11.32 11.242 1 83.31 366 ASP B O 1
ATOM 5615 N N . LEU B 1 367 ? -8.555 11.195 10.266 1 87.06 367 LEU B N 1
ATOM 5616 C CA . LEU B 1 367 ? -8.195 12.031 9.125 1 87.06 367 LEU B CA 1
ATOM 5617 C C . LEU B 1 367 ? -8.711 13.453 9.305 1 87.06 367 LEU B C 1
ATOM 5619 O O . LEU B 1 367 ? -9.805 13.656 9.844 1 87.06 367 LEU B O 1
ATOM 5623 N N . PRO B 1 368 ? -7.863 14.375 8.867 1 85.81 368 PRO B N 1
ATOM 5624 C CA . PRO B 1 368 ? -8.422 15.727 8.836 1 85.81 368 PRO B CA 1
ATOM 5625 C C . PRO B 1 368 ? -9.492 15.898 7.758 1 85.81 368 PRO B C 1
ATOM 5627 O O . PRO B 1 368 ? -9.43 15.242 6.711 1 85.81 368 PRO B O 1
ATOM 5630 N N . LEU B 1 369 ? -10.477 16.688 8.031 1 87.06 369 LEU B N 1
ATOM 5631 C CA . LEU B 1 369 ? -11.531 16.969 7.062 1 87.06 369 LEU B CA 1
ATOM 5632 C C . LEU B 1 369 ? -11.414 18.391 6.52 1 87.06 369 LEU B C 1
ATOM 5634 O O . LEU B 1 369 ? -11.008 19.312 7.246 1 87.06 369 LEU B O 1
ATOM 5638 N N . PRO B 1 370 ? -11.695 18.469 5.223 1 85.38 370 PRO B N 1
ATOM 5639 C CA . PRO B 1 370 ? -11.656 19.828 4.672 1 85.38 370 PRO B CA 1
ATOM 5640 C C . PRO B 1 370 ? -12.75 20.719 5.246 1 85.38 370 PRO B C 1
ATOM 5642 O O . PRO B 1 370 ? -13.867 20.266 5.488 1 85.38 370 PRO B O 1
ATOM 5645 N N . GLN B 1 371 ? -12.375 21.953 5.469 1 81.56 371 GLN B N 1
ATOM 5646 C CA . GLN B 1 371 ? -13.328 22.953 5.938 1 81.56 371 GLN B CA 1
ATOM 5647 C C . GLN B 1 371 ? -13.945 23.719 4.77 1 81.56 371 GLN B C 1
ATOM 5649 O O . GLN B 1 371 ? -13.289 23.953 3.756 1 81.56 371 GLN B O 1
ATOM 5654 N N . THR B 1 372 ? -15.305 23.734 4.777 1 68.56 372 THR B N 1
ATOM 5655 C CA . THR B 1 372 ? -15.945 24.562 3.752 1 68.56 372 THR B CA 1
ATOM 5656 C C . THR B 1 372 ? -15.594 26.031 3.945 1 68.56 372 THR B C 1
ATOM 5658 O O . THR B 1 372 ? -15.609 26.547 5.07 1 68.56 372 THR B O 1
ATOM 5661 N N . GLN B 1 373 ? -14.969 26.625 2.926 1 50.62 373 GLN B N 1
ATOM 5662 C CA . GLN B 1 373 ? -14.695 28.062 3.035 1 50.62 373 GLN B CA 1
ATOM 5663 C C . GLN B 1 373 ? -15.984 28.844 3.211 1 50.62 373 GLN B C 1
ATOM 5665 O O . GLN B 1 373 ? -16.922 28.719 2.416 1 50.62 373 GLN B O 1
ATOM 5670 N N . THR B 1 374 ? -16.453 29.031 4.461 1 42.78 374 THR B N 1
ATOM 5671 C CA . THR B 1 374 ? -17.5 30.016 4.613 1 42.78 374 THR B CA 1
ATOM 5672 C C . THR B 1 374 ? -17.016 31.406 4.203 1 42.78 374 THR B C 1
ATOM 5674 O O . THR B 1 374 ? -15.859 31.766 4.469 1 42.78 374 THR B O 1
#

pLDDT: mean 72.19, std 21.8, range [23.41, 97.56]

Nearest PDB structures (foldseek):
  3exg-assembly7_1  TM=2.076E-01  e=2.574E+00  Homo sapiens
  7mf4-assembly1_A  TM=3.186E-01  e=9.109E+00  Trypanosoma cruzi strain CL Brener
  5f9h-assembly1_I  TM=2.728E-01  e=8.600E+00  Homo sapiens
  9cbh-assembly1_A  TM=1.559E-01  e=9.648E+00  Danio rerio
  3exg-assembly7_1  TM=2.077E-01  e=4.753E+00  Homo sapiens